Protein AF-A0A957EMU3-F1 (afdb_monomer_lite)

Foldseek 3Di:
DFQWLLVLCVQFFDPVCNVVSLLGLLLLLVLLLLLLLLLLLLLLLLVCVVVVVCLVVSLVSSLVLLVVLLVVCLVCPLQRLLVVLVVLLVVVLVVLVVLLVVLLVCLVVCLPLLVLQVLVVVLCCVSVNFQDQPQPPPDCPPCVVVVLVVLLVVQLLLVVLSCLSVSCCPLNVPPNPPCPVVNVLVVVVVSVCSSNVSSVSLSSSCVSSVNTPTFSDDSSLSSLLSCLLPVFWQHDDPVQLDQDPVLLVVLVVVVVCVVVVVVVCVVVVNDDSDPPPLVPDDPVRSSVVSSSSSSSVVSSCNRRPPTVSVVSSVVVSVSSSVSSSSSSSSSLSSSLSSQLVLVVLQLHPNVSVDSSVSSVVSSVVSSVCSVVCVGSRLSSLLSLLSVLSRLLSNLCRQLNGDQVSCVVVVHHPPPPVSVVSNVSSVVSNVVSVVSNVSSCVPVVVSVVVNVVSSVVSSVSSVCSSVPPPPPPPDPVDQPPDAFQPADDDDPDVVSVLLLVLLLLLLVLLLVVCVVVCVCLQLVDDSVLLLLLVCRRSVHDSVSVVVPPPDPDDDQRSDPVSNVSSVVSNVCSVVSSVVLVLLLLLLLLVLLVVCLVVLADVVQVRHSLLSSLLLCCQLPVPDFSVVSVVVSVVDDDDDDPPSSCVSSNVSNVVSVVPCVVVVVVVSVVVVCVSVVVDPLQDWDWDWDAGSVRPFIKIGIRGSDDPPPDGDTDIDGPPPD

Radius of gyration: 40.61 Å; chains: 1; bounding box: 96×52×124 Å

Sequence (719 aa):
NAGGSGPLVEAIGPPRMRWVSWAGTSLFFLDAILTIIISSISASDVTMLVLPELAPYRIILAELFAFFIMVVLVAMGPKRAVPLFLMGGGAFTLFTLVALSMVGATAVANPEWAFLTEGIVKRLEANGVVEHVVRAQQDISAIGTVVFFQLFFRSMSSAMLGFSGYEVIPASGKHAARPKWKVINTALTLAAVFLIGTGMVQLYAARQWKIPATEGYSTLLIEYEIISAQTLGNGLTPEDITITEADRIEATRLYDSLPAERATGELLGEEELSADDLAQLSEEEYIDQLAYELAFARALNGATAGTAGESFLFIAGTLLSIILLLAQGGGYVGGAAVAATAARLGRLPNFFADDRIGIAVIWGISTILIPIIRQVVVVESYYAFGFVSAFVITSTTVFFVRDDALRERGIEPGSPEAKSIRFAGLRGMVASYFMLVVLVTQKTDALGAIILAGALITLFQIFYANGRLQPQTDKVVMPPLEPGTGKASYEMGVQRAYDQARQRGIVDAIEALIKAGALAKFNVGPERVRQLVCYLYNIDPTLFENKEDHHERIEEPNPALETVYQEALGQQPQILRRVEDYSHYGIFTFIHNYHINWVASEHGRDASVVQKAMLDILFPLTPHEEIWAEYLAFKPQYQPEPIWQFSRRRYLWAKDQWPNLSDRITTIWTLQDLGLVSRDLDVQTIISVADGQRRMRVKIATNPPQDGPPSQTDDLDSA

Structure (mmCIF, N/CA/C/O backbone):
data_AF-A0A957EMU3-F1
#
_entry.id   AF-A0A957EMU3-F1
#
loop_
_atom_site.group_PDB
_atom_site.id
_atom_site.type_symbol
_atom_site.label_atom_id
_atom_site.label_alt_id
_atom_site.label_comp_id
_atom_site.label_asym_id
_atom_site.label_entity_id
_atom_site.label_seq_id
_atom_site.pdbx_PDB_ins_code
_atom_site.Cartn_x
_atom_site.Cartn_y
_atom_site.Cartn_z
_atom_site.occupancy
_atom_site.B_iso_or_equiv
_atom_site.auth_seq_id
_atom_site.auth_comp_id
_atom_site.auth_asym_id
_atom_site.auth_atom_id
_atom_site.pdbx_PDB_model_num
ATOM 1 N N . ASN A 1 1 ? 6.106 4.967 -1.109 1.00 28.75 1 ASN A N 1
ATOM 2 C CA . ASN A 1 1 ? 4.766 5.386 -1.591 1.00 28.75 1 ASN A CA 1
ATOM 3 C C . ASN A 1 1 ? 3.763 4.226 -1.685 1.00 28.75 1 ASN A C 1
ATOM 5 O O . ASN A 1 1 ? 2.833 4.323 -2.461 1.00 28.75 1 ASN A O 1
ATOM 9 N N . ALA A 1 2 ? 3.888 3.159 -0.893 1.00 27.81 2 ALA A N 1
ATOM 10 C CA . ALA A 1 2 ? 2.802 2.211 -0.618 1.00 27.81 2 ALA A CA 1
ATOM 11 C C . ALA A 1 2 ? 2.910 1.891 0.881 1.00 27.81 2 ALA A C 1
ATOM 13 O O . ALA A 1 2 ? 4.025 1.683 1.362 1.00 27.81 2 ALA A O 1
ATOM 14 N N . GLY A 1 3 ? 1.806 2.051 1.611 1.00 41.28 3 GLY A N 1
ATOM 15 C CA . GLY A 1 3 ? 1.754 2.145 3.071 1.00 41.28 3 GLY A CA 1
ATOM 16 C C . GLY A 1 3 ? 2.116 0.839 3.761 1.00 41.28 3 GLY A C 1
ATOM 17 O O . GLY A 1 3 ? 1.330 -0.092 3.757 1.00 41.28 3 GLY A O 1
ATOM 18 N N . GLY A 1 4 ? 3.311 0.792 4.341 1.00 53.62 4 GLY A N 1
ATOM 19 C CA . GLY A 1 4 ? 3.764 -0.284 5.208 1.00 53.62 4 GLY A CA 1
ATOM 20 C C . GLY A 1 4 ? 5.159 0.032 5.738 1.00 53.62 4 GLY A C 1
ATOM 21 O O . GLY A 1 4 ? 6.001 0.578 5.015 1.00 53.62 4 GLY A O 1
ATOM 22 N N . SER A 1 5 ? 5.417 -0.308 6.999 1.00 60.91 5 SER A N 1
ATOM 23 C CA . SER A 1 5 ? 6.713 -0.073 7.648 1.00 60.91 5 SER A CA 1
ATOM 24 C C . SER A 1 5 ? 7.853 -0.832 6.948 1.00 60.91 5 SER A C 1
ATOM 26 O O . SER A 1 5 ? 8.968 -0.325 6.851 1.00 60.91 5 SER A O 1
ATOM 28 N N . GLY A 1 6 ? 7.560 -1.996 6.354 1.00 63.06 6 GLY A N 1
ATOM 29 C CA . GLY A 1 6 ? 8.510 -2.798 5.578 1.00 63.06 6 GLY A CA 1
ATOM 30 C C . GLY A 1 6 ? 9.019 -2.131 4.289 1.00 63.06 6 GLY A C 1
ATOM 31 O O . GLY A 1 6 ? 10.218 -1.863 4.178 1.00 63.06 6 GLY A O 1
ATOM 32 N N . PRO A 1 7 ? 8.142 -1.807 3.321 1.00 63.69 7 PRO A N 1
ATOM 33 C CA . PRO A 1 7 ? 8.517 -1.085 2.102 1.00 63.69 7 PRO A CA 1
ATOM 34 C C . PRO A 1 7 ? 9.255 0.236 2.347 1.00 63.69 7 PRO A C 1
ATOM 36 O O . PRO A 1 7 ? 10.116 0.624 1.558 1.00 63.69 7 PRO A O 1
ATOM 39 N N . LEU A 1 8 ? 8.929 0.933 3.440 1.00 66.75 8 LEU A N 1
ATOM 40 C CA . LEU A 1 8 ? 9.610 2.167 3.822 1.00 66.75 8 LEU A CA 1
ATOM 41 C C . LEU A 1 8 ? 11.078 1.917 4.196 1.00 66.75 8 LEU A C 1
ATOM 43 O O . LEU A 1 8 ? 11.955 2.649 3.737 1.00 66.75 8 LEU A O 1
ATOM 47 N N . VAL A 1 9 ? 11.348 0.874 4.987 1.00 68.50 9 VAL A N 1
ATOM 48 C CA . VAL A 1 9 ? 12.712 0.472 5.369 1.00 68.50 9 VAL A CA 1
ATOM 49 C C . VAL A 1 9 ? 13.558 0.168 4.135 1.00 68.50 9 VAL A C 1
ATOM 51 O O . VAL A 1 9 ? 14.704 0.602 4.068 1.00 68.50 9 VAL A O 1
ATOM 54 N N . GLU A 1 10 ? 12.999 -0.524 3.140 1.00 68.44 10 GLU A N 1
ATOM 55 C CA . GLU A 1 10 ? 13.720 -0.823 1.895 1.00 68.44 10 GLU A CA 1
ATOM 56 C C . GLU A 1 10 ? 14.024 0.430 1.070 1.00 68.44 10 GLU A C 1
ATOM 58 O O . GLU A 1 10 ? 15.099 0.542 0.481 1.00 68.44 10 GLU A O 1
ATOM 63 N N . ALA A 1 11 ? 13.088 1.382 1.041 1.00 68.00 11 ALA A N 1
ATOM 64 C CA . ALA A 1 11 ? 13.200 2.569 0.206 1.00 68.00 11 ALA A CA 1
ATOM 65 C C . ALA A 1 11 ? 14.175 3.613 0.765 1.00 68.00 11 ALA A C 1
ATOM 67 O O . ALA A 1 11 ? 14.957 4.182 0.011 1.00 68.00 11 ALA A O 1
ATOM 68 N N . ILE A 1 12 ? 14.105 3.905 2.067 1.00 71.50 12 ILE A N 1
ATOM 69 C CA . ILE A 1 12 ? 14.818 5.052 2.660 1.00 71.50 12 ILE A CA 1
ATOM 70 C C . ILE A 1 12 ? 15.678 4.682 3.875 1.00 71.50 12 ILE A C 1
ATOM 72 O O . ILE A 1 12 ? 16.422 5.524 4.382 1.00 71.50 12 ILE A O 1
ATOM 76 N N . GLY A 1 13 ? 15.559 3.445 4.363 1.00 71.62 13 GLY A N 1
ATOM 77 C CA . GLY A 1 13 ? 16.256 2.969 5.548 1.00 71.62 13 GLY A CA 1
ATOM 78 C C . GLY A 1 13 ? 17.716 2.593 5.278 1.00 71.62 13 GLY A C 1
ATOM 79 O O . GLY A 1 13 ? 18.102 2.284 4.144 1.00 71.62 13 GLY A O 1
ATOM 80 N N . PRO A 1 14 ? 18.562 2.601 6.322 1.00 78.06 14 PRO A N 1
ATOM 81 C CA . PRO A 1 14 ? 19.956 2.202 6.203 1.00 78.06 14 PRO A CA 1
ATOM 82 C C . PRO A 1 14 ? 20.071 0.692 5.922 1.00 78.06 14 PRO A C 1
ATOM 84 O O . PRO A 1 14 ? 19.242 -0.084 6.405 1.00 78.06 14 PRO A O 1
ATOM 87 N N . PRO A 1 15 ? 21.133 0.225 5.231 1.00 76.06 15 PRO A N 1
ATOM 88 C CA . PRO A 1 15 ? 21.291 -1.190 4.871 1.00 76.06 15 PRO A CA 1
ATOM 89 C C . PRO A 1 15 ? 21.189 -2.153 6.063 1.00 76.06 15 PRO A C 1
ATOM 91 O O . PRO A 1 15 ? 20.635 -3.243 5.944 1.00 76.06 15 PRO A O 1
ATOM 94 N N . ARG A 1 16 ? 21.659 -1.724 7.243 1.00 79.56 16 ARG A N 1
ATOM 95 C CA . ARG A 1 16 ? 21.608 -2.500 8.494 1.00 79.56 16 ARG A CA 1
ATOM 96 C C . ARG A 1 16 ? 20.189 -2.756 9.011 1.00 79.56 16 ARG A C 1
ATOM 98 O O . ARG A 1 16 ? 20.012 -3.665 9.811 1.00 79.56 16 ARG A O 1
ATOM 105 N N . MET A 1 17 ? 19.196 -1.980 8.576 1.00 79.12 17 MET A N 1
ATOM 106 C CA . MET A 1 17 ? 17.795 -2.147 8.972 1.00 79.12 17 MET A CA 1
ATOM 107 C C . MET A 1 17 ? 16.989 -2.993 7.983 1.00 79.12 17 MET A C 1
ATOM 109 O O . MET A 1 17 ? 15.844 -3.302 8.282 1.00 79.12 17 MET A O 1
ATOM 113 N N . ARG A 1 18 ? 17.553 -3.436 6.848 1.00 75.50 18 ARG A N 1
ATOM 114 C CA . ARG A 1 18 ? 16.800 -4.210 5.840 1.00 75.50 18 ARG A CA 1
ATOM 115 C C . ARG A 1 18 ? 16.148 -5.477 6.389 1.00 75.50 18 ARG A C 1
ATOM 117 O O . ARG A 1 18 ? 15.078 -5.844 5.935 1.00 75.50 18 ARG A O 1
ATOM 124 N N . TRP A 1 19 ? 16.723 -6.128 7.397 1.00 77.50 19 TRP A N 1
ATOM 125 C CA . TRP A 1 19 ? 16.080 -7.287 8.031 1.00 77.50 19 TRP A CA 1
ATOM 126 C C . TRP A 1 19 ? 14.762 -6.914 8.742 1.00 77.50 19 TRP A C 1
ATOM 128 O O . TRP A 1 19 ? 13.819 -7.701 8.744 1.00 77.50 19 TRP A O 1
ATOM 138 N N . VAL A 1 20 ? 14.651 -5.687 9.265 1.00 78.19 20 VAL A N 1
ATOM 139 C CA . VAL A 1 20 ? 13.438 -5.160 9.914 1.00 78.19 20 VAL A CA 1
ATOM 140 C C . VAL A 1 20 ? 12.301 -5.000 8.905 1.00 78.19 20 VAL A C 1
ATOM 142 O O . VAL A 1 20 ? 11.131 -5.055 9.278 1.00 78.19 20 VAL A O 1
ATOM 145 N N . SER A 1 21 ? 12.613 -4.861 7.611 1.00 76.44 21 SER A N 1
ATOM 146 C CA . SER A 1 21 ? 11.583 -4.721 6.583 1.00 76.44 21 SER A CA 1
ATOM 147 C C . SER A 1 21 ? 10.706 -5.970 6.450 1.00 76.44 21 SER A C 1
ATOM 149 O O . SER A 1 21 ? 9.528 -5.860 6.113 1.00 76.44 21 SER A O 1
ATOM 151 N N . TRP A 1 22 ? 11.255 -7.150 6.752 1.00 77.81 22 TRP A N 1
ATOM 152 C CA . TRP A 1 22 ? 10.536 -8.423 6.748 1.00 77.81 22 TRP A CA 1
ATOM 153 C C . TRP A 1 22 ? 9.507 -8.456 7.872 1.00 77.81 22 TRP A C 1
ATOM 155 O O . TRP A 1 22 ? 8.317 -8.620 7.615 1.00 77.81 22 TRP A O 1
ATOM 165 N N . ALA A 1 23 ? 9.950 -8.168 9.099 1.00 77.44 23 ALA A N 1
ATOM 166 C CA . ALA A 1 23 ? 9.070 -8.064 10.256 1.00 77.44 23 ALA A CA 1
ATOM 167 C C . ALA A 1 23 ? 7.989 -6.990 10.047 1.00 77.44 23 ALA A C 1
ATOM 169 O O . ALA A 1 23 ? 6.814 -7.243 10.295 1.00 77.44 23 ALA A O 1
ATOM 170 N N . GLY A 1 24 ? 8.360 -5.821 9.515 1.00 71.19 24 GLY A N 1
ATOM 171 C CA . GLY A 1 24 ? 7.418 -4.735 9.240 1.00 71.19 24 GLY A CA 1
ATOM 172 C C . GLY A 1 24 ? 6.362 -5.080 8.186 1.00 71.19 24 GLY A C 1
ATOM 173 O O . GLY A 1 24 ? 5.210 -4.680 8.316 1.00 71.19 24 GLY A O 1
ATOM 174 N N . THR A 1 25 ? 6.728 -5.860 7.165 1.00 72.94 25 THR A N 1
ATOM 175 C CA . THR A 1 25 ? 5.783 -6.359 6.149 1.00 72.94 25 THR A CA 1
ATOM 176 C C . THR A 1 25 ? 4.794 -7.351 6.767 1.00 72.94 25 THR A C 1
ATOM 178 O O . THR A 1 25 ? 3.591 -7.241 6.544 1.00 72.94 25 THR A O 1
ATOM 181 N N . SER A 1 26 ? 5.289 -8.295 7.574 1.00 77.00 26 SER A N 1
ATOM 182 C CA . SER A 1 26 ? 4.474 -9.316 8.245 1.00 77.00 26 SER A CA 1
ATOM 183 C C . SER A 1 26 ? 3.497 -8.720 9.259 1.00 77.00 26 SER A C 1
ATOM 185 O O . SER A 1 26 ? 2.321 -9.074 9.261 1.00 77.00 26 SER A O 1
ATOM 187 N N . LEU A 1 27 ? 3.974 -7.799 10.101 1.00 73.94 27 LEU A N 1
ATOM 188 C CA . LEU A 1 27 ? 3.160 -7.158 11.135 1.00 73.94 27 LEU A CA 1
ATOM 189 C C . LEU A 1 27 ? 2.055 -6.294 10.533 1.00 73.94 27 LEU A C 1
ATOM 191 O O . LEU A 1 27 ? 0.941 -6.321 11.033 1.00 73.94 27 LEU A O 1
ATOM 195 N N . PHE A 1 28 ? 2.332 -5.592 9.432 1.00 73.50 28 PHE A N 1
ATOM 196 C CA . PHE A 1 28 ? 1.310 -4.809 8.739 1.00 73.50 28 PHE A CA 1
ATOM 197 C C . PHE A 1 28 ? 0.237 -5.699 8.091 1.00 73.50 28 PHE A C 1
ATOM 199 O O . PHE A 1 28 ? -0.943 -5.367 8.091 1.00 73.50 28 PHE A O 1
ATOM 206 N N . PHE A 1 29 ? 0.623 -6.855 7.544 1.00 75.75 29 PHE A N 1
ATOM 207 C CA . PHE A 1 29 ? -0.349 -7.804 6.998 1.00 75.75 29 PHE A CA 1
ATOM 208 C C . PHE A 1 29 ? -1.263 -8.380 8.092 1.00 75.75 29 PHE A C 1
ATOM 210 O O . PHE A 1 29 ? -2.468 -8.506 7.887 1.00 75.75 29 PHE A O 1
ATOM 217 N N . LEU A 1 30 ? -0.699 -8.684 9.266 1.00 77.81 30 LEU A N 1
ATOM 218 C CA . LEU A 1 30 ? -1.466 -9.097 10.442 1.00 77.81 30 LEU A CA 1
ATOM 219 C C . LEU A 1 30 ? -2.409 -7.980 10.919 1.00 77.81 30 LEU A C 1
ATOM 221 O O . LEU A 1 30 ? -3.582 -8.234 11.169 1.00 77.81 30 LEU A O 1
ATOM 225 N N . ASP A 1 31 ? -1.912 -6.747 10.984 1.00 75.94 31 ASP A N 1
ATOM 226 C CA . ASP A 1 31 ? -2.676 -5.556 11.359 1.00 75.94 31 ASP A CA 1
ATOM 227 C C . ASP A 1 31 ? -3.887 -5.325 10.441 1.00 75.94 31 ASP A C 1
ATOM 229 O O . ASP A 1 31 ? -4.997 -5.091 10.916 1.00 75.94 31 ASP A O 1
ATOM 233 N N . ALA A 1 32 ? -3.717 -5.511 9.128 1.00 78.06 32 ALA A N 1
ATOM 234 C CA . ALA A 1 32 ? -4.808 -5.429 8.160 1.00 78.06 32 ALA A CA 1
ATOM 235 C C . ALA A 1 32 ? -5.917 -6.463 8.432 1.00 78.06 32 ALA A C 1
ATOM 237 O O . ALA A 1 32 ? -7.100 -6.122 8.395 1.00 78.06 32 ALA A O 1
ATOM 238 N N . ILE A 1 33 ? -5.547 -7.711 8.745 1.00 83.06 33 ILE A N 1
ATOM 239 C CA . ILE A 1 33 ? -6.501 -8.777 9.093 1.00 83.06 33 ILE A CA 1
ATOM 240 C C . ILE A 1 33 ? -7.248 -8.429 10.384 1.00 83.06 33 ILE A C 1
ATOM 242 O O . ILE A 1 33 ? -8.475 -8.525 10.424 1.00 83.06 33 ILE A O 1
ATOM 246 N N . LEU A 1 34 ? -6.524 -8.000 11.422 1.00 79.44 34 LEU A N 1
ATOM 247 C CA . LEU A 1 34 ? -7.099 -7.636 12.721 1.00 79.44 34 LEU A CA 1
ATOM 248 C C . LEU A 1 34 ? -8.023 -6.417 12.612 1.00 79.44 34 LEU A C 1
ATOM 250 O O . LEU A 1 34 ? -9.089 -6.410 13.221 1.00 79.44 34 LEU A O 1
ATOM 254 N N . THR A 1 35 ? -7.670 -5.437 11.776 1.00 76.38 35 THR A N 1
ATOM 255 C CA . THR A 1 35 ? -8.506 -4.262 11.482 1.00 76.38 35 THR A CA 1
ATOM 256 C C . THR A 1 35 ? -9.865 -4.673 10.928 1.00 76.38 35 THR A C 1
ATOM 258 O O . THR A 1 35 ? -10.890 -4.136 11.346 1.00 76.38 35 THR A O 1
ATOM 261 N N . ILE A 1 36 ? -9.891 -5.635 10.000 1.00 82.38 36 ILE A N 1
ATOM 262 C CA . ILE A 1 36 ? -11.135 -6.138 9.408 1.00 82.38 36 ILE A CA 1
ATOM 263 C C . ILE A 1 36 ? -11.980 -6.840 10.464 1.00 82.38 36 ILE A C 1
ATOM 265 O O . ILE A 1 36 ? -13.181 -6.589 10.530 1.00 82.38 36 ILE A O 1
ATOM 269 N N . ILE A 1 37 ? -11.361 -7.676 11.300 1.00 80.12 37 ILE A N 1
ATOM 270 C CA . ILE A 1 37 ? -12.057 -8.411 12.361 1.00 80.12 37 ILE A CA 1
ATOM 271 C C . ILE A 1 37 ? -12.671 -7.431 13.370 1.00 80.12 37 ILE A C 1
ATOM 273 O O . ILE A 1 37 ? -13.885 -7.462 13.559 1.00 80.12 37 ILE A O 1
ATOM 277 N N . ILE A 1 38 ? -11.877 -6.508 13.938 1.00 73.69 38 ILE A N 1
ATOM 278 C CA . ILE A 1 38 ? -12.366 -5.490 14.893 1.00 73.69 38 ILE A CA 1
ATOM 279 C C . ILE A 1 38 ? -13.502 -4.707 14.271 1.00 73.69 38 ILE A C 1
ATOM 281 O O . ILE A 1 38 ? -14.590 -4.645 14.822 1.00 73.69 38 ILE A O 1
ATOM 285 N N . SER A 1 39 ? -13.265 -4.134 13.096 1.00 73.56 39 SER A N 1
ATOM 286 C CA . SER A 1 39 ? -14.236 -3.240 12.485 1.00 73.56 39 SER A CA 1
ATOM 287 C C . SER A 1 39 ? -15.535 -3.962 12.125 1.00 73.56 39 SER A C 1
ATOM 289 O O . SER A 1 39 ? -16.594 -3.350 12.171 1.00 73.56 39 SER A O 1
ATOM 291 N N . SER A 1 40 ? -15.477 -5.245 11.755 1.00 79.25 40 SER A N 1
ATOM 292 C CA . SER A 1 40 ? -16.668 -6.042 11.422 1.00 79.25 40 SER A CA 1
ATOM 293 C C . SER A 1 40 ? -17.482 -6.393 12.658 1.00 79.25 40 SER A C 1
ATOM 295 O O . SER A 1 40 ? -18.704 -6.244 12.645 1.00 79.25 40 SER A O 1
ATOM 297 N N . ILE A 1 41 ? -16.812 -6.819 13.730 1.00 72.75 41 ILE A N 1
ATOM 298 C CA . ILE A 1 41 ? -17.476 -7.138 14.995 1.00 72.75 41 ILE A CA 1
ATOM 299 C C . ILE A 1 41 ? -18.032 -5.853 15.610 1.00 72.75 41 ILE A C 1
ATOM 301 O O . ILE A 1 41 ? -19.220 -5.789 15.892 1.00 72.75 41 ILE A O 1
ATOM 305 N N . SER A 1 42 ? -17.238 -4.783 15.688 1.00 68.62 42 SER A N 1
ATOM 306 C CA . SER A 1 42 ? -17.694 -3.494 16.208 1.00 68.62 42 SER A CA 1
ATOM 307 C C . SER A 1 42 ? -18.846 -2.906 15.386 1.00 68.62 42 SER A C 1
ATOM 309 O O . SER A 1 42 ? -19.793 -2.393 15.971 1.00 68.62 42 SER A O 1
ATOM 311 N N . ALA A 1 43 ? -18.826 -2.994 14.049 1.00 71.38 43 ALA A N 1
ATOM 312 C CA . ALA A 1 43 ? -19.957 -2.539 13.231 1.00 71.38 43 ALA A CA 1
ATOM 313 C C . ALA A 1 43 ? -21.222 -3.375 13.482 1.00 71.38 43 ALA A C 1
ATOM 315 O O . ALA A 1 43 ? -22.327 -2.831 13.505 1.00 71.38 43 ALA A O 1
ATOM 316 N N . SER A 1 44 ? -21.065 -4.682 13.707 1.00 72.31 44 SER A N 1
ATOM 317 C CA . SER A 1 44 ? -22.171 -5.573 14.077 1.00 72.31 44 SER A CA 1
ATOM 318 C C . SER A 1 44 ? -22.740 -5.192 15.431 1.00 72.31 44 SER A C 1
ATOM 320 O O . SER A 1 44 ? -23.942 -4.989 15.543 1.00 72.31 44 SER A O 1
ATOM 322 N N . ASP A 1 45 ? -21.876 -4.964 16.413 1.00 66.06 45 ASP A N 1
ATOM 323 C CA . ASP A 1 45 ? -22.256 -4.510 17.745 1.00 66.06 45 ASP A CA 1
ATOM 324 C C . ASP A 1 45 ? -23.031 -3.192 17.696 1.00 66.06 45 ASP A C 1
ATOM 326 O O . ASP A 1 45 ? -24.069 -3.061 18.341 1.00 66.06 45 ASP A O 1
ATOM 330 N N . VAL A 1 46 ? -22.595 -2.230 16.872 1.00 64.25 46 VAL A N 1
ATOM 331 C CA . VAL A 1 46 ? -23.300 -0.938 16.773 1.00 64.25 46 VAL A CA 1
ATOM 332 C C . VAL A 1 46 ? -24.640 -1.106 16.064 1.00 64.25 46 VAL A C 1
ATOM 334 O O . VAL A 1 46 ? -25.623 -0.462 16.425 1.00 64.25 46 VAL A O 1
ATOM 337 N N . THR A 1 47 ? -24.712 -2.012 15.092 1.00 66.69 47 THR A N 1
ATOM 338 C CA . THR A 1 47 ? -25.976 -2.349 14.433 1.00 66.69 47 THR A CA 1
ATOM 339 C C . THR A 1 47 ? -26.954 -2.988 15.420 1.00 66.69 47 THR A C 1
ATOM 341 O O . THR A 1 47 ? -28.138 -2.668 15.379 1.00 66.69 47 THR A O 1
ATOM 344 N N . MET A 1 48 ? -26.474 -3.823 16.347 1.00 61.81 48 MET A N 1
ATOM 345 C CA . MET A 1 48 ? -27.301 -4.458 17.380 1.00 61.81 48 MET A CA 1
ATOM 346 C C . MET A 1 48 ? -27.831 -3.463 18.418 1.00 61.81 48 MET A C 1
ATOM 348 O O . MET A 1 48 ? -28.911 -3.681 18.954 1.00 61.81 48 MET A O 1
ATOM 352 N N . LEU A 1 49 ? -27.149 -2.336 18.655 1.00 55.66 49 LEU A N 1
ATOM 353 C CA . LEU A 1 49 ? -27.712 -1.262 19.486 1.00 55.66 49 LEU A CA 1
ATOM 354 C C . LEU A 1 49 ? -28.979 -0.648 18.879 1.00 55.66 49 LEU A C 1
ATOM 356 O O . LEU A 1 49 ? -29.863 -0.202 19.604 1.00 55.66 49 LEU A O 1
ATOM 360 N N . VAL A 1 50 ? -29.055 -0.603 17.549 1.00 59.78 50 VAL A N 1
ATOM 361 C CA . VAL A 1 50 ? -30.209 -0.062 16.820 1.00 59.78 50 VAL A CA 1
ATOM 362 C C . VAL A 1 50 ? -31.247 -1.154 16.539 1.00 59.78 50 VAL A C 1
ATOM 364 O O . VAL A 1 50 ? -32.446 -0.888 16.549 1.00 59.78 50 VAL A O 1
ATOM 367 N N . LEU A 1 51 ? -30.788 -2.382 16.282 1.00 66.12 51 LEU A N 1
ATOM 368 C CA . LEU A 1 51 ? -31.591 -3.552 15.929 1.00 66.12 51 LEU A CA 1
ATOM 369 C C . LEU A 1 51 ? -31.211 -4.749 16.822 1.00 66.12 51 LEU A C 1
ATOM 371 O O . LEU A 1 51 ? -30.530 -5.670 16.358 1.00 66.12 51 LEU A O 1
ATOM 375 N N . PRO A 1 52 ? -31.650 -4.767 18.094 1.00 58.06 52 PRO A N 1
ATOM 376 C CA . PRO A 1 52 ? -31.261 -5.798 19.063 1.00 58.06 52 PRO A CA 1
ATOM 377 C C . PRO A 1 52 ? -31.713 -7.213 18.675 1.00 58.06 52 PRO A C 1
ATOM 379 O O . PRO A 1 52 ? -31.075 -8.190 19.052 1.00 58.06 52 PRO A O 1
ATOM 382 N N . GLU A 1 53 ? -32.744 -7.344 17.833 1.00 64.25 53 GLU A N 1
ATOM 383 C CA . GLU A 1 53 ? -33.211 -8.626 17.280 1.00 64.25 53 GLU A CA 1
ATOM 384 C C . GLU A 1 53 ? -32.132 -9.382 16.476 1.00 64.25 53 GLU A C 1
ATOM 386 O O . GLU A 1 53 ? -32.247 -10.587 16.251 1.00 64.25 53 GLU A O 1
ATOM 391 N N . LEU A 1 54 ? -31.068 -8.693 16.041 1.00 68.88 54 LEU A N 1
ATOM 392 C CA . LEU A 1 54 ? -29.952 -9.285 15.301 1.00 68.88 54 LEU A CA 1
ATOM 393 C C . LEU A 1 54 ? -28.877 -9.917 16.200 1.00 68.88 54 LEU A C 1
ATOM 395 O O . LEU A 1 54 ? -27.927 -10.490 15.663 1.00 68.88 54 LEU A O 1
ATOM 399 N N . ALA A 1 55 ? -29.026 -9.869 17.530 1.00 60.31 55 ALA A N 1
ATOM 400 C CA . ALA A 1 55 ? -28.062 -10.425 18.483 1.00 60.31 55 ALA A CA 1
ATOM 401 C C . ALA A 1 55 ? -27.657 -11.892 18.209 1.00 60.31 55 ALA A C 1
ATOM 403 O O . ALA A 1 55 ? -26.453 -12.162 18.151 1.00 60.31 55 ALA A O 1
ATOM 404 N N . PRO A 1 56 ? -28.585 -12.828 17.903 1.00 66.88 56 PRO A N 1
ATOM 405 C CA . PRO A 1 56 ? -28.221 -14.214 17.582 1.00 66.88 56 PRO A CA 1
ATOM 406 C C . PRO A 1 56 ? -27.384 -14.353 16.300 1.00 66.88 56 PRO A C 1
ATOM 408 O O . PRO A 1 56 ? -26.711 -15.358 16.086 1.00 66.88 56 PRO A O 1
ATOM 411 N N . TYR A 1 57 ? -27.415 -13.341 15.429 1.00 75.75 57 TYR A N 1
ATOM 412 C CA . TYR A 1 57 ? -26.735 -13.326 14.136 1.00 75.75 57 TYR A CA 1
ATOM 413 C C . TYR A 1 57 ? -25.462 -12.473 14.140 1.00 75.75 57 TYR A C 1
ATOM 415 O O . TYR A 1 57 ? -24.904 -12.234 13.070 1.00 75.75 57 TYR A O 1
ATOM 423 N N . ARG A 1 58 ? -24.970 -12.038 15.310 1.00 73.88 58 ARG A N 1
ATOM 424 C CA . ARG A 1 58 ? -23.794 -11.161 15.466 1.00 73.88 58 ARG A CA 1
ATOM 425 C C . ARG A 1 58 ? -22.610 -11.547 14.574 1.00 73.88 58 ARG A C 1
ATOM 427 O O . ARG A 1 58 ? -22.079 -10.714 13.845 1.00 73.88 58 ARG A O 1
ATOM 434 N N . ILE A 1 59 ? -22.199 -12.816 14.619 1.00 78.25 59 ILE A N 1
ATOM 435 C CA . ILE A 1 59 ? -21.032 -13.317 13.874 1.00 78.25 59 ILE A CA 1
ATOM 436 C C . ILE A 1 59 ? -21.301 -13.334 12.366 1.00 78.25 59 ILE A C 1
ATOM 438 O O . ILE A 1 59 ? -20.462 -12.899 11.581 1.00 78.25 59 ILE A O 1
ATOM 442 N N . ILE A 1 60 ? -22.499 -13.761 11.963 1.00 82.38 60 ILE A N 1
ATOM 443 C CA . ILE A 1 60 ? -22.914 -13.791 10.554 1.00 82.38 60 ILE A CA 1
ATOM 444 C C . ILE A 1 60 ? -22.980 -12.366 9.990 1.00 82.38 60 ILE A C 1
ATOM 446 O O . ILE A 1 60 ? -22.569 -12.123 8.856 1.00 82.38 60 ILE A O 1
ATOM 450 N N . LEU A 1 61 ? -23.454 -11.408 10.788 1.00 81.38 61 LEU A N 1
ATOM 451 C CA . LEU A 1 61 ? -23.497 -9.997 10.424 1.00 81.38 61 LEU A CA 1
ATOM 452 C C . LEU A 1 61 ? -22.082 -9.432 10.225 1.00 81.38 61 LEU A C 1
ATOM 454 O O . LEU A 1 61 ? -21.833 -8.752 9.227 1.00 81.38 61 LEU A O 1
ATOM 458 N N . ALA A 1 62 ? -21.136 -9.788 11.099 1.00 81.12 62 ALA A N 1
ATOM 459 C CA . ALA A 1 62 ? -19.737 -9.385 10.973 1.00 81.12 62 ALA A CA 1
ATOM 460 C C . ALA A 1 62 ? -19.094 -9.947 9.694 1.00 81.12 62 ALA A C 1
ATOM 462 O O . ALA A 1 62 ? -18.439 -9.217 8.948 1.00 81.12 62 ALA A O 1
ATOM 463 N N . GLU A 1 63 ? -19.320 -11.224 9.385 1.00 86.62 63 GLU A N 1
ATOM 464 C CA . GLU A 1 63 ? -18.841 -11.834 8.141 1.00 86.62 63 GLU A CA 1
ATOM 465 C C . GLU A 1 63 ? -19.462 -11.184 6.898 1.00 86.62 63 GLU A C 1
ATOM 467 O O . GLU A 1 63 ? -18.758 -10.927 5.915 1.00 86.62 63 GLU A O 1
ATOM 472 N N . LEU A 1 64 ? -20.761 -10.872 6.946 1.00 88.56 64 LEU A N 1
ATOM 473 C CA . LEU A 1 64 ? -21.479 -10.206 5.861 1.00 88.56 64 LEU A CA 1
ATOM 474 C C . LEU A 1 64 ? -20.933 -8.798 5.611 1.00 88.56 64 LEU A C 1
ATOM 476 O O . LEU A 1 64 ? -20.766 -8.400 4.458 1.00 88.56 64 LEU A O 1
ATOM 480 N N . PHE A 1 65 ? -20.599 -8.066 6.670 1.00 86.00 65 PHE A N 1
ATOM 481 C CA . PHE A 1 65 ? -19.956 -6.761 6.579 1.00 86.00 65 PHE A CA 1
ATOM 482 C C . PHE A 1 65 ? -18.560 -6.828 5.952 1.00 86.00 65 PHE A C 1
ATOM 484 O O . PHE A 1 65 ? -18.294 -6.095 4.992 1.00 86.00 65 PHE A O 1
ATOM 491 N N . ALA A 1 66 ? -17.710 -7.751 6.412 1.00 86.19 66 ALA A N 1
ATOM 492 C CA . ALA A 1 66 ? -16.394 -7.984 5.814 1.00 86.19 66 ALA A CA 1
ATOM 493 C C . ALA A 1 66 ? -16.510 -8.353 4.323 1.00 86.19 66 ALA A C 1
ATOM 495 O O . ALA A 1 66 ? -15.790 -7.826 3.469 1.00 86.19 66 ALA A O 1
ATOM 496 N N . PHE A 1 67 ? -17.460 -9.230 3.987 1.00 89.31 67 PHE A N 1
ATOM 497 C CA . PHE A 1 67 ? -17.738 -9.633 2.611 1.00 89.31 67 PHE A CA 1
ATOM 498 C C . PHE A 1 67 ? -18.222 -8.464 1.748 1.00 89.31 67 PHE A C 1
ATOM 500 O O . PHE A 1 67 ? -17.728 -8.277 0.635 1.00 89.31 67 PHE A O 1
ATOM 507 N N . PHE A 1 68 ? -19.149 -7.650 2.254 1.00 87.06 68 PHE A N 1
ATOM 508 C CA . PHE A 1 68 ? -19.697 -6.507 1.530 1.00 87.06 68 PHE A CA 1
ATOM 509 C C . PHE A 1 68 ? -18.599 -5.520 1.120 1.00 87.06 68 PHE A C 1
ATOM 511 O O . PHE A 1 68 ? -18.496 -5.164 -0.058 1.00 87.06 68 PHE A O 1
ATOM 518 N N . ILE A 1 69 ? -17.731 -5.126 2.058 1.00 83.69 69 ILE A N 1
ATOM 519 C CA . ILE A 1 69 ? -16.631 -4.200 1.765 1.00 83.69 69 ILE A CA 1
ATOM 520 C C . ILE A 1 69 ? -15.636 -4.818 0.782 1.00 83.69 69 ILE A C 1
ATOM 522 O O . ILE A 1 69 ? -15.229 -4.151 -0.174 1.00 83.69 69 ILE A O 1
ATOM 526 N N . MET A 1 70 ? -15.298 -6.099 0.947 1.00 86.81 70 MET A N 1
ATOM 527 C CA . MET A 1 70 ? -14.449 -6.822 0.001 1.00 86.81 70 MET A CA 1
ATOM 528 C C . MET A 1 70 ? -15.021 -6.779 -1.425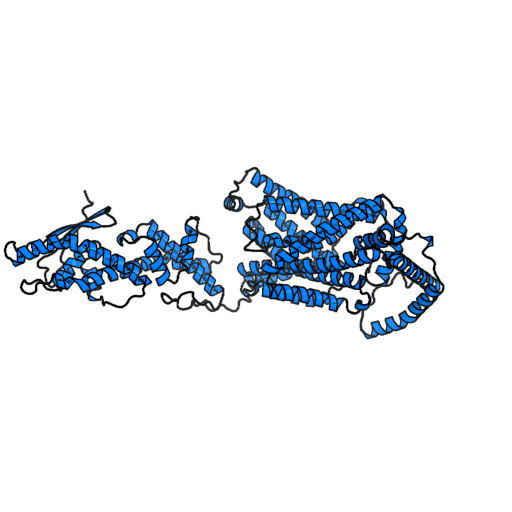 1.00 86.81 70 MET A C 1
ATOM 530 O O . MET A 1 70 ? -14.310 -6.390 -2.356 1.00 86.81 70 MET A O 1
ATOM 534 N N . VAL A 1 71 ? -16.307 -7.099 -1.613 1.00 85.88 71 VAL A N 1
ATOM 535 C CA . VAL A 1 71 ? -16.956 -7.095 -2.936 1.00 85.88 71 VAL A CA 1
ATOM 536 C C . VAL A 1 71 ? -16.928 -5.702 -3.558 1.00 85.88 71 VAL A C 1
ATOM 538 O O . VAL A 1 71 ? -16.565 -5.561 -4.730 1.00 85.88 71 VAL A O 1
ATOM 541 N N . VAL A 1 72 ? -17.251 -4.663 -2.781 1.00 81.62 72 VAL A N 1
ATOM 542 C CA . VAL A 1 72 ? -17.207 -3.267 -3.243 1.00 81.62 72 VAL A CA 1
ATOM 543 C C . VAL A 1 72 ? -15.796 -2.896 -3.710 1.00 81.62 72 VAL A C 1
ATOM 545 O O . VAL A 1 72 ? -15.629 -2.332 -4.795 1.00 81.62 72 VAL A O 1
ATOM 548 N N . LEU A 1 73 ? -14.767 -3.261 -2.944 1.00 79.88 73 LEU A N 1
ATOM 549 C CA . LEU A 1 73 ? -13.369 -2.983 -3.276 1.00 79.88 73 LEU A CA 1
ATOM 550 C C . LEU A 1 73 ? -12.884 -3.735 -4.516 1.00 79.88 73 LEU A C 1
ATOM 552 O O . LEU A 1 73 ? -12.205 -3.146 -5.362 1.00 79.88 73 LEU A O 1
ATOM 556 N N . VAL A 1 74 ? -13.230 -5.015 -4.649 1.00 80.31 74 VAL A N 1
ATOM 557 C CA . VAL A 1 74 ? -12.855 -5.833 -5.810 1.00 80.31 74 VAL A CA 1
ATOM 558 C C . VAL A 1 74 ? -13.552 -5.321 -7.075 1.00 80.31 74 VAL A C 1
ATOM 560 O O . VAL A 1 74 ? -12.901 -5.179 -8.117 1.00 80.31 74 VAL A O 1
ATOM 563 N N . ALA A 1 75 ? -14.840 -4.972 -6.980 1.00 80.06 75 ALA A N 1
ATOM 564 C CA . ALA A 1 75 ? -15.642 -4.476 -8.097 1.00 80.06 75 ALA A CA 1
ATOM 565 C C . ALA A 1 75 ? -15.220 -3.068 -8.554 1.00 80.06 75 ALA A C 1
ATOM 567 O O . ALA A 1 75 ? -14.996 -2.836 -9.745 1.00 80.06 75 ALA A O 1
ATOM 568 N N . MET A 1 76 ? -15.076 -2.117 -7.625 1.00 75.81 76 MET A N 1
ATOM 569 C CA . MET A 1 76 ? -14.710 -0.730 -7.948 1.00 75.81 76 MET A CA 1
ATOM 570 C C . MET A 1 76 ? -13.209 -0.555 -8.212 1.00 75.81 76 MET A C 1
ATOM 572 O O . MET A 1 76 ? -12.803 0.361 -8.937 1.00 75.81 76 MET A O 1
ATOM 576 N N . GLY A 1 77 ? -12.387 -1.437 -7.644 1.00 66.00 77 GLY A N 1
ATOM 577 C CA . GLY A 1 77 ? -10.937 -1.325 -7.595 1.00 66.00 77 GLY A CA 1
ATOM 578 C C . GLY A 1 77 ? -10.463 -0.276 -6.573 1.00 66.00 77 GLY A C 1
ATOM 579 O O . GLY A 1 77 ? -11.127 0.751 -6.380 1.00 66.00 77 GLY A O 1
ATOM 580 N N . PRO A 1 78 ? -9.260 -0.446 -5.984 1.00 62.34 78 PRO A N 1
ATOM 581 C CA . PRO A 1 78 ? -8.749 0.444 -4.935 1.00 62.34 78 PRO A CA 1
ATOM 582 C C . PRO A 1 78 ? -8.788 1.926 -5.329 1.00 62.34 78 PRO A C 1
ATOM 584 O O . PRO A 1 78 ? -9.248 2.774 -4.575 1.00 62.34 78 PRO A O 1
ATOM 587 N N . LYS A 1 79 ? -8.407 2.247 -6.573 1.00 63.31 79 LYS A N 1
ATOM 588 C CA . LYS A 1 79 ? -8.299 3.630 -7.075 1.00 63.31 79 LYS A CA 1
ATOM 589 C C . LYS A 1 79 ? -9.583 4.454 -6.971 1.00 63.31 79 LYS A C 1
ATOM 591 O O . LYS A 1 79 ? -9.491 5.667 -6.807 1.00 63.31 79 LYS A O 1
ATOM 596 N N . ARG A 1 80 ? -10.753 3.827 -7.123 1.00 67.12 80 ARG A N 1
ATOM 597 C CA . ARG A 1 80 ? -12.051 4.520 -7.063 1.00 67.12 80 ARG A CA 1
ATOM 598 C C . ARG A 1 80 ? -12.644 4.518 -5.659 1.00 67.12 80 ARG A C 1
ATOM 600 O O . ARG A 1 80 ? -13.413 5.416 -5.344 1.00 67.12 80 ARG A O 1
ATOM 607 N N . ALA A 1 81 ? -12.267 3.547 -4.832 1.00 64.69 81 ALA A N 1
ATOM 608 C CA . ALA A 1 81 ? -12.762 3.423 -3.470 1.00 64.69 81 ALA A CA 1
ATOM 609 C C . ALA A 1 81 ? -12.037 4.369 -2.490 1.00 64.69 81 ALA A C 1
ATOM 611 O O . ALA A 1 81 ? -12.681 4.949 -1.623 1.00 64.69 81 ALA A O 1
ATOM 612 N N . VAL A 1 82 ? -10.729 4.620 -2.676 1.00 62.31 82 VAL A N 1
ATOM 613 C CA . VAL A 1 82 ? -9.933 5.509 -1.796 1.00 62.31 82 VAL A CA 1
ATOM 614 C C . VAL A 1 82 ? -10.571 6.891 -1.553 1.00 62.31 82 VAL A C 1
ATOM 616 O O . VAL A 1 82 ? -10.689 7.281 -0.392 1.00 62.31 82 VAL A O 1
ATOM 619 N N . PRO A 1 83 ? -11.009 7.654 -2.576 1.00 62.81 83 PRO A N 1
ATOM 620 C CA . PRO A 1 83 ? -11.630 8.960 -2.344 1.00 62.81 83 PRO A CA 1
ATOM 621 C C . PRO A 1 83 ? -12.932 8.886 -1.534 1.00 62.81 83 PRO A C 1
ATOM 623 O O . PRO A 1 83 ? -13.230 9.809 -0.781 1.00 62.81 83 PRO A O 1
ATOM 626 N N . LEU A 1 84 ? -13.689 7.792 -1.671 1.00 63.78 84 LEU A N 1
ATOM 627 C CA . LEU A 1 84 ? -14.921 7.559 -0.919 1.00 63.78 84 LEU A CA 1
ATOM 628 C C . LEU A 1 84 ? -14.614 7.378 0.576 1.00 63.78 84 LEU A C 1
ATOM 630 O O . LEU A 1 84 ? -15.247 8.021 1.412 1.00 63.78 84 LEU A O 1
ATOM 634 N N . PHE A 1 85 ? -13.587 6.583 0.901 1.00 62.50 85 PHE A N 1
ATOM 635 C CA . PHE A 1 85 ? -13.127 6.392 2.280 1.00 62.50 85 PHE A CA 1
ATOM 636 C C . PHE A 1 85 ? -12.612 7.694 2.903 1.00 62.50 85 PHE A C 1
ATOM 638 O O . PHE A 1 85 ? -12.912 7.978 4.057 1.00 62.50 85 PHE A O 1
ATOM 645 N N . LEU A 1 86 ? -11.896 8.524 2.136 1.00 61.09 86 LEU A N 1
ATOM 646 C CA . LEU A 1 86 ? -11.399 9.818 2.619 1.00 61.09 86 LEU A CA 1
ATOM 647 C C . LEU A 1 86 ? -12.529 10.813 2.914 1.00 61.09 86 LEU A C 1
ATOM 649 O O . LEU A 1 86 ? -12.460 11.532 3.910 1.00 61.09 86 LEU A O 1
ATOM 653 N N . MET A 1 87 ? -13.573 10.855 2.079 1.00 62.28 87 MET A N 1
ATOM 654 C CA . MET A 1 87 ? -14.752 11.684 2.355 1.00 62.28 87 MET A CA 1
ATOM 655 C C . MET A 1 87 ? -15.488 11.212 3.613 1.00 62.28 87 MET A C 1
ATOM 657 O O . MET A 1 87 ? -15.852 12.044 4.442 1.00 62.28 87 MET A O 1
ATOM 661 N N . GLY A 1 88 ? -15.651 9.896 3.788 1.00 61.44 88 GLY A N 1
ATOM 662 C CA . GLY A 1 88 ? -16.255 9.334 4.998 1.00 61.44 88 GLY A CA 1
ATOM 663 C C . GLY A 1 88 ? -15.437 9.613 6.263 1.00 61.44 88 GLY A C 1
ATOM 664 O O . GLY A 1 88 ? -15.992 10.072 7.258 1.00 61.44 88 GLY A O 1
ATOM 665 N N . GLY A 1 89 ? -14.111 9.440 6.205 1.00 61.53 89 GLY A N 1
ATOM 666 C CA . GLY A 1 89 ? -13.207 9.762 7.314 1.00 61.53 89 GLY A CA 1
ATOM 667 C C . GLY A 1 89 ? -13.237 11.245 7.695 1.00 61.53 89 GLY A C 1
ATOM 668 O O . GLY A 1 89 ? -13.329 11.577 8.875 1.00 61.53 89 GLY A O 1
ATOM 669 N N . GLY A 1 90 ? -13.249 12.150 6.709 1.00 60.03 90 GLY A N 1
ATOM 670 C CA . GLY A 1 90 ? -13.354 13.590 6.959 1.00 60.03 90 GLY A CA 1
ATOM 671 C C . GLY A 1 90 ? -14.690 14.006 7.588 1.00 60.03 90 GLY A C 1
ATOM 672 O O . GLY A 1 90 ? -14.706 14.821 8.512 1.00 60.03 90 GLY A O 1
ATOM 673 N N . ALA A 1 91 ? -15.804 13.422 7.132 1.00 62.31 91 ALA A N 1
ATOM 674 C CA . ALA A 1 91 ? -17.124 13.657 7.720 1.00 62.31 91 ALA A CA 1
ATOM 675 C C . ALA A 1 91 ? -17.192 13.177 9.181 1.00 62.31 91 ALA A C 1
ATOM 677 O O . ALA A 1 91 ? -17.722 13.888 10.037 1.00 62.31 91 ALA A O 1
ATOM 678 N N . PHE A 1 92 ? -16.584 12.025 9.487 1.00 64.62 92 PHE A N 1
ATOM 679 C CA . PHE A 1 92 ? -16.468 11.526 10.856 1.00 64.62 92 PHE A CA 1
ATOM 680 C C . PHE A 1 92 ? -15.660 12.454 11.753 1.00 64.62 92 PHE A C 1
ATOM 682 O O . PHE A 1 92 ? -16.112 12.789 12.840 1.00 64.62 92 PHE A O 1
ATOM 689 N N . THR A 1 93 ? -14.477 12.889 11.307 1.00 64.75 93 THR A N 1
ATOM 690 C CA . THR A 1 93 ? -13.626 13.784 12.104 1.00 64.75 93 THR A CA 1
ATOM 691 C C . THR A 1 93 ? -14.403 15.028 12.533 1.00 64.75 93 THR A C 1
ATOM 693 O O . THR A 1 93 ? -14.309 15.443 13.686 1.00 64.75 93 THR A O 1
ATOM 696 N N . LEU A 1 94 ? -15.211 15.591 11.628 1.00 67.31 94 LEU A N 1
ATOM 697 C CA . LEU A 1 94 ? -16.061 16.737 11.933 1.00 67.31 94 LEU A CA 1
ATOM 698 C C . LEU A 1 94 ? -17.161 16.388 12.946 1.00 67.31 94 LEU A C 1
ATOM 700 O O . LEU A 1 94 ? -17.339 17.121 13.917 1.00 67.31 94 LEU A O 1
ATOM 704 N N . PHE A 1 95 ? -17.865 15.269 12.747 1.00 68.94 95 PHE A N 1
ATOM 705 C CA . PHE A 1 95 ? -18.907 14.801 13.665 1.00 68.94 95 PHE A CA 1
ATOM 706 C C . PHE A 1 95 ? -18.358 14.557 15.077 1.00 68.94 95 PHE A C 1
ATOM 708 O O . PHE A 1 95 ? -18.877 15.108 16.044 1.00 68.94 95 PHE A O 1
ATOM 715 N N . THR A 1 96 ? -17.265 13.805 15.195 1.00 67.25 96 THR A N 1
ATOM 716 C CA . THR A 1 96 ? -16.621 13.457 16.468 1.00 67.25 96 THR A CA 1
ATOM 717 C C . THR A 1 96 ? -16.120 14.685 17.204 1.00 67.25 96 THR A C 1
ATOM 719 O O . THR A 1 96 ? -16.253 14.757 18.420 1.00 67.25 96 THR A O 1
ATOM 722 N N . LEU A 1 97 ? -15.591 15.681 16.489 1.00 70.12 97 LEU A N 1
ATOM 723 C CA . LEU A 1 97 ? -15.143 16.927 17.105 1.00 70.12 97 LEU A CA 1
ATOM 724 C C . LEU A 1 97 ? -16.323 17.682 17.729 1.00 70.12 97 LEU A C 1
ATOM 726 O O . LEU A 1 97 ? -16.218 18.134 18.867 1.00 70.12 97 LEU A O 1
ATOM 730 N N . VAL A 1 98 ? -17.456 17.767 17.027 1.00 75.00 98 VAL A N 1
ATOM 731 C CA . VAL A 1 98 ? -18.682 18.392 17.551 1.00 75.00 98 VAL A CA 1
ATOM 732 C C . VAL A 1 98 ? -19.236 17.598 18.736 1.00 75.00 98 VAL A C 1
ATOM 734 O O . VAL A 1 98 ? -19.490 18.176 19.792 1.00 75.00 98 VAL A O 1
ATOM 737 N N . ALA A 1 99 ? -19.367 16.279 18.591 1.00 71.75 99 ALA A N 1
ATOM 738 C CA . ALA A 1 99 ? -19.930 15.405 19.613 1.00 71.75 99 ALA A CA 1
ATOM 739 C C . ALA A 1 99 ? -19.074 15.374 20.890 1.00 71.75 99 ALA A C 1
ATOM 741 O O . ALA A 1 99 ? -19.605 15.541 21.983 1.00 71.75 99 ALA A O 1
ATOM 742 N N . LEU A 1 100 ? -17.747 15.250 20.775 1.00 73.31 100 LEU A N 1
ATOM 743 C CA . LEU A 1 100 ? -16.848 15.286 21.933 1.00 73.31 100 LEU A CA 1
ATOM 744 C C . LEU A 1 100 ? -16.766 16.669 22.571 1.00 73.31 100 LEU A C 1
ATOM 746 O O . LEU A 1 100 ? -16.654 16.765 23.787 1.00 73.31 100 LEU A O 1
ATOM 750 N N . SER A 1 101 ? -16.847 17.746 21.786 1.00 78.50 101 SER A N 1
ATOM 751 C CA . SER A 1 101 ? -16.907 19.098 22.359 1.00 78.50 101 SER A CA 1
ATOM 752 C C . SER A 1 101 ? -18.160 19.275 23.215 1.00 78.50 101 SER A C 1
ATOM 754 O O . SER A 1 101 ? -18.088 19.870 24.288 1.00 78.50 101 SER A O 1
ATOM 756 N N . MET A 1 102 ? -19.288 18.717 22.765 1.00 81.81 102 MET A N 1
ATOM 757 C CA . MET A 1 102 ? -20.529 18.685 23.532 1.00 81.81 102 MET A CA 1
ATOM 758 C C . MET A 1 102 ? -20.368 17.847 24.806 1.00 81.81 102 MET A C 1
ATOM 760 O O . MET A 1 102 ? -20.589 18.387 25.883 1.00 81.81 102 MET A O 1
ATOM 764 N N . VAL A 1 103 ? -19.887 16.601 24.697 1.00 79.88 103 VAL A N 1
ATOM 765 C CA . VAL A 1 103 ? -19.611 15.710 25.843 1.00 79.88 103 VAL A CA 1
ATOM 766 C C . VAL A 1 103 ? -18.695 16.371 26.875 1.00 79.88 103 VAL A C 1
ATOM 768 O O . VAL A 1 103 ? -18.998 16.383 28.066 1.00 79.88 103 VAL A O 1
ATOM 771 N N . GLY A 1 104 ? -17.591 16.970 26.428 1.00 79.88 104 GLY A N 1
ATOM 772 C CA . GLY A 1 104 ? -16.647 17.659 27.301 1.00 79.88 104 GLY A CA 1
ATOM 773 C C . GLY A 1 104 ? -17.281 18.847 28.021 1.00 79.88 104 GLY A C 1
ATOM 774 O O . GLY A 1 104 ? -17.127 18.983 29.233 1.00 79.88 104 GLY A O 1
ATOM 775 N N . ALA A 1 105 ? -18.030 19.689 27.302 1.00 84.75 105 ALA A N 1
ATOM 776 C CA . ALA A 1 105 ? -18.694 20.852 27.888 1.00 84.75 105 ALA A CA 1
ATOM 777 C C . ALA A 1 105 ? -19.764 20.454 28.917 1.00 84.75 105 ALA A C 1
ATOM 779 O O . ALA A 1 105 ? -19.835 21.046 29.995 1.00 84.75 105 ALA A O 1
ATOM 780 N N . THR A 1 106 ? -20.569 19.434 28.621 1.00 85.62 106 THR A N 1
ATOM 781 C CA . THR A 1 106 ? -21.617 18.956 29.530 1.00 85.62 106 THR A CA 1
ATOM 782 C C . THR A 1 106 ? -21.061 18.198 30.722 1.00 85.62 106 THR A C 1
ATOM 784 O O . THR A 1 106 ? -21.623 18.318 31.802 1.00 85.62 106 THR A O 1
ATOM 787 N N . ALA A 1 107 ? -19.963 17.452 30.564 1.00 83.12 107 ALA A N 1
ATOM 788 C CA . ALA A 1 107 ? -19.308 16.795 31.689 1.00 83.12 107 ALA A CA 1
ATOM 789 C C . ALA A 1 107 ? -18.788 17.834 32.694 1.00 83.12 107 ALA A C 1
ATOM 791 O O . ALA A 1 107 ? -18.964 17.676 33.900 1.00 83.12 107 ALA A O 1
ATOM 792 N N . VAL A 1 108 ? -18.215 18.943 32.207 1.00 84.38 108 VAL A N 1
ATOM 793 C CA . VAL A 1 108 ? -17.818 20.070 33.070 1.00 84.38 108 VAL A CA 1
ATOM 794 C C . VAL A 1 108 ? -19.031 20.686 33.773 1.00 84.38 108 VAL A C 1
ATOM 796 O O . VAL A 1 108 ? -18.952 20.989 34.962 1.00 84.38 108 VAL A O 1
ATOM 799 N N . ALA A 1 109 ? -20.128 20.899 33.044 1.00 87.06 109 ALA A N 1
ATOM 800 C CA . ALA A 1 109 ? -21.296 21.608 33.560 1.00 87.06 109 ALA A CA 1
ATOM 801 C C . ALA A 1 109 ? -22.157 20.771 34.523 1.00 87.06 109 ALA A C 1
ATOM 803 O O . ALA A 1 109 ? -22.697 21.343 35.465 1.00 87.06 109 ALA A O 1
ATOM 804 N N . ASN A 1 110 ? -22.259 19.454 34.305 1.00 89.31 110 ASN A N 1
ATOM 805 C CA . ASN A 1 110 ? -23.200 18.563 34.994 1.00 89.31 110 ASN A CA 1
ATOM 806 C C . ASN A 1 110 ? -22.499 17.277 35.501 1.00 89.31 110 ASN A C 1
ATOM 808 O O . ASN A 1 110 ? -22.666 16.192 34.926 1.00 89.31 110 ASN A O 1
ATOM 812 N N . PRO A 1 111 ? -21.662 17.363 36.555 1.00 86.31 111 PRO A N 1
ATOM 813 C CA . PRO A 1 111 ? -21.050 16.193 37.199 1.00 86.31 111 PRO A CA 1
ATOM 814 C C . PRO A 1 111 ? -22.054 15.163 37.729 1.00 86.31 111 PRO A C 1
ATOM 816 O O . PRO A 1 111 ? -21.741 13.977 37.830 1.00 86.31 111 PRO A O 1
ATOM 819 N N . GLU A 1 112 ? -23.243 15.611 38.114 1.00 85.94 112 GLU A N 1
ATOM 820 C CA . GLU A 1 112 ? -24.267 14.817 38.784 1.00 85.94 112 GLU A CA 1
ATOM 821 C C . GLU A 1 112 ? -24.865 13.714 37.906 1.00 85.94 112 GLU A C 1
ATOM 823 O O . GLU A 1 112 ? -25.366 12.734 38.449 1.00 85.94 112 GLU A O 1
ATOM 828 N N . TRP A 1 113 ? -24.732 13.787 36.576 1.00 88.69 113 TRP A N 1
ATOM 829 C CA . TRP A 1 113 ? -25.229 12.760 35.644 1.00 88.69 113 TRP A CA 1
ATOM 830 C C . TRP A 1 113 ? -24.517 11.404 35.756 1.00 88.69 113 TRP A C 1
ATOM 832 O O . TRP A 1 113 ? -24.943 10.435 35.131 1.00 88.69 113 TRP A O 1
ATOM 842 N N . ALA A 1 114 ? -23.486 11.300 36.599 1.00 84.19 114 ALA A N 1
ATOM 843 C CA . ALA A 1 114 ? -22.776 10.057 36.894 1.00 84.19 114 ALA A CA 1
ATOM 844 C C . ALA A 1 114 ? -23.686 8.898 37.358 1.00 84.19 114 ALA A C 1
ATOM 846 O O . ALA A 1 114 ? -23.280 7.743 37.264 1.00 84.19 114 ALA A O 1
ATOM 847 N N . PHE A 1 115 ? -24.894 9.174 37.867 1.00 84.81 115 PHE A N 1
ATOM 848 C CA . PHE A 1 115 ? -25.834 8.128 38.293 1.00 84.81 115 PHE A CA 1
ATOM 849 C C . PHE A 1 115 ? -26.358 7.271 37.126 1.00 84.81 115 PHE A C 1
ATOM 851 O O . PHE A 1 115 ? -26.670 6.101 37.326 1.00 84.81 115 PHE A O 1
ATOM 858 N N . LEU A 1 116 ? -26.420 7.823 35.906 1.00 84.06 116 LEU A N 1
ATOM 859 C CA . LEU A 1 116 ? -26.875 7.093 34.716 1.00 84.06 116 LEU A CA 1
ATOM 860 C C . LEU A 1 116 ? -25.891 6.001 34.290 1.00 84.06 116 LEU A C 1
ATOM 862 O O . LEU A 1 116 ? -26.286 4.994 33.707 1.00 84.06 116 LEU A O 1
ATOM 866 N N . THR A 1 117 ? -24.610 6.196 34.594 1.00 81.50 117 THR A N 1
ATOM 867 C CA . THR A 1 117 ? -23.523 5.311 34.186 1.00 81.50 117 THR A CA 1
ATOM 868 C C . THR A 1 117 ? -23.740 3.874 34.644 1.00 81.50 117 THR A C 1
ATOM 870 O O . THR A 1 117 ? -23.564 2.955 33.851 1.00 81.50 117 THR A O 1
ATOM 873 N N . GLU A 1 118 ? -24.119 3.658 35.906 1.00 76.25 118 GLU A N 1
ATOM 874 C CA . GLU A 1 118 ? -24.244 2.301 36.448 1.00 76.25 118 GLU A CA 1
ATOM 875 C C . GLU A 1 118 ? -25.368 1.514 35.762 1.00 76.25 118 GLU A C 1
ATOM 877 O O . GLU A 1 118 ? -25.162 0.362 35.383 1.00 76.25 118 GLU A O 1
ATOM 882 N N . GLY A 1 119 ? -26.525 2.146 35.541 1.00 72.44 119 GLY A N 1
ATOM 883 C CA . GLY A 1 119 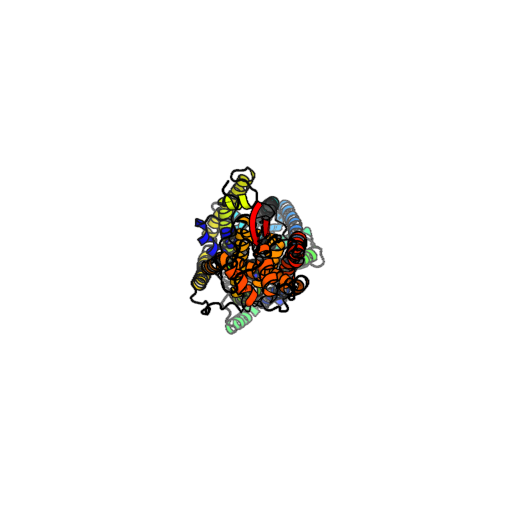? -27.652 1.511 34.857 1.00 72.44 119 GLY A CA 1
ATOM 884 C C . GLY A 1 119 ? -27.380 1.247 33.373 1.00 72.44 119 GLY A C 1
ATOM 885 O O . GLY A 1 119 ? -27.737 0.187 32.863 1.00 72.44 119 GLY A O 1
ATOM 886 N N . ILE A 1 120 ? -26.689 2.165 32.683 1.00 74.94 120 ILE A N 1
ATOM 887 C CA . ILE A 1 120 ? -26.279 1.965 31.285 1.00 74.94 120 ILE A CA 1
ATOM 888 C C . ILE A 1 120 ? -25.305 0.786 31.173 1.00 74.94 120 ILE A C 1
ATOM 890 O O . ILE A 1 120 ? -25.488 -0.072 30.312 1.00 74.94 120 ILE A O 1
ATOM 894 N N . VAL A 1 121 ? -24.291 0.725 32.042 1.00 72.44 121 VAL A N 1
ATOM 895 C CA . VAL A 1 121 ? -23.276 -0.340 32.022 1.00 72.44 121 VAL A CA 1
ATOM 896 C C . VAL A 1 121 ? -23.909 -1.704 32.276 1.00 72.44 121 VAL A C 1
ATOM 898 O O . VAL A 1 121 ? -23.701 -2.602 31.468 1.00 72.44 121 VAL A O 1
ATOM 901 N N . LYS A 1 122 ? -24.742 -1.840 33.315 1.00 68.44 122 LYS A N 1
ATOM 902 C CA . LYS A 1 122 ? -25.437 -3.103 33.619 1.00 68.44 122 LYS A CA 1
ATOM 903 C C . LYS A 1 122 ? -26.319 -3.574 32.465 1.00 68.44 122 LYS A C 1
ATOM 905 O O . LYS A 1 122 ? -26.285 -4.741 32.093 1.00 68.44 122 LYS A O 1
ATOM 910 N N . ARG A 1 123 ? -27.039 -2.654 31.812 1.00 71.19 123 ARG A N 1
ATOM 911 C CA . ARG A 1 123 ? -27.827 -2.971 30.611 1.00 71.19 123 ARG A CA 1
ATOM 912 C C . ARG A 1 123 ? -26.947 -3.469 29.457 1.00 71.19 123 ARG A C 1
ATOM 914 O O . ARG A 1 123 ? -27.366 -4.345 28.706 1.00 71.19 123 ARG A O 1
ATOM 921 N N . LEU A 1 124 ? -25.754 -2.906 29.275 1.00 64.38 124 LEU A N 1
ATOM 922 C CA . LEU A 1 124 ? -24.814 -3.364 28.246 1.00 64.38 124 LEU A CA 1
ATOM 923 C C . LEU A 1 124 ? -24.202 -4.732 28.596 1.00 64.38 124 LEU A C 1
ATOM 925 O O . LEU A 1 124 ? -24.021 -5.551 27.697 1.00 64.38 124 LEU A O 1
ATOM 929 N N . GLU A 1 125 ? -23.934 -5.000 29.875 1.00 60.25 125 GLU A N 1
ATOM 930 C CA . GLU A 1 125 ? -23.481 -6.310 30.366 1.00 60.25 125 GLU A CA 1
ATOM 931 C C . GLU A 1 125 ? -24.551 -7.391 30.157 1.00 60.25 125 GLU A C 1
ATOM 933 O O . GLU A 1 125 ? -24.269 -8.432 29.568 1.00 60.25 125 GLU A O 1
ATOM 938 N N . ALA A 1 126 ? -25.804 -7.110 30.530 1.00 56.94 126 ALA A N 1
ATOM 939 C CA . ALA A 1 126 ? -26.926 -8.040 30.384 1.00 56.94 126 ALA A CA 1
ATOM 940 C C . ALA A 1 126 ? -27.211 -8.429 28.921 1.00 56.94 126 ALA A C 1
ATOM 942 O O . ALA A 1 126 ? -27.621 -9.551 28.643 1.00 56.94 126 ALA A O 1
ATOM 943 N N . ASN A 1 127 ? -26.956 -7.525 27.970 1.00 52.84 127 ASN A N 1
ATOM 944 C CA . ASN A 1 127 ? -27.110 -7.797 26.537 1.00 52.84 127 ASN A CA 1
ATOM 945 C C . ASN A 1 127 ? -25.874 -8.472 25.905 1.00 52.84 127 ASN A C 1
ATOM 947 O O . ASN A 1 127 ? -25.807 -8.598 24.682 1.00 52.84 127 ASN A O 1
ATOM 951 N N . GLY A 1 128 ? -24.870 -8.858 26.703 1.00 49.47 128 GLY A N 1
ATOM 952 C CA . GLY A 1 128 ? -23.629 -9.467 26.214 1.00 49.47 128 GLY A CA 1
ATOM 953 C C . GLY A 1 128 ? -22.751 -8.516 25.391 1.00 49.47 128 GLY A C 1
ATOM 954 O O . GLY A 1 128 ? -21.897 -8.963 24.625 1.00 49.47 128 GLY A O 1
ATOM 955 N N . VAL A 1 129 ? -22.965 -7.200 25.513 1.00 48.28 129 VAL A N 1
ATOM 956 C CA . VAL A 1 129 ? -22.203 -6.166 24.791 1.00 48.28 129 VAL A CA 1
ATOM 957 C C . VAL A 1 129 ? -20.903 -5.821 25.533 1.00 48.28 129 VAL A C 1
ATOM 959 O O . VAL A 1 129 ? -19.916 -5.447 24.900 1.00 48.28 129 VAL A O 1
ATOM 962 N N . VAL A 1 130 ? -20.873 -5.973 26.864 1.00 47.94 130 VAL A N 1
ATOM 963 C CA . VAL A 1 130 ? -19.690 -5.764 27.721 1.00 47.94 130 VAL A CA 1
ATOM 964 C C . VAL A 1 130 ? -19.519 -6.976 28.640 1.00 47.94 130 VAL A C 1
ATOM 966 O O . VAL A 1 130 ? -20.439 -7.329 29.360 1.00 47.94 130 VAL A O 1
ATOM 969 N N . GLU A 1 131 ? -18.354 -7.624 28.614 1.00 40.19 131 GLU A N 1
ATOM 970 C CA . GLU A 1 131 ? -18.163 -8.934 29.270 1.00 40.19 131 GLU A CA 1
ATOM 971 C C . GLU A 1 131 ? -17.409 -8.836 30.611 1.00 40.19 131 GLU A C 1
ATOM 973 O O . GLU A 1 131 ? -17.626 -9.650 31.503 1.00 40.19 131 GLU A O 1
ATOM 978 N N . HIS A 1 132 ? -16.554 -7.819 30.795 1.00 38.47 132 HIS A N 1
ATOM 979 C CA . HIS A 1 132 ? -15.774 -7.608 32.021 1.00 38.47 132 HIS A CA 1
ATOM 980 C C . HIS A 1 132 ? -15.582 -6.119 32.335 1.00 38.47 132 HIS A C 1
ATOM 982 O O . HIS A 1 132 ? -14.862 -5.392 31.642 1.00 38.47 132 HIS A O 1
ATOM 988 N N . VAL A 1 133 ? -16.165 -5.668 33.445 1.00 40.31 133 VAL A N 1
ATOM 989 C CA . VAL A 1 133 ? -15.853 -4.373 34.048 1.00 40.31 133 VAL A CA 1
ATOM 990 C C . VAL A 1 133 ? -14.848 -4.575 35.172 1.00 40.31 133 VAL A C 1
ATOM 992 O O . VAL A 1 133 ? -15.197 -4.794 36.329 1.00 40.31 133 VAL A O 1
ATOM 995 N N . VAL A 1 134 ? -13.558 -4.435 34.853 1.00 37.91 134 VAL A N 1
ATOM 996 C CA . VAL A 1 134 ? -12.540 -4.287 35.899 1.00 37.91 134 VAL A CA 1
ATOM 997 C C . VAL A 1 134 ? -12.750 -2.923 36.556 1.00 37.91 134 VAL A C 1
ATOM 999 O O . VAL A 1 134 ? -12.280 -1.890 36.068 1.00 37.91 134 VAL A O 1
ATOM 1002 N N . ARG A 1 135 ? -13.473 -2.897 37.683 1.00 37.50 135 ARG A N 1
ATOM 1003 C CA . ARG A 1 135 ? -13.522 -1.726 38.565 1.00 37.50 135 ARG A CA 1
ATOM 1004 C C . ARG A 1 135 ? -12.118 -1.506 39.125 1.00 37.50 135 ARG A C 1
ATOM 1006 O O . ARG A 1 135 ? -11.760 -2.045 40.166 1.00 37.50 135 ARG A O 1
ATOM 1013 N N . ALA A 1 136 ? -11.331 -0.652 38.475 1.00 34.56 136 ALA A N 1
ATOM 1014 C CA . ALA A 1 136 ? -10.054 -0.141 38.984 1.00 34.56 136 ALA A CA 1
ATOM 1015 C C . ALA A 1 136 ? -10.245 0.809 40.194 1.00 34.56 136 ALA A C 1
ATOM 1017 O O . ALA A 1 136 ? -9.609 1.856 40.289 1.00 34.56 136 ALA A O 1
ATOM 1018 N N . GLN A 1 137 ? -11.174 0.490 41.100 1.00 37.59 137 GLN A N 1
ATOM 1019 C CA . GLN A 1 137 ? -11.527 1.304 42.263 1.00 37.59 137 GLN A CA 1
ATOM 1020 C C . GLN A 1 137 ? -10.768 0.911 43.534 1.00 37.59 137 GLN A C 1
ATOM 1022 O O . GLN A 1 137 ? -10.798 1.679 44.491 1.00 37.59 137 GLN A O 1
ATOM 1027 N N . GLN A 1 138 ? -10.071 -0.230 43.570 1.00 35.03 138 GLN A N 1
ATOM 1028 C CA . GLN A 1 138 ? -9.518 -0.732 44.834 1.00 35.03 138 GLN A CA 1
ATOM 1029 C C . GLN A 1 138 ? -8.108 -0.237 45.206 1.00 35.03 138 GLN A C 1
ATOM 1031 O O . GLN A 1 138 ? -7.729 -0.423 46.352 1.00 35.03 138 GLN A O 1
ATOM 1036 N N . ASP A 1 139 ? -7.376 0.488 44.346 1.00 32.50 139 ASP A N 1
ATOM 1037 C CA . ASP A 1 139 ? -6.064 1.055 44.727 1.00 32.50 139 ASP A CA 1
ATOM 1038 C C . ASP A 1 139 ? -5.790 2.435 44.097 1.00 32.50 139 ASP A C 1
ATOM 1040 O O . ASP A 1 139 ? -5.058 2.613 43.124 1.00 32.50 139 ASP A O 1
ATOM 1044 N N . ILE A 1 140 ? -6.406 3.472 44.665 1.00 36.56 140 ILE A N 1
ATOM 1045 C CA . ILE A 1 140 ? -6.412 4.836 44.103 1.00 36.56 140 ILE A CA 1
ATOM 1046 C C . ILE A 1 140 ? -5.081 5.594 44.314 1.00 36.56 140 ILE A C 1
ATOM 1048 O O . ILE A 1 140 ? -4.823 6.577 43.619 1.00 36.56 140 ILE A O 1
ATOM 1052 N N . SER A 1 141 ? -4.187 5.158 45.212 1.00 35.56 141 SER A N 1
ATOM 1053 C CA . SER A 1 141 ? -2.978 5.943 45.540 1.00 35.56 141 SER A CA 1
ATOM 1054 C C . SER A 1 141 ? -1.739 5.617 44.690 1.00 35.56 141 SER A C 1
ATOM 1056 O O . SER A 1 141 ? -0.901 6.497 44.498 1.00 35.56 141 SER A O 1
ATOM 1058 N N . ALA A 1 142 ? -1.636 4.413 44.113 1.00 34.12 142 ALA A N 1
ATOM 1059 C CA . ALA A 1 142 ? -0.473 3.988 43.316 1.00 34.12 142 ALA A CA 1
ATOM 1060 C C . ALA A 1 142 ? -0.717 3.989 41.790 1.00 34.12 142 ALA A C 1
ATOM 1062 O O . ALA A 1 142 ? 0.233 3.932 41.010 1.00 34.12 142 ALA A O 1
ATOM 1063 N N . ILE A 1 143 ? -1.980 4.089 41.352 1.00 37.09 143 ILE A N 1
ATOM 1064 C CA . ILE A 1 143 ? -2.408 3.791 39.972 1.00 37.09 143 ILE A CA 1
ATOM 1065 C C . ILE A 1 143 ? -2.828 5.059 39.186 1.00 37.09 143 ILE A C 1
ATOM 1067 O O . ILE A 1 143 ? -3.152 4.994 38.006 1.00 37.09 143 ILE A O 1
ATOM 1071 N N . GLY A 1 144 ? -2.758 6.264 39.765 1.00 38.94 144 GLY A N 1
ATOM 1072 C CA . GLY A 1 144 ? -3.272 7.489 39.121 1.00 38.94 144 GLY A CA 1
ATOM 1073 C C . GLY A 1 144 ? -2.693 7.800 37.729 1.00 38.94 144 GLY A C 1
ATOM 1074 O O . GLY A 1 144 ? -3.418 8.239 36.841 1.00 38.94 144 GLY A O 1
ATOM 1075 N N . THR A 1 145 ? -1.405 7.532 37.503 1.00 33.59 145 THR A N 1
ATOM 1076 C CA . THR A 1 145 ? -0.757 7.745 36.196 1.00 33.59 145 THR A CA 1
ATOM 1077 C C . THR A 1 145 ? -0.938 6.547 35.261 1.00 33.59 145 THR A C 1
ATOM 1079 O O . THR A 1 145 ? -1.125 6.730 34.063 1.00 33.59 145 THR A O 1
ATOM 1082 N N . VAL A 1 146 ? -0.936 5.324 35.799 1.00 35.84 146 VAL A N 1
ATOM 1083 C CA . VAL A 1 146 ? -1.060 4.079 35.021 1.00 35.84 146 VAL A CA 1
ATOM 1084 C C . VAL A 1 146 ? -2.484 3.894 34.494 1.00 35.84 146 VAL A C 1
ATOM 1086 O O . VAL A 1 146 ? -2.642 3.657 33.303 1.00 35.84 146 VAL A O 1
ATOM 1089 N N . VAL A 1 147 ? -3.515 4.111 35.319 1.00 39.47 147 VAL A N 1
ATOM 1090 C CA . VAL A 1 147 ? -4.929 4.098 34.891 1.00 39.47 147 VAL A CA 1
ATOM 1091 C C . VAL A 1 147 ? -5.233 5.260 33.952 1.00 39.47 147 VAL A C 1
ATOM 1093 O O . VAL A 1 147 ? -5.951 5.068 32.976 1.00 39.47 147 VAL A O 1
ATOM 1096 N N . PHE A 1 148 ? -4.643 6.442 34.175 1.00 37.31 148 PHE A N 1
ATOM 1097 C CA . PHE A 1 148 ? -4.754 7.556 33.228 1.00 37.31 148 PHE A CA 1
ATOM 1098 C C . PHE A 1 148 ? -4.218 7.166 31.849 1.00 37.31 148 PHE A C 1
ATOM 1100 O O . PHE A 1 148 ? -4.917 7.350 30.859 1.00 37.31 148 PHE A O 1
ATOM 1107 N N . PHE A 1 149 ? -3.020 6.578 31.771 1.00 36.03 149 PHE A N 1
ATOM 1108 C CA . PHE A 1 149 ? -2.466 6.112 30.502 1.00 36.03 149 PHE A CA 1
ATOM 1109 C C . PHE A 1 149 ? -3.257 4.934 29.919 1.00 36.03 149 PHE A C 1
ATOM 1111 O O . PHE A 1 149 ? -3.511 4.924 28.723 1.00 36.03 149 PHE A O 1
ATOM 1118 N N . GLN A 1 150 ? -3.712 3.980 30.728 1.00 37.66 150 GLN A N 1
ATOM 1119 C CA . GLN A 1 150 ? -4.525 2.847 30.274 1.00 37.66 150 GLN A CA 1
ATOM 1120 C C . GLN A 1 150 ? -5.844 3.309 29.639 1.00 37.66 150 GLN A C 1
ATOM 1122 O O . GLN A 1 150 ? -6.192 2.872 28.543 1.00 37.66 150 GLN A O 1
ATOM 1127 N N . LEU A 1 151 ? -6.545 4.240 30.286 1.00 38.94 151 LEU A N 1
ATOM 1128 C CA . LEU A 1 151 ? -7.763 4.853 29.765 1.00 38.94 151 LEU A CA 1
ATOM 1129 C C . LEU A 1 151 ? -7.476 5.776 28.562 1.00 38.94 151 LEU A C 1
ATOM 1131 O O . LEU A 1 151 ? -8.244 5.778 27.605 1.00 38.94 151 LEU A O 1
ATOM 1135 N N . PHE A 1 152 ? -6.345 6.495 28.557 1.00 36.56 152 PHE A N 1
ATOM 1136 C CA . PHE A 1 152 ? -5.874 7.300 27.418 1.00 36.56 152 PHE A CA 1
ATOM 1137 C C . PHE A 1 152 ? -5.616 6.441 26.179 1.00 36.56 152 PHE A C 1
ATOM 1139 O O . PHE A 1 152 ? -6.032 6.798 25.082 1.00 36.56 152 PHE A O 1
ATOM 1146 N N . PHE A 1 153 ? -4.962 5.290 26.344 1.00 40.78 153 PHE A N 1
ATOM 1147 C CA . PHE A 1 153 ? -4.645 4.373 25.251 1.00 40.78 153 PHE A CA 1
ATOM 1148 C C . PHE A 1 153 ? -5.882 3.615 24.748 1.00 40.78 153 PHE A C 1
ATOM 1150 O O . PHE A 1 153 ? -6.028 3.472 23.536 1.00 40.78 153 PHE A O 1
ATOM 1157 N N . ARG A 1 154 ? -6.808 3.215 25.634 1.00 46.91 154 ARG A N 1
ATOM 1158 C CA . ARG A 1 154 ? -8.115 2.639 25.245 1.00 46.91 154 ARG A CA 1
ATOM 1159 C C . ARG A 1 154 ? -8.990 3.654 24.494 1.00 46.91 154 ARG A C 1
ATOM 1161 O O . ARG A 1 154 ? -9.569 3.342 23.460 1.00 46.91 154 ARG A O 1
ATOM 1168 N N . SER A 1 155 ? -9.017 4.905 24.949 1.00 42.09 155 SER A N 1
ATOM 1169 C CA . SER A 1 155 ? -9.700 5.997 24.247 1.00 42.09 155 SER A CA 1
ATOM 1170 C C . SER A 1 155 ? -9.052 6.301 22.884 1.00 42.09 155 SER A C 1
ATOM 1172 O O . SER A 1 155 ? -9.758 6.404 21.877 1.00 42.09 155 SER A O 1
ATOM 1174 N N . MET A 1 156 ? -7.713 6.337 22.800 1.00 42.38 156 MET A N 1
ATOM 1175 C CA . MET A 1 156 ? -7.005 6.499 21.524 1.00 42.38 156 MET A CA 1
ATOM 1176 C C . MET A 1 156 ? -7.289 5.360 20.543 1.00 42.38 156 MET A C 1
ATOM 1178 O O . MET A 1 156 ? -7.478 5.650 19.371 1.00 42.38 156 MET A O 1
ATOM 1182 N N . SER A 1 157 ? -7.377 4.105 20.990 1.00 41.06 157 SER A N 1
ATOM 1183 C CA . SER A 1 157 ? -7.712 2.949 20.141 1.00 41.06 157 SER A CA 1
ATOM 1184 C C . SER A 1 157 ? -9.040 3.141 19.387 1.00 41.06 157 SER A C 1
ATOM 1186 O O . SER A 1 157 ? -9.097 2.979 18.165 1.00 41.06 157 SER A O 1
ATOM 1188 N N . SER A 1 158 ? -10.074 3.646 20.075 1.00 41.03 158 SER A N 1
ATOM 1189 C CA . SER A 1 158 ? -11.366 3.982 19.454 1.00 41.03 158 SER A CA 1
ATOM 1190 C C . SER A 1 158 ? -11.273 5.130 18.435 1.00 41.03 158 SER A C 1
ATOM 1192 O O . SER A 1 158 ? -11.883 5.076 17.367 1.00 41.03 158 SER A O 1
ATOM 1194 N N . ALA A 1 159 ? -10.442 6.143 18.708 1.00 40.56 159 ALA A N 1
ATOM 1195 C CA . ALA A 1 159 ? -10.190 7.248 17.785 1.00 40.56 159 ALA A CA 1
ATOM 1196 C C . ALA A 1 159 ? -9.293 6.830 16.598 1.00 40.56 159 ALA A C 1
ATOM 1198 O O . ALA A 1 159 ? -9.432 7.362 15.496 1.00 40.56 159 ALA A O 1
ATOM 1199 N N . MET A 1 160 ? -8.407 5.848 16.791 1.00 45.12 160 MET A N 1
ATOM 1200 C CA . MET A 1 160 ? -7.478 5.314 15.788 1.00 45.12 160 MET A CA 1
ATOM 1201 C C . MET A 1 160 ? -8.184 4.500 14.700 1.00 45.12 160 MET A C 1
ATOM 1203 O O . MET A 1 160 ? -7.763 4.575 13.545 1.00 45.12 160 MET A O 1
ATOM 1207 N N . LEU A 1 161 ? -9.295 3.821 15.009 1.00 40.66 161 LEU A N 1
ATOM 1208 C CA . LEU A 1 161 ? -10.144 3.167 13.999 1.00 40.66 161 LEU A CA 1
ATOM 1209 C C . LEU A 1 161 ? -10.681 4.173 12.962 1.00 40.66 161 LEU A C 1
ATOM 1211 O O . LEU A 1 161 ? -10.724 3.874 11.771 1.00 40.66 161 LEU A O 1
ATOM 1215 N N . GLY A 1 162 ? -10.969 5.412 13.378 1.00 35.66 162 GLY A N 1
ATOM 1216 C CA . GLY A 1 162 ? -11.335 6.506 12.471 1.00 35.66 162 GLY A CA 1
ATOM 1217 C C . GLY A 1 162 ? -10.180 7.035 11.604 1.00 35.66 162 GLY A C 1
ATOM 1218 O O . GLY A 1 162 ? -10.426 7.594 10.534 1.00 35.66 162 GLY A O 1
ATOM 1219 N N . PHE A 1 163 ? -8.920 6.838 12.019 1.00 37.34 163 PHE A N 1
ATOM 1220 C CA . PHE A 1 163 ? -7.722 7.239 11.262 1.00 37.34 163 PHE A CA 1
ATOM 1221 C C . PHE A 1 163 ? -7.132 6.143 10.373 1.00 37.34 163 PHE A C 1
ATOM 1223 O O . PHE A 1 163 ? -6.303 6.472 9.527 1.00 37.34 163 PHE A O 1
ATOM 1230 N N . SER A 1 164 ? -7.571 4.885 10.477 1.00 40.38 164 SER A N 1
ATOM 1231 C CA . SER A 1 164 ? -7.140 3.807 9.566 1.00 40.38 164 SER A CA 1
ATOM 1232 C C . SER A 1 164 ? -7.362 4.185 8.083 1.00 40.38 164 SER A C 1
ATOM 1234 O O . SER A 1 164 ? -6.519 3.931 7.222 1.00 40.38 164 SER A O 1
ATOM 1236 N N . GLY A 1 165 ? -8.413 4.959 7.776 1.00 35.22 165 GLY A N 1
ATOM 1237 C CA . GLY A 1 165 ? -8.643 5.525 6.437 1.00 35.22 165 GLY A CA 1
ATOM 1238 C C . GLY A 1 165 ? -7.584 6.540 5.955 1.00 35.22 165 GLY A C 1
ATOM 1239 O O . GLY A 1 165 ? -7.428 6.743 4.749 1.00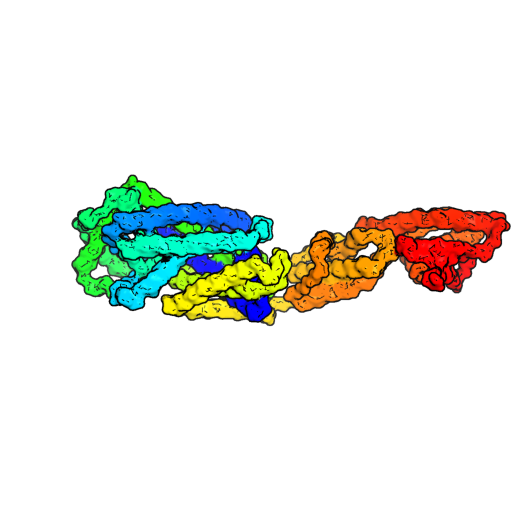 35.22 165 GLY A O 1
ATOM 1240 N N . TYR A 1 166 ? -6.815 7.157 6.860 1.00 36.22 166 TYR A N 1
ATOM 1241 C CA . TYR A 1 166 ? -5.718 8.083 6.537 1.00 36.22 166 TYR A CA 1
ATOM 1242 C C . TYR A 1 166 ? -4.400 7.366 6.194 1.00 36.22 166 TYR A C 1
ATOM 1244 O O . TYR A 1 166 ? -3.536 7.968 5.547 1.00 36.22 166 TYR A O 1
ATOM 1252 N N . GLU A 1 167 ? -4.258 6.073 6.508 1.00 41.88 167 GLU A N 1
ATOM 1253 C CA . GLU A 1 167 ? -3.135 5.242 6.036 1.00 41.88 167 GLU A CA 1
ATOM 1254 C C . GLU A 1 167 ? -3.128 5.074 4.509 1.00 41.88 167 GLU A C 1
ATOM 1256 O O . GLU A 1 167 ? -2.126 4.688 3.906 1.00 41.88 167 GLU A O 1
ATOM 1261 N N . VAL A 1 168 ? -4.238 5.437 3.863 1.00 36.66 168 VAL A N 1
ATOM 1262 C CA . VAL A 1 168 ? -4.463 5.350 2.421 1.00 36.66 168 VAL A CA 1
ATOM 1263 C C . VAL A 1 168 ? -3.903 6.565 1.659 1.00 36.66 168 VAL A C 1
ATOM 1265 O O . VAL A 1 168 ? -3.760 6.516 0.434 1.00 36.66 168 VAL A O 1
ATOM 1268 N N . ILE A 1 169 ? -3.494 7.643 2.344 1.00 33.97 169 ILE A N 1
ATOM 1269 C CA . ILE A 1 169 ? -2.921 8.842 1.695 1.00 33.97 169 ILE A CA 1
ATOM 1270 C C . ILE A 1 169 ? -1.699 8.528 0.798 1.00 33.97 169 ILE A C 1
ATOM 1272 O O . ILE A 1 169 ? -1.562 9.174 -0.246 1.00 33.97 169 ILE A O 1
ATOM 1276 N N . PRO A 1 170 ? -0.842 7.523 1.077 1.00 37.69 170 PRO A N 1
ATOM 1277 C CA . PRO A 1 170 ? 0.211 7.124 0.148 1.00 37.69 170 PRO A CA 1
ATOM 1278 C C . PRO A 1 170 ? -0.210 6.057 -0.880 1.00 37.69 170 PRO A C 1
ATOM 1280 O O . PRO A 1 170 ? 0.528 5.869 -1.841 1.00 37.69 170 PRO A O 1
ATOM 1283 N N . ALA A 1 171 ? -1.333 5.343 -0.714 1.00 33.41 171 ALA A N 1
ATOM 1284 C CA . ALA A 1 171 ? -1.645 4.119 -1.473 1.00 33.41 171 ALA A CA 1
ATOM 1285 C C . ALA A 1 171 ? -2.221 4.355 -2.890 1.00 33.41 171 ALA A C 1
ATOM 1287 O O . ALA A 1 171 ? -2.193 3.459 -3.736 1.00 33.41 171 ALA A O 1
ATOM 1288 N N . SER A 1 172 ? -2.702 5.563 -3.212 1.00 31.91 172 SER A N 1
ATOM 1289 C CA . SER A 1 172 ? -3.239 5.881 -4.549 1.00 31.91 172 SER A CA 1
ATOM 1290 C C . SER A 1 172 ? -2.131 6.258 -5.546 1.00 31.91 172 SER A C 1
ATOM 1292 O O . SER A 1 172 ? -1.842 7.429 -5.815 1.00 31.91 172 SER A O 1
ATOM 1294 N N . GLY A 1 173 ? -1.510 5.231 -6.130 1.00 30.55 173 GLY A N 1
ATOM 1295 C CA . GLY A 1 173 ? -0.326 5.296 -6.999 1.00 30.55 173 GLY A CA 1
ATOM 1296 C C . GLY A 1 173 ? -0.426 6.034 -8.348 1.00 30.55 173 GLY A C 1
ATOM 1297 O O . GLY A 1 173 ? 0.406 5.774 -9.211 1.00 30.55 173 GLY A O 1
ATOM 1298 N N . LYS A 1 174 ? -1.389 6.939 -8.582 1.00 30.02 174 LYS A N 1
ATOM 1299 C CA . LYS A 1 174 ? -1.357 7.836 -9.767 1.00 30.02 174 LYS A CA 1
ATOM 1300 C C . LYS A 1 174 ? -1.803 9.285 -9.528 1.00 30.02 174 LYS A C 1
ATOM 1302 O O . LYS A 1 174 ? -1.434 10.137 -10.330 1.00 30.02 174 LYS A O 1
ATOM 1307 N N . HIS A 1 175 ? -2.524 9.587 -8.443 1.00 29.61 175 HIS A N 1
ATOM 1308 C CA . HIS A 1 175 ? -2.998 10.953 -8.155 1.00 29.61 175 HIS A CA 1
ATOM 1309 C C . HIS A 1 175 ? -2.672 11.470 -6.750 1.00 29.61 175 HIS A C 1
ATOM 1311 O O . HIS A 1 175 ? -2.943 12.636 -6.475 1.00 29.61 175 HIS A O 1
ATOM 1317 N N . ALA A 1 176 ? -1.994 10.690 -5.898 1.00 33.59 176 ALA A N 1
ATOM 1318 C CA . ALA A 1 176 ? -1.235 11.268 -4.790 1.00 33.59 176 ALA A CA 1
ATOM 1319 C C . ALA A 1 176 ? -0.001 11.981 -5.373 1.00 33.59 176 ALA A C 1
ATOM 1321 O O . ALA A 1 176 ? 1.124 11.478 -5.339 1.00 33.59 176 ALA A O 1
ATOM 1322 N N . ALA A 1 177 ? -0.240 13.128 -6.014 1.00 28.55 177 ALA A N 1
ATOM 1323 C CA . ALA A 1 177 ? 0.784 14.039 -6.483 1.00 28.55 177 ALA A CA 1
ATOM 1324 C C . ALA A 1 177 ? 1.753 14.267 -5.328 1.00 28.55 177 ALA A C 1
ATOM 1326 O O . ALA A 1 177 ? 1.334 14.818 -4.315 1.00 28.55 177 ALA A O 1
ATOM 1327 N N . ARG A 1 178 ? 2.995 13.771 -5.476 1.00 39.38 178 ARG A N 1
ATOM 1328 C CA . ARG A 1 178 ? 4.169 14.030 -4.623 1.00 39.38 178 ARG A CA 1
ATOM 1329 C C . ARG A 1 178 ? 3.758 14.690 -3.296 1.00 39.38 178 ARG A C 1
ATOM 1331 O O . ARG A 1 178 ? 3.820 15.922 -3.243 1.00 39.38 178 ARG A O 1
ATOM 1338 N N . PRO A 1 179 ? 3.269 13.954 -2.273 1.00 41.84 179 PRO A N 1
ATOM 1339 C CA . PRO A 1 179 ? 2.866 14.611 -1.042 1.00 41.84 179 PRO A CA 1
ATOM 1340 C C . PRO A 1 179 ? 4.113 15.312 -0.512 1.00 41.84 179 PRO A C 1
ATOM 1342 O O . PRO A 1 179 ? 5.092 14.666 -0.139 1.00 41.84 179 PRO A O 1
ATOM 1345 N N . LYS A 1 180 ? 4.132 16.648 -0.608 1.00 44.84 180 LYS A N 1
ATOM 1346 C CA . LYS A 1 180 ? 5.241 17.466 -0.112 1.00 44.84 180 LYS A CA 1
ATOM 1347 C C . LYS A 1 180 ? 5.405 17.064 1.351 1.00 44.84 180 LYS A C 1
ATOM 1349 O O . LYS A 1 180 ? 4.396 16.985 2.041 1.00 44.84 180 LYS A O 1
ATOM 1354 N N . TRP A 1 181 ? 6.619 16.820 1.845 1.00 50.38 181 TRP A N 1
ATOM 1355 C CA . TRP A 1 181 ? 6.858 16.414 3.243 1.00 50.38 181 TRP A CA 1
ATOM 1356 C C . TRP A 1 181 ? 6.143 17.310 4.269 1.00 50.38 181 TRP A C 1
ATOM 1358 O O . TRP A 1 181 ? 5.755 16.844 5.335 1.00 50.38 181 TRP A O 1
ATOM 1368 N N . LYS A 1 182 ? 5.871 18.570 3.898 1.00 46.03 182 LYS A N 1
ATOM 1369 C CA . LYS A 1 182 ? 4.967 19.481 4.613 1.00 46.03 182 LYS A CA 1
ATOM 1370 C C . LYS A 1 182 ? 3.566 18.900 4.853 1.00 46.03 182 LYS A C 1
ATOM 1372 O O . LYS A 1 182 ? 3.105 18.957 5.976 1.00 46.0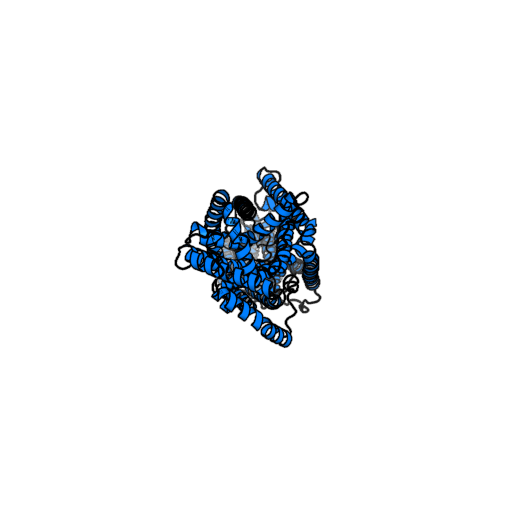3 182 LYS A O 1
ATOM 1377 N N . VAL A 1 183 ? 2.919 18.299 3.855 1.00 46.16 183 VAL A N 1
ATOM 1378 C CA . VAL A 1 183 ? 1.603 17.643 3.980 1.00 46.16 183 VAL A CA 1
ATOM 1379 C C . VAL A 1 183 ? 1.668 16.459 4.942 1.00 46.16 183 VAL A C 1
ATOM 1381 O O . VAL A 1 183 ? 0.793 16.335 5.786 1.00 46.16 183 VAL A O 1
ATOM 1384 N N . ILE A 1 184 ? 2.716 15.632 4.874 1.00 46.62 184 ILE A N 1
ATOM 1385 C CA . ILE A 1 184 ? 2.895 14.489 5.789 1.00 46.62 184 ILE A CA 1
ATOM 1386 C C . ILE A 1 184 ? 3.117 14.983 7.225 1.00 46.62 184 ILE A C 1
ATOM 1388 O O . ILE A 1 184 ? 2.458 14.515 8.146 1.00 46.62 184 ILE A O 1
ATOM 1392 N N . ASN A 1 185 ? 3.995 15.970 7.419 1.00 47.44 185 ASN A N 1
ATOM 1393 C CA . ASN A 1 185 ? 4.269 16.545 8.736 1.00 47.44 185 ASN A CA 1
ATOM 1394 C C . ASN A 1 185 ? 3.028 17.241 9.324 1.00 47.44 185 ASN A C 1
ATOM 1396 O O . ASN A 1 185 ? 2.716 17.057 10.499 1.00 47.44 185 ASN A O 1
ATOM 1400 N N . THR A 1 186 ? 2.285 17.998 8.510 1.00 50.34 186 THR A N 1
ATOM 1401 C CA . THR A 1 186 ? 1.035 18.642 8.928 1.00 50.34 186 THR A CA 1
ATOM 1402 C C . THR A 1 186 ? -0.045 17.609 9.235 1.00 50.34 186 THR A C 1
ATOM 1404 O O . THR A 1 186 ? -0.661 17.720 10.284 1.00 50.34 186 THR A O 1
ATOM 1407 N N . ALA A 1 187 ? -0.240 16.585 8.398 1.00 49.81 187 ALA A N 1
ATOM 1408 C CA . ALA A 1 187 ? -1.230 15.534 8.634 1.00 49.81 187 ALA A CA 1
ATOM 1409 C C . ALA A 1 187 ? -0.929 14.734 9.908 1.00 49.81 187 ALA A C 1
ATOM 1411 O O . ALA A 1 187 ? -1.825 14.539 10.719 1.00 49.81 187 ALA A O 1
ATOM 1412 N N . LEU A 1 188 ? 0.332 14.347 10.135 1.00 48.84 188 LEU A N 1
ATOM 1413 C CA . LEU A 1 188 ? 0.746 13.648 11.356 1.00 48.84 188 LEU A CA 1
ATOM 1414 C C . LEU A 1 188 ? 0.591 14.521 12.603 1.00 48.84 188 LEU A C 1
ATOM 1416 O O . LEU A 1 188 ? 0.156 14.038 13.642 1.00 48.84 188 LEU A O 1
ATOM 1420 N N . THR A 1 189 ? 0.916 15.812 12.507 1.00 52.34 189 THR A N 1
ATOM 1421 C CA . THR A 1 189 ? 0.735 16.746 13.628 1.00 52.34 189 THR A CA 1
ATOM 1422 C C . THR A 1 189 ? -0.748 16.957 13.929 1.00 52.34 189 THR A C 1
ATOM 1424 O O . THR A 1 189 ? -1.135 16.957 15.091 1.00 52.34 189 THR A O 1
ATOM 1427 N N . LEU A 1 190 ? -1.586 17.103 12.900 1.00 54.62 190 LEU A N 1
ATOM 1428 C CA . LEU A 1 190 ? -3.025 17.311 13.051 1.00 54.62 190 LEU A CA 1
ATOM 1429 C C . LEU A 1 190 ? -3.716 16.052 13.589 1.00 54.62 190 LEU A C 1
ATOM 1431 O O . LEU A 1 190 ? -4.536 16.162 14.491 1.00 54.62 190 LEU A O 1
ATOM 1435 N N . ALA A 1 191 ? -3.317 14.869 13.113 1.00 54.69 191 ALA A N 1
ATOM 1436 C CA . ALA A 1 191 ? -3.764 13.586 13.646 1.00 54.69 191 ALA A CA 1
ATOM 1437 C C . ALA A 1 191 ? -3.329 13.398 15.106 1.00 54.69 191 ALA A C 1
ATOM 1439 O O . ALA A 1 191 ? -4.141 12.993 15.924 1.00 54.69 191 ALA A O 1
ATOM 1440 N N . ALA A 1 192 ? -2.089 13.749 15.466 1.00 56.06 192 ALA A N 1
ATOM 1441 C CA . ALA A 1 192 ? -1.623 13.671 16.850 1.00 56.06 192 ALA A CA 1
ATOM 1442 C C . ALA A 1 192 ? -2.386 14.634 17.771 1.00 56.06 192 ALA A C 1
ATOM 1444 O O . ALA A 1 192 ? -2.844 14.226 18.831 1.00 56.06 192 ALA A O 1
ATOM 1445 N N . VAL A 1 193 ? -2.562 15.897 17.366 1.00 60.47 193 VAL A N 1
ATOM 1446 C CA . VAL A 1 193 ? -3.351 16.877 18.133 1.00 60.47 193 VAL A CA 1
ATOM 1447 C C . VAL A 1 193 ? -4.797 16.418 18.272 1.00 60.47 193 VAL A C 1
ATOM 1449 O O . VAL A 1 193 ? -5.361 16.540 19.355 1.00 60.47 193 VAL A O 1
ATOM 1452 N N . PHE A 1 194 ? -5.379 15.861 17.208 1.00 60.94 194 PHE A N 1
ATOM 1453 C CA . PHE A 1 194 ? -6.726 15.315 17.251 1.00 60.94 194 PHE A CA 1
ATOM 1454 C C . PHE A 1 194 ? -6.804 14.120 18.203 1.00 60.94 194 PHE A C 1
ATOM 1456 O O . PHE A 1 194 ? -7.550 14.207 19.161 1.00 60.94 194 PHE A O 1
ATOM 1463 N N . LEU A 1 195 ? -6.001 13.065 18.015 1.00 58.62 195 LEU A N 1
ATOM 1464 C CA . LEU A 1 195 ? -6.032 11.845 18.837 1.00 58.62 195 LEU A CA 1
ATOM 1465 C C . LEU A 1 195 ? -5.794 12.137 20.322 1.00 58.62 195 LEU A C 1
ATOM 1467 O O . LEU A 1 195 ? -6.517 11.633 21.179 1.00 58.62 195 LEU A O 1
ATOM 1471 N N . ILE A 1 196 ? -4.802 12.980 20.628 1.00 61.69 196 ILE A N 1
ATOM 1472 C CA . ILE A 1 196 ? -4.500 13.388 22.004 1.00 61.69 196 ILE A CA 1
ATOM 1473 C C . ILE A 1 196 ? -5.647 14.241 22.556 1.00 61.69 196 ILE A C 1
ATOM 1475 O O . ILE A 1 196 ? -6.090 14.015 23.678 1.00 61.69 196 ILE A O 1
ATOM 1479 N N . GLY A 1 197 ? -6.140 15.206 21.776 1.00 63.56 197 GLY A N 1
ATOM 1480 C CA . GLY A 1 197 ? -7.208 16.115 22.185 1.00 63.56 197 GLY A CA 1
ATOM 1481 C C . GLY A 1 197 ? -8.525 15.391 22.450 1.00 63.56 197 GLY A C 1
ATOM 1482 O O . GLY A 1 197 ? -9.094 15.535 23.529 1.00 63.56 197 GLY A O 1
ATOM 1483 N N . THR A 1 198 ? -8.982 14.568 21.505 1.00 64.50 198 THR A N 1
ATOM 1484 C CA . THR A 1 198 ? -10.192 13.754 21.656 1.00 64.50 198 THR A CA 1
ATOM 1485 C C . THR A 1 198 ? -10.047 12.767 22.802 1.00 64.50 198 THR A C 1
ATOM 1487 O O . THR A 1 198 ? -10.971 12.637 23.602 1.00 64.50 198 THR A O 1
ATOM 1490 N N . GLY A 1 199 ? -8.868 12.150 22.942 1.00 63.25 199 GLY A N 1
ATOM 1491 C CA . GLY A 1 199 ? -8.604 11.211 24.023 1.00 63.25 199 GLY A CA 1
ATOM 1492 C C . GLY A 1 199 ? -8.664 11.853 25.408 1.00 63.25 199 GLY A C 1
ATOM 1493 O O . GLY A 1 199 ? -9.271 11.307 26.324 1.00 63.25 199 GLY A O 1
ATOM 1494 N N . MET A 1 200 ? -8.098 13.055 25.560 1.00 66.56 200 MET A N 1
ATOM 1495 C CA . MET A 1 200 ? -8.161 13.816 26.813 1.00 66.56 200 MET A CA 1
ATOM 1496 C C . MET A 1 200 ? -9.585 14.243 27.183 1.00 66.56 200 MET A C 1
ATOM 1498 O O . MET A 1 200 ? -9.937 14.194 28.361 1.00 66.56 200 MET A O 1
ATOM 1502 N N . VAL A 1 201 ? -10.391 14.669 26.206 1.00 68.44 201 VAL A N 1
ATOM 1503 C CA . VAL A 1 201 ? -11.783 15.085 26.446 1.00 68.44 201 VAL A CA 1
ATOM 1504 C C . VAL A 1 201 ? -12.638 13.897 26.882 1.00 68.44 201 VAL A C 1
ATOM 1506 O O . VAL A 1 201 ? -13.342 13.999 27.884 1.00 68.44 201 VAL A O 1
ATOM 1509 N N . GLN A 1 202 ? -12.513 12.764 26.191 1.00 68.12 202 GLN A N 1
ATOM 1510 C CA . GLN A 1 202 ? -13.216 11.527 26.528 1.00 68.12 202 GLN A CA 1
ATOM 1511 C C . GLN A 1 202 ? -12.823 11.025 27.926 1.00 68.12 202 GLN A C 1
ATOM 1513 O O . GLN A 1 202 ? -13.661 10.794 28.785 1.00 68.12 202 GLN A O 1
ATOM 1518 N N . LEU A 1 203 ? -11.525 10.968 28.226 1.00 69.69 203 LEU A N 1
ATOM 1519 C CA . LEU A 1 203 ? -11.024 10.640 29.566 1.00 69.69 203 LEU A CA 1
ATOM 1520 C C . LEU A 1 203 ? -11.588 11.517 30.676 1.00 69.69 203 LEU A C 1
ATOM 1522 O O . LEU A 1 203 ? -11.868 11.041 31.778 1.00 69.69 203 LEU A O 1
ATOM 1526 N N . TYR A 1 204 ? -11.658 12.820 30.414 1.00 74.06 204 TYR A N 1
ATOM 1527 C CA . TYR A 1 204 ? -12.165 13.772 31.381 1.00 74.06 204 TYR A CA 1
ATOM 1528 C C . TYR A 1 204 ? -13.646 13.507 31.663 1.00 74.06 204 TYR A C 1
ATOM 1530 O O . TYR A 1 204 ? -14.021 13.406 32.832 1.00 74.06 204 TYR A O 1
ATOM 1538 N N . ALA A 1 205 ? -14.455 13.327 30.616 1.00 73.31 205 ALA A N 1
ATOM 1539 C CA . ALA A 1 205 ? -15.871 12.997 30.743 1.00 73.31 205 ALA A CA 1
ATOM 1540 C C . ALA A 1 205 ? -16.081 11.659 31.463 1.00 73.31 205 ALA A C 1
ATOM 1542 O O . ALA A 1 205 ? -16.821 11.600 32.444 1.00 73.31 205 ALA A O 1
ATOM 1543 N N . ALA A 1 206 ? -15.332 10.626 31.077 1.00 72.94 206 ALA A N 1
ATOM 1544 C CA . ALA A 1 206 ? -15.340 9.323 31.729 1.00 72.94 206 ALA A CA 1
ATOM 1545 C C . ALA A 1 206 ? -15.032 9.410 33.228 1.00 72.94 206 ALA A C 1
ATOM 1547 O O . ALA A 1 206 ? -15.746 8.845 34.056 1.00 72.94 206 ALA A O 1
ATOM 1548 N N . ARG A 1 207 ? -13.994 10.166 33.604 1.00 75.31 207 ARG A N 1
ATOM 1549 C CA . ARG A 1 207 ? -13.636 10.378 35.010 1.00 75.31 207 ARG A CA 1
ATOM 1550 C C . ARG A 1 207 ? -14.743 11.107 35.768 1.00 75.31 207 ARG A C 1
ATOM 1552 O O . ARG A 1 207 ? -15.021 10.758 36.914 1.00 75.31 207 ARG A O 1
ATOM 1559 N N . GLN A 1 208 ? -15.335 12.120 35.149 1.00 80.56 208 GLN A N 1
ATOM 1560 C CA . GLN A 1 208 ? -16.342 12.966 35.773 1.00 80.56 208 GLN A CA 1
ATOM 1561 C C . GLN A 1 208 ? -17.659 12.215 36.002 1.00 80.56 208 GLN A C 1
ATOM 1563 O O . GLN A 1 208 ? -18.208 12.259 37.101 1.00 80.56 208 GLN A O 1
ATOM 1568 N N . TRP A 1 209 ? -18.116 11.458 35.005 1.00 82.44 209 TRP A N 1
ATOM 1569 C CA . TRP A 1 209 ? -19.325 10.636 35.081 1.00 82.44 209 TRP A CA 1
ATOM 1570 C C . TRP A 1 209 ? -19.085 9.234 35.651 1.00 82.44 209 TRP A C 1
ATOM 1572 O O . TRP A 1 209 ? -19.985 8.398 35.640 1.00 82.44 209 TRP A O 1
ATOM 1582 N N . LYS A 1 210 ? -17.887 8.975 36.193 1.00 79.50 210 LYS A N 1
ATOM 1583 C CA . LYS A 1 210 ? -17.491 7.695 36.806 1.00 79.50 210 LYS A CA 1
ATOM 1584 C C . LYS A 1 210 ? -17.692 6.491 35.877 1.00 79.50 210 LYS A C 1
ATOM 1586 O O . LYS A 1 210 ? -17.990 5.396 36.349 1.00 79.50 210 LYS A O 1
ATOM 1591 N N . ILE A 1 211 ? -17.516 6.694 34.573 1.00 70.12 211 ILE A N 1
ATOM 1592 C CA . ILE A 1 211 ? -17.631 5.638 33.571 1.00 70.12 211 ILE A CA 1
ATOM 1593 C C . ILE A 1 211 ? -16.500 4.635 33.801 1.00 70.12 211 ILE A C 1
ATOM 1595 O O . ILE A 1 211 ? -15.327 5.028 33.795 1.00 70.12 211 ILE A O 1
ATOM 1599 N N . PRO A 1 212 ? -16.819 3.354 34.059 1.00 62.97 212 PRO A N 1
ATOM 1600 C CA . PRO A 1 212 ? -15.794 2.352 34.264 1.00 62.97 212 PRO A CA 1
ATOM 1601 C C . PRO A 1 212 ? -14.998 2.114 32.979 1.00 62.97 212 PRO A C 1
ATOM 1603 O O . PRO A 1 212 ? -15.446 2.393 31.867 1.00 62.97 212 PRO A O 1
ATOM 1606 N N . ALA A 1 213 ? -13.795 1.569 33.139 1.00 54.50 213 ALA A N 1
ATOM 1607 C CA . ALA A 1 213 ? -12.944 1.178 32.027 1.00 54.50 213 ALA A CA 1
ATOM 1608 C C . ALA A 1 213 ? -13.490 -0.109 31.372 1.00 54.50 213 ALA A C 1
ATOM 1610 O O . ALA A 1 213 ? -12.945 -1.188 31.600 1.00 54.50 213 ALA A O 1
ATOM 1611 N N . THR A 1 214 ? -14.568 -0.002 30.595 1.00 47.12 214 THR A N 1
ATOM 1612 C CA . THR A 1 214 ? -15.191 -1.124 29.876 1.00 47.12 214 THR A CA 1
ATOM 1613 C C . THR A 1 214 ? -14.289 -1.616 28.736 1.00 47.12 214 THR A C 1
ATOM 1615 O O . THR A 1 214 ? -13.554 -0.832 28.127 1.00 47.12 214 THR A O 1
ATOM 1618 N N . GLU A 1 215 ? -14.280 -2.925 28.474 1.00 44.03 215 GLU A N 1
ATOM 1619 C CA . GLU A 1 215 ? -13.507 -3.526 27.380 1.00 44.03 215 GLU A CA 1
ATOM 1620 C C . GLU A 1 215 ? -14.376 -3.711 26.123 1.00 44.03 215 GLU A C 1
ATOM 1622 O O . GLU A 1 215 ? -15.538 -4.090 26.221 1.00 44.03 215 GLU A O 1
ATOM 1627 N N . GLY A 1 216 ? -13.826 -3.432 24.932 1.00 41.47 216 GLY A N 1
ATOM 1628 C CA . GLY A 1 216 ? -14.430 -3.784 23.635 1.00 41.47 216 GLY A CA 1
ATOM 1629 C C . GLY A 1 216 ? -15.590 -2.900 23.167 1.00 41.47 216 GLY A C 1
ATOM 1630 O O . GLY A 1 216 ? -15.820 -2.811 21.963 1.00 41.47 216 GLY A O 1
ATOM 1631 N N . TYR A 1 217 ? -16.256 -2.194 24.086 1.00 47.84 217 TYR A N 1
ATOM 1632 C CA . TYR A 1 217 ? -17.396 -1.323 23.816 1.00 47.84 217 TYR A CA 1
ATOM 1633 C C . TYR A 1 217 ? -17.416 -0.072 24.708 1.00 47.84 217 TYR A C 1
ATOM 1635 O O . TYR A 1 217 ? -16.997 -0.091 25.865 1.00 47.84 217 TYR A O 1
ATOM 1643 N N . SER A 1 218 ? -17.803 1.055 24.105 1.00 59.12 218 SER A N 1
ATOM 1644 C CA . SER A 1 218 ? -17.101 2.326 24.299 1.00 59.12 218 SER A CA 1
ATOM 1645 C C . SER A 1 218 ? -17.612 3.213 25.438 1.00 59.12 218 SER A C 1
ATOM 1647 O O . SER A 1 218 ? -18.777 3.602 25.482 1.00 59.12 218 SER A O 1
ATOM 1649 N N . THR A 1 219 ? -16.672 3.689 26.252 1.00 64.25 219 THR A N 1
ATOM 1650 C CA . THR A 1 219 ? -16.817 4.894 27.082 1.00 64.25 219 THR A CA 1
ATOM 1651 C C . THR A 1 219 ? -17.517 6.036 26.320 1.00 64.25 219 THR A C 1
ATOM 1653 O O . THR A 1 219 ? -18.345 6.730 26.890 1.00 64.25 219 THR A O 1
ATOM 1656 N N . LEU A 1 220 ? -17.263 6.158 25.009 1.00 65.75 220 LEU A N 1
ATOM 1657 C CA . LEU A 1 220 ? -17.897 7.124 24.104 1.00 65.75 220 LEU A CA 1
ATOM 1658 C C . LEU A 1 220 ? -19.415 6.916 23.914 1.00 65.75 220 LEU A C 1
ATOM 1660 O O . LEU A 1 220 ? -20.163 7.881 23.839 1.00 65.75 220 LEU A O 1
ATOM 1664 N N . LEU A 1 221 ? -19.885 5.673 23.801 1.00 68.25 221 LEU A N 1
ATOM 1665 C CA . LEU A 1 221 ? -21.310 5.361 23.643 1.00 68.25 221 LEU A CA 1
ATOM 1666 C C . LEU A 1 221 ? -22.063 5.618 24.943 1.00 68.25 221 LEU A C 1
ATOM 1668 O O . LEU A 1 221 ? -23.144 6.190 24.894 1.00 68.25 221 LEU A O 1
ATOM 1672 N N . ILE A 1 222 ? -21.466 5.285 26.092 1.00 71.94 222 ILE A N 1
ATOM 1673 C CA . ILE A 1 222 ? -22.027 5.637 27.405 1.00 71.94 222 ILE A CA 1
ATOM 1674 C C . ILE A 1 222 ? -22.132 7.165 27.524 1.00 71.94 222 ILE A C 1
ATOM 1676 O O . ILE A 1 222 ? -23.173 7.686 27.916 1.00 71.94 222 ILE A O 1
ATOM 1680 N N . GLU A 1 223 ? -21.095 7.899 27.108 1.00 76.75 223 GLU A N 1
ATOM 1681 C CA . GLU A 1 223 ? -21.136 9.363 27.027 1.00 76.75 223 GLU A CA 1
ATOM 1682 C C . GLU A 1 223 ? -22.255 9.858 26.093 1.00 76.75 223 GLU A C 1
ATOM 1684 O O . GLU A 1 223 ? -23.000 10.765 26.460 1.00 76.75 223 GLU A O 1
ATOM 1689 N N . TYR A 1 224 ? -22.419 9.267 24.906 1.00 77.94 224 TYR A N 1
ATOM 1690 C CA . TYR A 1 224 ? -23.472 9.647 23.958 1.00 77.94 224 TYR A CA 1
ATOM 1691 C C . TYR A 1 224 ? -24.876 9.324 24.465 1.00 77.94 224 TYR A C 1
ATOM 1693 O O . TYR A 1 224 ? -25.780 10.127 24.245 1.00 77.94 224 TYR A O 1
ATOM 1701 N N . GLU A 1 225 ? -25.067 8.215 25.175 1.00 77.75 225 GLU A N 1
ATOM 1702 C CA . GLU A 1 225 ? -26.344 7.872 25.797 1.00 77.75 225 GLU A CA 1
ATOM 1703 C C . GLU A 1 225 ? -26.709 8.851 26.909 1.00 77.75 225 GLU A C 1
ATOM 1705 O O . GLU A 1 225 ? -27.832 9.359 26.916 1.00 77.75 225 GLU A O 1
ATOM 1710 N N . ILE A 1 226 ? -25.751 9.221 27.767 1.00 83.50 226 ILE A N 1
ATOM 1711 C CA . ILE A 1 226 ? -25.950 10.258 28.789 1.00 83.50 226 ILE A CA 1
ATOM 1712 C C . ILE A 1 226 ? -26.384 11.576 28.133 1.00 83.50 226 ILE A C 1
ATOM 1714 O O . ILE A 1 226 ? -27.387 12.168 28.534 1.00 83.50 226 ILE A O 1
ATOM 1718 N N . ILE A 1 227 ? -25.683 12.018 27.084 1.00 85.50 227 ILE A N 1
ATOM 1719 C CA . ILE A 1 227 ? -26.049 13.230 26.334 1.00 85.50 227 ILE A CA 1
ATOM 1720 C C . ILE A 1 227 ? -27.432 13.116 25.703 1.00 85.50 227 ILE A C 1
ATOM 1722 O O . ILE A 1 227 ? -28.213 14.070 25.747 1.00 85.50 227 ILE A O 1
ATOM 1726 N N . SER A 1 228 ? -27.729 11.969 25.099 1.00 84.25 228 SER A N 1
ATOM 1727 C CA . SER A 1 228 ? -28.984 11.749 24.394 1.00 84.25 228 SER A CA 1
ATOM 1728 C C . SER A 1 228 ? -30.182 11.803 25.332 1.00 84.25 228 SER A C 1
ATOM 1730 O O . SER A 1 228 ? -31.193 12.386 24.963 1.00 84.25 228 SER A O 1
ATOM 1732 N N . ALA A 1 229 ? -30.054 11.268 26.548 1.00 84.44 229 ALA A N 1
ATOM 1733 C CA . ALA A 1 229 ? -31.120 11.266 27.536 1.00 84.44 229 ALA A CA 1
ATOM 1734 C C . ALA A 1 229 ? -31.249 12.627 28.233 1.00 84.44 229 ALA A C 1
ATOM 1736 O O . ALA A 1 229 ? -32.361 13.110 28.429 1.00 84.44 229 ALA A O 1
ATOM 1737 N N . GLN A 1 230 ? -30.120 13.261 28.575 1.00 89.75 230 GLN A N 1
ATOM 1738 C CA . GLN A 1 230 ? -30.107 14.477 29.395 1.00 89.75 230 GLN A CA 1
ATOM 1739 C C . GLN A 1 230 ? -30.187 15.773 28.588 1.00 89.75 230 GLN A C 1
ATOM 1741 O O . GLN A 1 230 ? -30.993 16.646 28.886 1.00 89.75 230 GLN A O 1
ATOM 1746 N N . THR A 1 231 ? -29.330 15.933 27.577 1.00 87.00 231 THR A N 1
ATOM 1747 C CA . THR A 1 231 ? -29.201 17.204 26.839 1.00 87.00 231 THR A CA 1
ATOM 1748 C C . THR A 1 231 ? -30.160 17.282 25.657 1.00 87.00 231 THR A C 1
ATOM 1750 O O . THR A 1 231 ? -30.694 18.348 25.361 1.00 87.00 231 THR A O 1
ATOM 1753 N N . LEU A 1 232 ? -30.342 16.164 24.950 1.00 85.75 232 LEU A N 1
ATOM 1754 C CA . LEU A 1 232 ? -31.155 16.085 23.730 1.00 85.75 232 LEU A CA 1
ATOM 1755 C C . LEU A 1 232 ? -32.506 15.382 23.949 1.00 85.75 232 LEU A C 1
ATOM 1757 O O . LEU A 1 232 ? -33.334 15.353 23.033 1.00 85.75 232 LEU A O 1
ATOM 1761 N N . GLY A 1 233 ? -32.706 14.827 25.142 1.00 87.56 233 GLY A N 1
ATOM 1762 C CA . GLY A 1 233 ? -33.901 14.114 25.571 1.00 87.56 233 GLY A CA 1
ATOM 1763 C C . GLY A 1 233 ? -34.704 14.910 26.592 1.00 87.56 233 GLY A C 1
ATOM 1764 O O . GLY A 1 233 ? -34.550 16.124 26.726 1.00 87.56 233 GLY A O 1
ATOM 1765 N N . ASN A 1 234 ? -35.574 14.215 27.315 1.00 87.31 234 ASN A N 1
ATOM 1766 C CA . ASN A 1 234 ? -36.451 14.823 28.316 1.00 87.31 234 ASN A CA 1
ATOM 1767 C C . ASN A 1 234 ? -35.774 15.035 29.682 1.00 87.31 234 ASN A C 1
ATOM 1769 O O . ASN A 1 234 ? -36.383 15.637 30.566 1.00 87.31 234 ASN A O 1
ATOM 1773 N N . GLY A 1 235 ? -34.530 14.577 29.848 1.00 87.44 235 GLY A N 1
ATOM 1774 C CA . GLY A 1 235 ? -33.846 14.558 31.135 1.00 87.44 235 GLY A CA 1
ATOM 1775 C C . GLY A 1 235 ? -34.293 13.391 32.012 1.00 87.44 235 GLY A C 1
ATOM 1776 O O . GLY A 1 235 ? -35.396 12.869 31.865 1.00 87.44 235 GLY A O 1
ATOM 1777 N N . LEU A 1 236 ? -33.407 12.976 32.913 1.00 88.81 236 LEU A N 1
ATOM 1778 C CA . LEU A 1 236 ? -33.697 11.974 33.940 1.00 88.81 236 LEU A CA 1
ATOM 1779 C C . LEU A 1 236 ? -33.114 12.412 35.270 1.00 88.81 236 LEU A C 1
ATOM 1781 O O . LEU A 1 236 ? -31.976 12.890 35.326 1.00 88.81 236 LEU A O 1
ATOM 1785 N N . THR A 1 237 ? -33.844 12.159 36.345 1.00 87.06 237 THR A N 1
ATOM 1786 C CA . THR A 1 237 ? -33.322 12.214 37.707 1.00 87.06 237 THR A CA 1
ATOM 1787 C C . THR A 1 237 ? -33.404 10.831 38.363 1.00 87.06 237 THR A C 1
ATOM 1789 O O . THR A 1 237 ? -34.114 9.948 37.875 1.00 87.06 237 THR A O 1
ATOM 1792 N N . PRO A 1 238 ? -32.659 10.580 39.455 1.00 83.00 238 PRO A N 1
ATOM 1793 C CA . PRO A 1 238 ? -32.726 9.302 40.165 1.00 83.00 238 PRO A CA 1
ATOM 1794 C C . PRO A 1 238 ? -34.146 8.919 40.607 1.00 83.00 238 PRO A C 1
ATOM 1796 O O . PRO A 1 238 ? -34.466 7.737 40.687 1.00 83.00 238 PRO A O 1
ATOM 1799 N N . GLU A 1 239 ? -35.001 9.909 40.870 1.00 83.88 239 GLU A N 1
ATOM 1800 C CA . GLU A 1 239 ? -36.389 9.717 41.292 1.00 83.88 239 GLU A CA 1
ATOM 1801 C C . GLU A 1 239 ? -37.296 9.171 40.178 1.00 83.88 239 GLU A C 1
ATOM 1803 O O . GLU A 1 239 ? -38.344 8.600 40.480 1.00 83.88 239 GLU A O 1
ATOM 1808 N N . ASP A 1 240 ? -36.898 9.296 38.910 1.00 83.88 240 ASP A N 1
ATOM 1809 C CA . ASP A 1 240 ? -37.659 8.769 37.772 1.00 83.88 240 ASP A CA 1
ATOM 1810 C C . ASP A 1 240 ? -37.523 7.239 37.639 1.00 83.88 240 ASP A C 1
ATOM 1812 O O . ASP A 1 240 ? -38.377 6.575 37.039 1.00 83.88 240 ASP A O 1
ATOM 1816 N N . ILE A 1 241 ? -36.477 6.650 38.235 1.00 84.31 241 ILE A N 1
ATOM 1817 C CA . ILE A 1 241 ? -36.203 5.206 38.211 1.00 84.31 241 ILE A CA 1
ATOM 1818 C C . ILE A 1 241 ? -37.010 4.531 39.325 1.00 84.31 241 ILE A C 1
ATOM 1820 O O . ILE A 1 241 ? -36.519 4.219 40.409 1.00 84.31 241 ILE A O 1
ATOM 1824 N N . THR A 1 242 ? -38.294 4.319 39.052 1.00 85.25 242 THR A N 1
ATOM 1825 C CA . THR A 1 242 ? -39.225 3.650 39.968 1.00 85.25 242 THR A CA 1
ATOM 1826 C C . THR A 1 242 ? -39.492 2.220 39.515 1.00 85.25 242 THR A C 1
ATOM 1828 O O . THR A 1 242 ? -39.949 1.993 38.395 1.00 85.25 242 THR A O 1
ATOM 1831 N N . ILE A 1 243 ? -39.226 1.247 40.390 1.00 84.69 243 ILE A N 1
ATOM 1832 C CA . ILE A 1 243 ? -39.553 -0.160 40.132 1.00 84.69 243 ILE A CA 1
ATOM 1833 C C . ILE A 1 243 ? -41.072 -0.315 40.186 1.00 84.69 243 ILE A C 1
ATOM 1835 O O . ILE A 1 243 ? -41.695 -0.022 41.209 1.00 84.69 243 ILE A O 1
ATOM 1839 N N . THR A 1 244 ? -41.671 -0.765 39.088 1.00 87.25 244 THR A N 1
ATOM 1840 C CA . THR A 1 244 ? -43.102 -1.073 39.029 1.00 87.25 244 THR A CA 1
ATOM 1841 C C . THR A 1 244 ? -43.354 -2.561 39.246 1.00 87.25 244 THR A C 1
ATOM 1843 O O . THR A 1 244 ? -42.463 -3.393 39.092 1.00 87.25 244 THR A O 1
ATOM 1846 N N . GLU A 1 245 ? -44.599 -2.915 39.563 1.00 84.81 245 GLU A N 1
ATOM 1847 C CA . GLU A 1 245 ? -45.004 -4.321 39.673 1.00 84.81 245 GLU A CA 1
ATOM 1848 C C . GLU A 1 245 ? -44.810 -5.080 38.350 1.00 84.81 245 GLU A C 1
ATOM 1850 O O . GLU A 1 245 ? -44.459 -6.254 38.348 1.00 84.81 245 GLU A O 1
ATOM 1855 N N . ALA A 1 246 ? -44.966 -4.397 37.211 1.00 82.50 246 ALA A N 1
ATOM 1856 C CA . ALA A 1 246 ? -44.703 -4.984 35.901 1.00 82.50 246 ALA A CA 1
ATOM 1857 C C . ALA A 1 246 ? -43.216 -5.335 35.711 1.00 82.50 246 ALA A C 1
ATOM 1859 O O . ALA A 1 246 ? -42.917 -6.398 35.175 1.00 82.50 246 ALA A O 1
ATOM 1860 N N . ASP A 1 247 ? -42.303 -4.482 36.195 1.00 82.19 247 ASP A N 1
ATOM 1861 C CA . ASP A 1 247 ? -40.856 -4.731 36.131 1.00 82.19 247 ASP A CA 1
ATOM 1862 C C . ASP A 1 247 ? -40.473 -5.948 36.998 1.00 82.19 247 ASP A C 1
ATOM 1864 O O . ASP A 1 247 ? -39.668 -6.775 36.578 1.00 82.19 247 ASP A O 1
ATOM 1868 N N . ARG A 1 248 ? -41.104 -6.114 38.173 1.00 82.62 248 ARG A N 1
ATOM 1869 C CA . ARG A 1 248 ? -40.923 -7.300 39.035 1.00 82.62 248 ARG A CA 1
ATOM 1870 C C . ARG A 1 248 ? -41.434 -8.580 38.378 1.00 82.62 248 ARG A C 1
ATOM 1872 O O . ARG A 1 248 ? -40.729 -9.581 38.388 1.00 82.62 248 ARG A O 1
ATOM 1879 N N . ILE A 1 249 ? -42.627 -8.544 37.782 1.00 83.00 249 ILE A N 1
ATOM 1880 C CA . ILE A 1 249 ? -43.219 -9.707 37.103 1.00 83.00 249 ILE A CA 1
ATOM 1881 C C . ILE A 1 249 ? -42.348 -10.159 35.924 1.00 83.00 249 ILE A C 1
ATOM 1883 O O . ILE A 1 249 ? -42.115 -11.356 35.757 1.00 83.00 249 ILE A O 1
ATOM 1887 N N . GLU A 1 250 ? -41.857 -9.221 35.110 1.00 78.62 250 GLU A N 1
ATOM 1888 C CA . GLU A 1 250 ? -40.999 -9.560 33.971 1.00 78.62 250 GLU A CA 1
ATOM 1889 C C . GLU A 1 250 ? -39.615 -10.045 34.431 1.00 78.62 250 GLU A C 1
ATOM 1891 O O . GLU A 1 250 ? -39.093 -11.001 33.862 1.00 78.62 250 GLU A O 1
ATOM 1896 N N . ALA A 1 251 ? -39.059 -9.479 35.510 1.00 77.62 251 ALA A N 1
ATOM 1897 C CA . ALA A 1 251 ? -37.833 -9.982 36.130 1.00 77.62 251 ALA A CA 1
ATOM 1898 C C . ALA A 1 251 ? -37.985 -11.429 36.631 1.00 77.62 251 ALA A C 1
ATOM 1900 O O . ALA A 1 251 ? -37.133 -12.269 36.347 1.00 77.62 251 ALA A O 1
ATOM 1901 N N . THR A 1 252 ? -39.089 -11.753 37.314 1.00 79.44 252 THR A N 1
ATOM 1902 C CA . THR A 1 252 ? -39.392 -13.130 37.736 1.00 79.44 252 THR A CA 1
ATOM 1903 C C . THR A 1 252 ? -39.522 -14.061 36.532 1.00 79.44 252 THR A C 1
ATOM 1905 O O . THR A 1 252 ? -38.948 -15.144 36.522 1.00 79.44 252 THR A O 1
ATOM 1908 N N . ARG A 1 253 ? -40.204 -13.624 35.468 1.00 79.12 253 ARG A N 1
ATOM 1909 C CA . ARG A 1 253 ? -40.353 -14.417 34.243 1.00 79.12 253 ARG A CA 1
ATOM 1910 C C . ARG A 1 253 ? -39.011 -14.701 33.559 1.00 79.12 253 ARG A C 1
ATOM 1912 O O . ARG A 1 253 ? -38.799 -15.820 33.093 1.00 79.12 253 ARG A O 1
ATOM 1919 N N . LEU A 1 254 ? -38.134 -13.701 33.469 1.00 71.75 254 LEU A N 1
ATOM 1920 C CA . LEU A 1 254 ? -36.789 -13.855 32.913 1.00 71.75 254 LEU A CA 1
ATOM 1921 C C . LEU A 1 254 ? -35.962 -14.822 33.767 1.00 71.75 254 LEU A C 1
ATOM 1923 O O . LEU A 1 254 ? -35.367 -15.752 33.221 1.00 71.75 254 LEU A O 1
ATOM 1927 N N . TYR A 1 255 ? -36.010 -14.676 35.093 1.00 69.38 255 TYR A N 1
ATOM 1928 C CA . TYR A 1 255 ? -35.367 -15.600 36.027 1.00 69.38 255 TYR A CA 1
ATOM 1929 C C . TYR A 1 255 ? -35.841 -17.050 35.836 1.00 69.38 255 TYR A C 1
ATOM 1931 O O . TYR A 1 255 ? -35.020 -17.955 35.689 1.00 69.38 255 TYR A O 1
ATOM 1939 N N . ASP A 1 256 ? -37.154 -17.263 35.725 1.00 73.12 256 ASP A N 1
ATOM 1940 C CA . ASP A 1 256 ? -37.763 -18.582 35.515 1.00 73.12 256 ASP A CA 1
ATOM 1941 C C . ASP A 1 256 ? -37.408 -19.209 34.153 1.00 73.12 256 ASP A C 1
ATOM 1943 O O . ASP A 1 256 ? -37.493 -20.428 33.982 1.00 73.12 256 ASP A O 1
ATOM 1947 N N . SER A 1 257 ? -37.006 -18.395 33.169 1.00 66.69 257 SER A N 1
ATOM 1948 C CA . SER A 1 257 ? -36.616 -18.850 31.827 1.00 66.69 257 SER A CA 1
ATOM 1949 C C . SER A 1 257 ? -35.131 -19.215 31.685 1.00 66.69 257 SER A C 1
ATOM 1951 O O . SER A 1 257 ? -34.791 -20.040 30.830 1.00 66.69 257 SER A O 1
ATOM 1953 N N . LEU A 1 258 ? -34.260 -18.714 32.573 1.00 62.94 258 LEU A N 1
ATOM 1954 C CA . LEU A 1 258 ? -32.817 -19.010 32.585 1.00 62.94 258 LEU A CA 1
ATOM 1955 C C . LEU A 1 258 ? -32.476 -20.515 32.621 1.00 62.94 258 LEU A C 1
ATOM 1957 O O . LEU A 1 258 ? -31.546 -20.924 31.921 1.00 62.94 258 LEU A O 1
ATOM 1961 N N . PRO A 1 259 ? -33.186 -21.386 33.374 1.00 55.56 259 PRO A N 1
ATOM 1962 C CA . PRO A 1 259 ? -32.920 -22.825 33.361 1.00 55.56 259 PRO A CA 1
ATOM 1963 C C . PRO A 1 259 ? -33.172 -23.477 31.992 1.00 55.56 259 PRO A C 1
ATOM 1965 O O . PRO A 1 259 ? -32.471 -24.418 31.621 1.00 55.56 259 PRO A O 1
ATOM 1968 N N . ALA A 1 260 ? -34.157 -22.987 31.232 1.00 47.69 260 ALA A N 1
ATOM 1969 C CA . ALA A 1 260 ? -34.494 -23.514 29.910 1.00 47.69 260 ALA A CA 1
ATOM 1970 C C . ALA A 1 260 ? -33.492 -23.056 28.837 1.00 47.69 260 ALA A C 1
ATOM 1972 O O . ALA A 1 260 ? -33.132 -23.840 27.956 1.00 47.69 260 ALA A O 1
ATOM 1973 N N . GLU A 1 261 ? -32.993 -21.822 28.935 1.00 46.75 261 GLU A N 1
ATOM 1974 C CA . GLU A 1 261 ? -31.927 -21.314 28.063 1.00 46.75 261 GLU A CA 1
ATOM 1975 C C . GLU A 1 261 ? -30.584 -22.000 28.345 1.00 46.75 261 GLU A C 1
ATOM 1977 O O . GLU A 1 261 ? -29.934 -22.450 27.401 1.00 46.75 261 GLU A O 1
ATOM 1982 N N . ARG A 1 262 ? -30.220 -22.220 29.621 1.00 47.75 262 ARG A N 1
ATOM 1983 C CA . ARG A 1 262 ? -29.023 -23.001 30.000 1.00 47.75 262 ARG A CA 1
ATOM 1984 C C . ARG A 1 262 ? -29.063 -24.433 29.467 1.00 47.75 262 ARG A C 1
ATOM 1986 O O . ARG A 1 262 ? -28.092 -24.886 28.870 1.00 47.75 262 ARG A O 1
ATOM 1993 N N . ALA A 1 263 ? -30.200 -25.119 29.595 1.00 41.00 263 ALA A N 1
ATOM 1994 C CA . ALA A 1 263 ? -30.370 -26.470 29.053 1.00 41.00 263 ALA A CA 1
ATOM 1995 C C . ALA A 1 263 ? -30.264 -26.517 27.515 1.00 41.00 263 ALA A C 1
ATOM 1997 O O . ALA A 1 263 ? -29.852 -27.527 26.944 1.00 41.00 263 ALA A O 1
ATOM 1998 N N . THR A 1 264 ? -30.625 -25.427 26.832 1.00 40.91 264 THR A N 1
ATOM 1999 C CA . THR A 1 264 ? -30.534 -25.316 25.370 1.00 40.91 264 THR A CA 1
ATOM 2000 C C . THR A 1 264 ? -29.103 -24.994 24.915 1.00 40.91 264 THR A C 1
ATOM 2002 O O . THR A 1 264 ? -28.639 -25.583 23.939 1.00 40.91 264 THR A O 1
ATOM 2005 N N . GLY A 1 265 ? -28.378 -24.141 25.649 1.00 43.19 265 GLY A N 1
ATOM 2006 C CA . GLY A 1 265 ? -26.959 -23.835 25.416 1.00 43.19 265 GLY A CA 1
ATOM 2007 C C . GLY A 1 265 ? -26.032 -25.037 25.646 1.00 43.19 265 GLY A C 1
ATOM 2008 O O . GLY A 1 265 ? -25.163 -25.314 24.818 1.00 43.19 265 GLY A O 1
ATOM 2009 N N . GLU A 1 266 ? -26.290 -25.840 26.688 1.00 41.50 266 GLU A N 1
ATOM 2010 C CA . GLU A 1 266 ? -25.573 -27.104 26.942 1.00 41.50 266 GLU A CA 1
ATOM 2011 C C . GLU A 1 266 ? -25.778 -28.134 25.814 1.00 41.50 266 GLU A C 1
ATOM 2013 O O . GLU A 1 266 ? -24.852 -28.862 25.450 1.00 41.50 266 GLU A O 1
ATOM 2018 N N . LEU A 1 267 ? -26.971 -28.179 25.208 1.00 38.59 267 LEU A N 1
ATOM 2019 C CA . LEU A 1 267 ? -27.272 -29.044 24.058 1.00 38.59 267 LEU A CA 1
ATOM 2020 C C . LEU A 1 267 ? -26.605 -28.574 22.752 1.00 38.59 267 LEU A C 1
ATOM 2022 O O . LEU A 1 267 ? -26.398 -29.391 21.852 1.00 38.59 267 LEU A O 1
ATOM 2026 N N . LEU A 1 268 ? -26.269 -27.285 22.643 1.00 40.22 268 LEU A N 1
ATOM 2027 C CA . LEU A 1 268 ? -25.607 -26.676 21.482 1.00 40.22 268 LEU A CA 1
ATOM 2028 C C . LEU A 1 268 ? -24.076 -26.592 21.625 1.00 40.22 268 LEU A C 1
ATOM 2030 O O . LEU A 1 268 ? -23.396 -26.256 20.654 1.00 40.22 268 LEU A O 1
ATOM 2034 N N . GLY A 1 269 ? -23.528 -26.972 22.784 1.00 33.00 269 GLY A N 1
ATOM 2035 C CA . GLY A 1 269 ? -22.085 -27.011 23.034 1.00 33.00 269 GLY A CA 1
ATOM 2036 C C . GLY A 1 269 ? -21.448 -25.632 23.223 1.00 33.00 269 GLY A C 1
ATOM 2037 O O . GLY A 1 269 ? -20.280 -25.454 22.878 1.00 33.00 269 GLY A O 1
ATOM 2038 N N . GLU A 1 270 ? -22.202 -24.655 23.726 1.00 37.00 270 GLU A N 1
ATOM 2039 C CA . GLU A 1 270 ? -21.677 -23.334 24.081 1.00 37.00 270 GLU A CA 1
ATOM 2040 C C . GLU A 1 270 ? -20.964 -23.410 25.447 1.00 37.00 270 GLU A C 1
ATOM 2042 O O . GLU A 1 270 ? -21.548 -23.862 26.429 1.00 37.00 270 GLU A O 1
ATOM 2047 N N . GLU A 1 271 ? -19.678 -23.032 25.506 1.00 37.34 271 GLU A N 1
ATOM 2048 C CA . GLU A 1 271 ? -18.920 -22.960 26.767 1.00 37.34 271 GLU A CA 1
ATOM 2049 C C . GLU A 1 271 ? -19.453 -21.828 27.656 1.00 37.34 271 GLU A C 1
ATOM 2051 O O . GLU A 1 271 ? -19.707 -20.719 27.183 1.00 37.34 271 GLU A O 1
ATOM 2056 N N . GLU A 1 272 ? -19.599 -22.132 28.950 1.00 38.88 272 GLU A N 1
ATOM 2057 C CA . GLU A 1 272 ? -20.113 -21.244 29.994 1.00 38.88 272 GLU A CA 1
ATOM 2058 C C . GLU A 1 272 ? -19.384 -19.893 30.019 1.00 38.88 272 GLU A C 1
ATOM 2060 O O . GLU A 1 272 ? -18.203 -19.801 30.363 1.00 38.88 272 GLU A O 1
ATOM 2065 N N . LEU A 1 273 ? -20.117 -18.819 29.719 1.00 37.81 273 LEU A N 1
ATOM 2066 C CA . LEU A 1 273 ? -19.692 -17.461 30.036 1.00 37.81 273 LEU A CA 1
ATOM 2067 C C . LEU A 1 273 ? -19.926 -17.200 31.526 1.00 37.81 273 LEU A C 1
ATOM 2069 O O . LEU A 1 273 ? -21.041 -17.319 32.036 1.00 37.81 273 LEU A O 1
ATOM 2073 N N . SER A 1 274 ? -18.838 -16.891 32.228 1.00 37.72 274 SER A N 1
ATOM 2074 C CA . SER A 1 274 ? -18.767 -16.802 33.684 1.00 37.72 274 SER A CA 1
ATOM 2075 C C . SER A 1 274 ? -19.680 -15.713 34.255 1.00 37.72 274 SER A C 1
ATOM 2077 O O . SER A 1 274 ? -19.394 -14.522 34.133 1.00 37.72 274 SER A O 1
ATOM 2079 N N . ALA A 1 275 ? -20.723 -16.130 34.967 1.00 42.62 275 ALA A N 1
ATOM 2080 C CA . ALA A 1 275 ? -21.529 -15.284 35.843 1.00 42.62 275 ALA A CA 1
ATOM 2081 C C . ALA A 1 275 ? -21.139 -15.533 37.314 1.00 42.62 275 ALA A C 1
ATOM 2083 O O . ALA A 1 275 ? -21.964 -15.960 38.122 1.00 42.62 275 ALA A O 1
ATOM 2084 N N . ASP A 1 276 ? -19.869 -15.301 37.660 1.00 41.88 276 ASP A N 1
ATOM 2085 C CA . ASP A 1 276 ? -19.333 -15.604 39.000 1.00 41.88 276 ASP A CA 1
ATOM 2086 C C . ASP A 1 276 ? -19.848 -14.657 40.110 1.00 41.88 276 ASP A C 1
ATOM 2088 O O . ASP A 1 276 ? -19.767 -14.998 41.290 1.00 41.88 276 ASP A O 1
ATOM 2092 N N . ASP A 1 277 ? -20.474 -13.525 39.759 1.00 42.78 277 ASP A N 1
ATOM 2093 C CA . ASP A 1 277 ? -21.072 -12.590 40.732 1.00 42.78 277 ASP A CA 1
ATOM 2094 C C . ASP A 1 277 ? -22.578 -12.827 40.971 1.00 42.78 277 ASP A C 1
ATOM 2096 O O . ASP A 1 277 ? -23.099 -12.521 42.044 1.00 42.78 277 ASP A O 1
ATOM 2100 N N . LEU A 1 278 ? -23.295 -13.415 40.005 1.00 45.00 278 LEU A N 1
ATOM 2101 C CA . LEU A 1 278 ? -24.752 -13.618 40.079 1.00 45.00 278 LEU A CA 1
ATOM 2102 C C . LEU A 1 278 ? -25.144 -14.950 40.739 1.00 45.00 278 LEU A C 1
ATOM 2104 O O . LEU A 1 278 ? -26.276 -15.106 41.188 1.00 45.00 278 LEU A O 1
ATOM 2108 N N . ALA A 1 279 ? -24.214 -15.905 40.827 1.00 46.28 279 ALA A N 1
ATOM 2109 C CA . ALA A 1 279 ? -24.439 -17.209 41.455 1.00 46.28 279 ALA A CA 1
ATOM 2110 C C . ALA A 1 279 ? -24.465 -17.166 42.999 1.00 46.28 279 ALA A C 1
ATOM 2112 O O . ALA A 1 279 ? -24.808 -18.166 43.630 1.00 46.28 279 ALA A O 1
ATOM 2113 N N . GLN A 1 280 ? -24.099 -16.032 43.613 1.00 49.28 280 GLN A N 1
ATOM 2114 C CA . GLN A 1 280 ? -24.031 -15.863 45.074 1.00 49.28 280 GLN A CA 1
ATOM 2115 C C . GLN A 1 280 ? -25.207 -15.073 45.675 1.00 49.28 280 GLN A C 1
ATOM 2117 O O . GLN A 1 280 ? -25.302 -14.982 46.899 1.00 49.28 280 GLN A O 1
ATOM 2122 N N . LEU A 1 281 ? -26.091 -14.509 44.846 1.00 58.50 281 LEU A N 1
ATOM 2123 C CA . LEU A 1 281 ? -27.253 -13.735 45.290 1.00 58.50 281 LEU A CA 1
ATOM 2124 C C . LEU A 1 281 ? -28.436 -14.654 45.610 1.00 58.50 281 LEU A C 1
ATOM 2126 O O . LEU A 1 281 ? -28.632 -15.687 44.965 1.00 58.50 281 LEU A O 1
ATOM 2130 N N . SER A 1 282 ? -29.242 -14.277 46.603 1.00 70.00 282 SER A N 1
ATOM 2131 C CA . SER A 1 282 ? -30.531 -14.938 46.825 1.00 70.00 282 SER A CA 1
ATOM 2132 C C . SER A 1 282 ? -31.493 -14.667 45.659 1.00 70.00 282 SER A C 1
ATOM 2134 O O . SER A 1 282 ? -31.363 -13.672 44.949 1.00 70.00 282 SER A O 1
ATOM 2136 N N . GLU A 1 283 ? -32.469 -15.554 45.451 1.00 69.88 283 GLU A N 1
ATOM 2137 C CA . GLU A 1 283 ? -33.496 -15.422 44.402 1.00 69.88 283 GLU A CA 1
ATOM 2138 C C . GLU A 1 283 ? -34.183 -14.046 44.430 1.00 69.88 283 GLU A C 1
ATOM 2140 O O . GLU A 1 283 ? -34.351 -13.402 43.397 1.00 69.88 283 GLU A O 1
ATOM 2145 N N . GLU A 1 284 ? -34.504 -13.557 45.629 1.00 74.81 284 GLU A N 1
ATOM 2146 C CA . GLU A 1 284 ? -35.149 -12.259 45.833 1.00 74.81 284 GLU A CA 1
ATOM 2147 C C . GLU A 1 284 ? -34.219 -11.087 45.473 1.00 74.81 284 GLU A C 1
ATOM 2149 O O . GLU A 1 284 ? -34.646 -10.152 44.800 1.00 74.81 284 GLU A O 1
ATOM 2154 N N . GLU A 1 285 ? -32.931 -11.165 45.825 1.00 73.62 285 GLU A N 1
ATOM 2155 C CA . GLU A 1 285 ? -31.932 -10.149 45.459 1.00 73.62 285 GLU A CA 1
ATOM 2156 C C . GLU A 1 285 ? -31.659 -10.118 43.949 1.00 73.62 285 GLU A C 1
ATOM 2158 O O . GLU A 1 285 ? -31.483 -9.040 43.378 1.00 73.62 285 GLU A O 1
ATOM 2163 N N . TYR A 1 286 ? -31.665 -11.279 43.287 1.00 69.94 286 TYR A N 1
ATOM 2164 C CA . TYR A 1 286 ? -31.506 -11.370 41.836 1.00 69.94 286 TYR A CA 1
ATOM 2165 C C . TYR A 1 286 ? -32.694 -10.730 41.106 1.00 69.94 286 TYR A C 1
ATOM 2167 O O . TYR A 1 286 ? -32.509 -9.920 40.195 1.00 69.94 286 TYR A O 1
ATOM 2175 N N . ILE A 1 287 ? -33.921 -11.057 41.526 1.00 76.31 287 ILE A N 1
ATOM 2176 C CA . ILE A 1 287 ? -35.147 -10.496 40.945 1.00 76.31 287 ILE A CA 1
ATOM 2177 C C . ILE A 1 287 ? -35.221 -8.986 41.194 1.00 76.31 287 ILE A C 1
ATOM 2179 O O . ILE A 1 287 ? -35.563 -8.242 40.276 1.00 76.31 287 ILE A O 1
ATOM 2183 N N . ASP A 1 288 ? -34.869 -8.509 42.390 1.00 78.12 288 ASP A N 1
ATOM 2184 C CA . ASP A 1 288 ? -34.847 -7.076 42.706 1.00 78.12 288 ASP A CA 1
ATOM 2185 C C . ASP A 1 288 ? -33.833 -6.306 41.853 1.00 78.12 288 ASP A C 1
ATOM 2187 O O . ASP A 1 288 ? -34.128 -5.206 41.373 1.00 78.12 288 ASP A O 1
ATOM 2191 N N . GLN A 1 289 ? -32.655 -6.887 41.624 1.00 74.12 289 GLN A N 1
ATOM 2192 C CA . GLN A 1 289 ? -31.638 -6.287 40.772 1.00 74.12 289 GLN A CA 1
ATOM 2193 C C . GLN A 1 289 ? -32.095 -6.223 39.308 1.00 74.12 289 GLN A C 1
ATOM 2195 O O . GLN A 1 289 ? -31.992 -5.167 38.680 1.00 74.12 289 GLN A O 1
ATOM 2200 N N . LEU A 1 290 ? -32.672 -7.306 38.786 1.00 73.88 290 LEU A N 1
ATOM 2201 C CA . LEU A 1 290 ? -33.189 -7.352 37.420 1.00 73.88 290 LEU A CA 1
ATOM 2202 C C . LEU A 1 290 ? -34.398 -6.415 37.233 1.00 73.88 290 LEU A C 1
ATOM 2204 O O . LEU A 1 290 ? -34.507 -5.726 36.220 1.00 73.88 290 LEU A O 1
ATOM 2208 N N . ALA A 1 291 ? -35.275 -6.310 38.233 1.00 79.50 291 ALA A N 1
ATOM 2209 C CA . ALA A 1 291 ? -36.402 -5.378 38.221 1.00 79.50 291 ALA A CA 1
ATOM 2210 C C . ALA A 1 291 ? -35.936 -3.912 38.217 1.00 79.50 291 ALA A C 1
ATOM 2212 O O . ALA A 1 291 ? -36.534 -3.073 37.539 1.00 79.50 291 ALA A O 1
ATOM 2213 N N . TYR A 1 292 ? -34.851 -3.591 38.930 1.00 82.81 292 TYR A N 1
ATOM 2214 C CA . TYR A 1 292 ? -34.217 -2.274 38.856 1.00 82.81 292 TYR A CA 1
ATOM 2215 C C . TYR A 1 292 ? -33.643 -1.988 37.461 1.00 82.81 292 TYR A C 1
ATOM 2217 O O . TYR A 1 292 ? -33.835 -0.893 36.931 1.00 82.81 292 TYR A O 1
ATOM 2225 N N . GLU A 1 293 ? -32.980 -2.963 36.837 1.00 75.19 293 GLU A N 1
ATOM 2226 C CA . GLU A 1 293 ? -32.427 -2.829 35.483 1.00 75.19 293 GLU A CA 1
ATOM 2227 C C . GLU A 1 293 ? -33.523 -2.615 34.427 1.00 75.19 293 GLU A C 1
ATOM 2229 O O . GLU A 1 293 ? -33.393 -1.739 33.567 1.00 75.19 293 GLU A O 1
ATOM 2234 N N . LEU A 1 294 ? -34.645 -3.334 34.538 1.00 78.38 294 LEU A N 1
ATOM 2235 C CA . LEU A 1 294 ? -35.825 -3.141 33.692 1.00 78.38 294 LEU A CA 1
ATOM 2236 C C . LEU A 1 294 ? -36.451 -1.753 33.890 1.00 78.38 294 LEU A C 1
ATOM 2238 O O . LEU A 1 294 ? -36.720 -1.049 32.911 1.00 78.38 294 LEU A O 1
ATOM 2242 N N . ALA A 1 295 ? -36.613 -1.313 35.142 1.00 81.94 295 ALA A N 1
ATOM 2243 C CA . ALA A 1 295 ? -37.128 0.016 35.461 1.00 81.94 295 ALA A CA 1
ATOM 2244 C C . ALA A 1 295 ? -36.217 1.133 34.924 1.00 81.94 295 ALA A C 1
ATOM 2246 O O . ALA A 1 295 ? -36.703 2.130 34.381 1.00 81.94 295 ALA A O 1
ATOM 2247 N N . PHE A 1 296 ? -34.897 0.952 35.022 1.00 84.06 296 PHE A N 1
ATOM 2248 C CA . PHE A 1 296 ? -33.909 1.866 34.458 1.00 84.06 296 PHE A CA 1
ATOM 2249 C C . PHE A 1 296 ? -34.002 1.924 32.931 1.00 84.06 296 PHE A C 1
ATOM 2251 O O . PHE A 1 296 ? -34.096 3.012 32.364 1.00 84.06 296 PHE A O 1
ATOM 2258 N N . ALA A 1 297 ? -34.026 0.772 32.255 1.00 78.62 297 ALA A N 1
ATOM 2259 C CA . ALA A 1 297 ? -34.143 0.705 30.800 1.00 78.62 297 ALA A CA 1
ATOM 2260 C C . ALA A 1 297 ? -35.444 1.359 30.306 1.00 78.62 297 ALA A C 1
ATOM 2262 O O . ALA A 1 297 ? -35.432 2.099 29.320 1.00 78.62 297 ALA A O 1
ATOM 2263 N N . ARG A 1 298 ? -36.554 1.157 31.027 1.00 84.69 298 ARG A N 1
ATOM 2264 C CA . ARG A 1 298 ? -37.842 1.810 30.765 1.00 84.69 298 ARG A CA 1
ATOM 2265 C C . ARG A 1 298 ? -37.750 3.329 30.902 1.00 84.69 298 ARG A C 1
ATOM 2267 O O . ARG A 1 298 ? -38.217 4.039 30.013 1.00 84.69 298 ARG A O 1
ATOM 2274 N N . ALA A 1 299 ? -37.154 3.828 31.984 1.00 83.69 299 ALA A N 1
ATOM 2275 C CA . ALA A 1 299 ? -36.974 5.262 32.207 1.00 83.69 299 ALA A CA 1
ATOM 2276 C C . ALA A 1 299 ? -36.062 5.891 31.136 1.00 83.69 299 ALA A C 1
ATOM 2278 O O . ALA A 1 299 ? -36.406 6.923 30.562 1.00 83.69 299 ALA A O 1
ATOM 2279 N N . LEU A 1 300 ? -34.956 5.225 30.792 1.00 82.88 300 LEU A N 1
ATOM 2280 C CA . LEU A 1 300 ? -34.015 5.658 29.756 1.00 82.88 300 LEU A CA 1
ATOM 2281 C C . LEU A 1 300 ? -34.656 5.719 28.364 1.00 82.88 300 LEU A C 1
ATOM 2283 O O . LEU A 1 300 ? -34.518 6.723 27.659 1.00 82.88 300 LEU A O 1
ATOM 2287 N N . ASN A 1 301 ? -35.408 4.685 27.989 1.00 81.69 301 ASN A N 1
ATOM 2288 C CA . ASN A 1 301 ? -36.164 4.670 26.739 1.00 81.69 301 ASN A CA 1
ATOM 2289 C C . ASN A 1 301 ? -37.260 5.744 26.741 1.00 81.69 301 ASN A C 1
ATOM 2291 O O . ASN A 1 301 ? -37.446 6.423 25.740 1.00 81.69 301 ASN A O 1
ATOM 2295 N N . GLY A 1 302 ? -37.949 5.970 27.864 1.00 82.94 302 GLY A N 1
ATOM 2296 C CA . GLY A 1 302 ? -38.949 7.036 27.983 1.00 82.94 302 GLY A CA 1
ATOM 2297 C C . GLY A 1 302 ? -38.361 8.448 27.860 1.00 82.94 302 GLY A C 1
ATOM 2298 O O . GLY A 1 302 ? -38.986 9.334 27.279 1.00 82.94 302 GLY A O 1
ATOM 2299 N N . ALA A 1 303 ? -37.144 8.660 28.363 1.00 84.38 303 ALA A N 1
ATOM 2300 C CA . ALA A 1 303 ? -36.455 9.945 28.275 1.00 84.38 303 ALA A CA 1
ATOM 2301 C C . ALA A 1 303 ? -35.936 10.265 26.866 1.00 84.38 303 ALA A C 1
ATOM 2303 O O . ALA A 1 303 ? -35.744 11.435 26.535 1.00 84.38 303 ALA A O 1
ATOM 2304 N N . THR A 1 304 ? -35.713 9.240 26.042 1.00 81.62 304 THR A N 1
ATOM 2305 C CA . THR A 1 304 ? -35.144 9.375 24.695 1.00 81.62 304 THR A CA 1
ATOM 2306 C C . THR A 1 304 ? -36.191 9.248 23.588 1.00 81.62 304 THR A C 1
ATOM 2308 O O . THR A 1 304 ? -36.084 9.958 22.587 1.00 81.62 304 THR A O 1
ATOM 2311 N N . ALA A 1 305 ? -37.228 8.428 23.765 1.00 82.00 305 ALA A N 1
ATOM 2312 C CA . ALA A 1 305 ? -38.240 8.153 22.747 1.00 82.00 305 ALA A CA 1
ATOM 2313 C C . ALA A 1 305 ? -38.958 9.421 22.255 1.00 82.00 305 ALA A C 1
ATOM 2315 O O . ALA A 1 305 ? -39.471 10.225 23.036 1.00 82.00 305 ALA A O 1
ATOM 2316 N N . GLY A 1 306 ? -39.014 9.595 20.934 1.00 81.19 306 GLY A N 1
ATOM 2317 C CA . GLY A 1 306 ? -39.643 10.733 20.266 1.00 81.19 306 GLY A CA 1
ATOM 2318 C C . GLY A 1 306 ? -38.882 12.056 20.401 1.00 81.19 306 GLY A C 1
ATOM 2319 O O . GLY A 1 306 ? -39.407 13.097 20.002 1.00 81.19 306 GLY A O 1
ATOM 2320 N N . THR A 1 307 ? -37.665 12.044 20.955 1.00 87.75 307 THR A N 1
ATOM 2321 C CA . THR A 1 307 ? -36.846 13.248 21.165 1.00 87.75 307 THR A CA 1
ATOM 2322 C C . THR A 1 307 ? -35.722 13.381 20.132 1.00 87.75 307 THR A C 1
ATOM 2324 O O . THR A 1 307 ? -35.438 12.477 19.340 1.00 87.75 307 THR A O 1
ATOM 2327 N N . ALA A 1 308 ? -35.026 14.523 20.157 1.00 83.69 308 ALA A N 1
ATOM 2328 C CA . ALA A 1 308 ? -33.799 14.700 19.385 1.00 83.69 308 ALA A CA 1
ATOM 2329 C C . ALA A 1 308 ? -32.682 13.737 19.839 1.00 83.69 308 ALA A C 1
ATOM 2331 O O . ALA A 1 308 ? -31.801 13.424 19.040 1.00 83.69 308 ALA A O 1
ATOM 2332 N N . GLY A 1 309 ? -32.734 13.240 21.082 1.00 78.44 309 GLY A N 1
ATOM 2333 C CA . GLY A 1 309 ? -31.809 12.256 21.640 1.00 78.44 309 GLY A CA 1
ATOM 2334 C C . GLY A 1 309 ? -31.858 10.904 20.932 1.00 78.44 309 GLY A C 1
ATOM 2335 O O . GLY A 1 309 ? -30.809 10.391 20.550 1.00 78.44 309 GLY A O 1
ATOM 2336 N N . GLU A 1 310 ? -33.053 10.369 20.667 1.00 79.56 310 GLU A N 1
ATOM 2337 C CA . GLU A 1 310 ? -33.224 9.129 19.890 1.00 79.56 310 GLU A CA 1
ATOM 2338 C C . GLU A 1 310 ? -32.672 9.289 18.469 1.00 79.56 310 GLU A C 1
ATOM 2340 O O . GLU A 1 310 ? -31.885 8.466 18.000 1.00 79.56 310 GLU A O 1
ATOM 2345 N N . SER A 1 311 ? -33.006 10.402 17.805 1.00 80.12 311 SER A N 1
ATOM 2346 C CA . SER A 1 311 ? -32.473 10.712 16.471 1.00 80.12 311 SER A CA 1
ATOM 2347 C C . SER A 1 311 ? -30.946 10.845 16.484 1.00 80.12 311 SER A C 1
ATOM 2349 O O . SER A 1 311 ? -30.277 10.375 15.564 1.00 80.12 311 SER A O 1
ATOM 2351 N N . PHE A 1 312 ? -30.379 11.461 17.525 1.00 79.56 312 PHE A N 1
ATOM 2352 C CA . PHE A 1 312 ? -28.936 11.595 17.696 1.00 79.56 312 PHE A CA 1
ATOM 2353 C C . PHE A 1 312 ? -28.255 10.238 17.885 1.00 79.56 312 PHE A C 1
ATOM 2355 O O . PHE A 1 312 ? -27.288 9.974 17.177 1.00 79.56 312 PHE A O 1
ATOM 2362 N N . LEU A 1 313 ? -28.763 9.367 18.765 1.00 74.00 313 LEU A N 1
ATOM 2363 C CA . LEU A 1 313 ? -28.213 8.020 18.961 1.00 74.00 313 LEU A CA 1
ATOM 2364 C C . LEU A 1 313 ? -28.297 7.183 17.688 1.00 74.00 313 LEU A C 1
ATOM 2366 O O . LEU A 1 313 ? -27.313 6.554 17.305 1.00 74.00 313 LEU A O 1
ATOM 2370 N N . PHE A 1 314 ? -29.435 7.226 16.994 1.00 73.19 314 PHE A N 1
ATOM 2371 C CA . PHE A 1 314 ? -29.618 6.510 15.737 1.00 73.19 314 PHE A CA 1
ATOM 2372 C C . PHE A 1 314 ? -28.624 6.981 14.666 1.00 73.19 314 PHE A C 1
ATOM 2374 O O . PHE A 1 314 ? -27.962 6.163 14.022 1.00 73.19 314 PHE A O 1
ATOM 2381 N N . ILE A 1 315 ? -28.474 8.300 14.489 1.00 73.56 315 ILE A N 1
ATOM 2382 C CA . ILE A 1 315 ? -27.527 8.882 13.528 1.00 73.56 315 ILE A CA 1
ATOM 2383 C C . ILE A 1 315 ? -26.083 8.577 13.938 1.00 73.56 315 ILE A C 1
ATOM 2385 O O . ILE A 1 315 ? -25.292 8.175 13.087 1.00 73.56 315 ILE A O 1
ATOM 2389 N N . ALA A 1 316 ? -25.738 8.737 15.217 1.00 69.25 316 ALA A N 1
ATOM 2390 C CA . ALA A 1 316 ? -24.400 8.480 15.741 1.00 69.25 316 ALA A CA 1
ATOM 2391 C C . ALA A 1 316 ? -24.008 7.005 15.576 1.00 69.25 316 ALA A C 1
ATOM 2393 O O . ALA A 1 316 ? -22.930 6.725 15.056 1.00 69.25 316 ALA A O 1
ATOM 2394 N N . GLY A 1 317 ? -24.893 6.071 15.937 1.00 68.31 317 GLY A N 1
ATOM 2395 C CA . GLY A 1 317 ? -24.684 4.632 15.771 1.00 68.31 317 GLY A CA 1
ATOM 2396 C C . GLY A 1 317 ? -24.603 4.217 14.299 1.00 68.31 317 GLY A C 1
ATOM 2397 O O . GLY A 1 317 ? -23.682 3.508 13.892 1.00 68.31 317 GLY A O 1
ATOM 2398 N N . THR A 1 318 ? -25.496 4.728 13.449 1.00 71.56 318 THR A N 1
ATOM 2399 C CA . THR A 1 318 ? -25.457 4.436 12.005 1.00 71.56 318 THR A CA 1
ATOM 2400 C C . THR A 1 318 ? -24.172 4.962 11.366 1.00 71.56 318 THR A C 1
ATOM 2402 O O . THR A 1 318 ? -23.506 4.238 10.625 1.00 71.56 318 THR A O 1
ATOM 2405 N N . LEU A 1 319 ? -23.783 6.205 11.673 1.00 67.88 319 LEU A N 1
ATOM 2406 C CA . LEU A 1 319 ? -22.526 6.776 11.193 1.00 67.88 319 LEU A CA 1
ATOM 2407 C C . LEU A 1 319 ? -21.342 5.951 11.688 1.00 67.88 319 LEU A C 1
ATOM 2409 O O . LEU A 1 319 ? -20.515 5.558 10.868 1.00 67.88 319 LEU A O 1
ATOM 2413 N N . LEU A 1 320 ? -21.275 5.649 12.987 1.00 66.56 320 LEU A N 1
ATOM 2414 C CA . LEU A 1 320 ? -20.191 4.866 13.580 1.00 66.56 320 LEU A CA 1
ATOM 2415 C C . LEU A 1 320 ? -20.056 3.495 12.903 1.00 66.56 320 LEU A C 1
ATOM 2417 O O . LEU A 1 320 ? -18.948 3.117 12.529 1.00 66.56 320 LEU A O 1
ATOM 2421 N N . SER A 1 321 ? -21.172 2.807 12.646 1.00 69.12 321 SER A N 1
ATOM 2422 C CA . SER A 1 321 ? -21.193 1.545 11.892 1.00 69.12 321 SER A CA 1
ATOM 2423 C C . SER A 1 321 ? -20.613 1.722 10.491 1.00 69.12 321 SER A C 1
ATOM 2425 O O . SER A 1 321 ? -19.693 1.005 10.107 1.00 69.12 321 SER A O 1
ATOM 2427 N N . ILE A 1 322 ? -21.088 2.720 9.735 1.00 69.88 322 ILE A N 1
ATOM 2428 C CA . ILE A 1 322 ? -20.576 3.022 8.390 1.00 69.88 322 ILE A CA 1
ATOM 2429 C C . ILE A 1 322 ? -19.072 3.301 8.436 1.00 69.88 322 ILE A C 1
ATOM 2431 O O . ILE A 1 322 ? -18.334 2.831 7.580 1.00 69.88 322 ILE A O 1
ATOM 2435 N N . ILE A 1 323 ? -18.589 4.041 9.427 1.00 65.81 323 ILE A N 1
ATOM 2436 C CA . ILE A 1 323 ? -17.178 4.415 9.537 1.00 65.81 323 ILE A CA 1
ATOM 2437 C C . ILE A 1 323 ? -16.303 3.214 9.863 1.00 65.81 323 ILE A C 1
ATOM 2439 O O . ILE A 1 323 ? -15.250 3.063 9.247 1.00 65.81 323 ILE A O 1
ATOM 2443 N N . LEU A 1 324 ? -16.741 2.347 10.775 1.00 69.56 324 LEU A N 1
ATOM 2444 C CA . LEU A 1 324 ? -16.053 1.092 11.062 1.00 69.56 324 LEU A CA 1
ATOM 2445 C C . LEU A 1 324 ? -15.958 0.249 9.782 1.00 69.56 324 LEU A C 1
ATOM 2447 O O . LEU A 1 324 ? -14.878 -0.213 9.423 1.00 69.56 324 LEU A O 1
ATOM 2451 N N . LEU A 1 325 ? -17.032 0.170 8.995 1.00 72.56 325 LEU A N 1
ATOM 2452 C CA . LEU A 1 325 ? -17.005 -0.482 7.682 1.00 72.56 325 LEU A CA 1
ATOM 2453 C C . LEU A 1 325 ? -16.041 0.201 6.695 1.00 72.56 325 LEU A C 1
ATOM 2455 O O . LEU A 1 325 ? -15.322 -0.468 5.956 1.00 72.56 325 LEU A O 1
ATOM 2459 N N . LEU A 1 326 ? -15.967 1.534 6.684 1.00 69.38 326 LEU A N 1
ATOM 2460 C CA . LEU A 1 326 ? -15.018 2.272 5.845 1.00 69.38 326 LEU A CA 1
ATOM 2461 C C . LEU A 1 326 ? -13.557 2.077 6.299 1.00 69.38 326 LEU A C 1
ATOM 2463 O O . LEU A 1 326 ? -12.666 2.049 5.447 1.00 69.38 326 LEU A O 1
ATOM 2467 N N . ALA A 1 327 ? -13.300 1.893 7.598 1.00 67.88 327 ALA A N 1
ATOM 2468 C CA . ALA A 1 327 ? -11.975 1.591 8.146 1.00 67.88 327 ALA A CA 1
ATOM 2469 C C . ALA A 1 327 ? -11.449 0.233 7.651 1.00 67.88 327 ALA A C 1
ATOM 2471 O O . ALA A 1 327 ? -10.272 0.117 7.303 1.00 67.88 327 ALA A O 1
ATOM 2472 N N . GLN A 1 328 ? -12.334 -0.758 7.469 1.00 75.81 328 GLN A N 1
ATOM 2473 C CA . GLN A 1 328 ? -11.985 -2.022 6.799 1.00 75.81 328 GLN A CA 1
ATOM 2474 C C . GLN A 1 328 ? -11.410 -1.781 5.403 1.00 75.81 328 GLN A C 1
ATOM 2476 O O . GLN A 1 328 ? -10.474 -2.462 4.985 1.00 75.81 328 GLN A O 1
ATOM 2481 N N . GLY A 1 329 ? -11.935 -0.778 4.691 1.00 71.81 329 GLY A N 1
ATOM 2482 C CA . GLY A 1 329 ? -11.426 -0.350 3.393 1.00 71.81 329 GLY A CA 1
ATOM 2483 C C . GLY A 1 329 ? -9.941 0.014 3.420 1.00 71.81 329 GLY A C 1
ATOM 2484 O O . GLY A 1 329 ? -9.201 -0.356 2.504 1.00 71.81 329 GLY A O 1
ATOM 2485 N N . GLY A 1 330 ? -9.499 0.681 4.490 1.00 68.69 330 GLY A N 1
ATOM 2486 C CA . GLY A 1 330 ? -8.091 0.980 4.755 1.00 68.69 330 GLY A CA 1
ATOM 2487 C C . GLY A 1 330 ? -7.260 -0.288 4.938 1.00 68.69 330 GLY A C 1
ATOM 2488 O O . GLY A 1 330 ? -6.270 -0.466 4.226 1.00 68.69 330 GLY A O 1
ATOM 2489 N N . GLY A 1 331 ? -7.715 -1.205 5.798 1.00 72.81 331 GLY A N 1
ATOM 2490 C CA . GLY A 1 331 ? -7.055 -2.494 6.040 1.00 72.81 331 GLY A CA 1
ATOM 2491 C C . GLY A 1 331 ? -6.906 -3.342 4.770 1.00 72.81 331 GLY A C 1
ATOM 2492 O O . GLY A 1 331 ? -5.806 -3.784 4.439 1.00 72.81 331 GLY A O 1
ATOM 2493 N N . TYR A 1 332 ? -7.978 -3.498 3.989 1.00 79.50 332 TYR A N 1
ATOM 2494 C CA . TYR A 1 332 ? -7.952 -4.250 2.731 1.00 79.50 332 TYR A CA 1
ATOM 2495 C C . TYR A 1 332 ? -6.985 -3.657 1.702 1.00 79.50 332 TYR A C 1
ATOM 2497 O O . TYR A 1 332 ? -6.155 -4.373 1.137 1.00 79.50 332 TYR A O 1
ATOM 2505 N N . VAL A 1 333 ? -7.087 -2.350 1.438 1.00 74.94 333 VAL A N 1
ATOM 2506 C CA . VAL A 1 333 ? -6.267 -1.682 0.415 1.00 74.94 333 VAL A CA 1
ATOM 2507 C C . VAL A 1 333 ? -4.808 -1.585 0.858 1.00 74.94 333 VAL A C 1
ATOM 2509 O O . VAL A 1 333 ? -3.908 -1.842 0.056 1.00 74.94 333 VAL A O 1
ATOM 2512 N N . GLY A 1 334 ? -4.562 -1.239 2.123 1.00 70.31 334 GLY A N 1
ATOM 2513 C CA . GLY A 1 334 ? -3.225 -1.175 2.702 1.00 70.31 334 GLY A CA 1
ATOM 2514 C C . GLY A 1 334 ? -2.550 -2.543 2.696 1.00 70.31 334 GLY A C 1
ATOM 2515 O O . GLY A 1 334 ? -1.448 -2.687 2.161 1.00 70.31 334 GLY A O 1
ATOM 2516 N N . GLY A 1 335 ? -3.218 -3.563 3.241 1.00 75.38 335 GLY A N 1
ATOM 2517 C CA . GLY A 1 335 ? -2.672 -4.916 3.344 1.00 75.38 335 GLY A CA 1
ATOM 2518 C C . GLY A 1 335 ? -2.352 -5.511 1.973 1.00 75.38 335 GLY A C 1
ATOM 2519 O O . GLY A 1 335 ? -1.271 -6.071 1.773 1.00 75.38 335 GLY A O 1
ATOM 2520 N N . ALA A 1 336 ? -3.238 -5.311 0.992 1.00 77.88 336 ALA A N 1
ATOM 2521 C CA . ALA A 1 336 ? -3.005 -5.747 -0.381 1.00 77.88 336 ALA A CA 1
ATOM 2522 C C . ALA A 1 336 ? -1.817 -5.024 -1.032 1.00 77.88 336 ALA A C 1
ATOM 2524 O O . ALA A 1 336 ? -0.997 -5.666 -1.685 1.00 77.88 336 ALA A O 1
ATOM 2525 N N . ALA A 1 337 ? -1.653 -3.718 -0.799 1.00 72.12 337 ALA A N 1
ATOM 2526 C CA . ALA A 1 337 ? -0.514 -2.963 -1.320 1.00 72.12 337 ALA A CA 1
ATOM 2527 C C . ALA A 1 337 ? 0.828 -3.433 -0.722 1.00 72.12 337 ALA A C 1
ATOM 2529 O O . ALA A 1 337 ? 1.851 -3.479 -1.422 1.00 72.12 337 ALA A O 1
ATOM 2530 N N . VAL A 1 338 ? 0.842 -3.808 0.561 1.00 72.06 338 VAL A N 1
ATOM 2531 C CA . VAL A 1 338 ? 2.019 -4.400 1.212 1.00 72.06 338 VAL A CA 1
ATOM 2532 C C . VAL A 1 338 ? 2.317 -5.781 0.645 1.00 72.06 338 VAL A C 1
ATOM 2534 O O . VAL A 1 338 ? 3.467 -6.039 0.283 1.00 72.06 338 VAL A O 1
ATOM 2537 N N . ALA A 1 339 ? 1.301 -6.629 0.476 1.00 74.31 339 ALA A N 1
ATOM 2538 C CA . ALA A 1 339 ? 1.455 -7.943 -0.143 1.00 74.31 339 ALA A CA 1
ATOM 2539 C C . ALA A 1 339 ? 1.985 -7.839 -1.585 1.00 74.31 339 ALA A C 1
ATOM 2541 O O . ALA A 1 339 ? 2.936 -8.533 -1.948 1.00 74.31 339 ALA A O 1
ATOM 2542 N N . ALA A 1 340 ? 1.462 -6.901 -2.379 1.00 71.94 340 ALA A N 1
ATOM 2543 C CA . ALA A 1 340 ? 1.929 -6.635 -3.736 1.00 71.94 340 ALA A CA 1
ATOM 2544 C C . ALA A 1 340 ? 3.381 -6.151 -3.771 1.00 71.94 340 ALA A C 1
ATOM 2546 O O . ALA A 1 340 ? 4.154 -6.539 -4.649 1.00 71.94 340 ALA A O 1
ATOM 2547 N N . THR A 1 341 ? 3.785 -5.328 -2.802 1.00 67.75 341 THR A N 1
ATOM 2548 C CA . THR A 1 341 ? 5.176 -4.878 -2.691 1.00 67.75 341 THR A CA 1
ATOM 2549 C C . THR A 1 341 ? 6.098 -6.024 -2.280 1.00 67.75 341 THR A C 1
ATOM 2551 O O . THR A 1 341 ? 7.156 -6.203 -2.878 1.00 67.75 341 THR A O 1
ATOM 2554 N N . ALA A 1 342 ? 5.686 -6.849 -1.318 1.00 68.56 342 ALA A N 1
ATOM 2555 C CA . ALA A 1 342 ? 6.433 -8.027 -0.894 1.00 68.56 342 ALA A CA 1
ATOM 2556 C C . ALA A 1 342 ? 6.586 -9.057 -2.027 1.00 68.56 342 ALA A C 1
ATOM 2558 O O . ALA A 1 342 ? 7.665 -9.623 -2.194 1.00 68.56 342 ALA A O 1
ATOM 2559 N N . ALA A 1 343 ? 5.555 -9.242 -2.856 1.00 70.88 343 ALA A N 1
ATOM 2560 C CA . ALA A 1 343 ? 5.614 -10.080 -4.052 1.00 70.88 343 ALA A CA 1
ATOM 2561 C C . ALA A 1 343 ? 6.617 -9.542 -5.083 1.00 70.88 343 ALA A C 1
ATOM 2563 O O . ALA A 1 343 ? 7.448 -10.292 -5.588 1.00 70.88 343 ALA A O 1
ATOM 2564 N N . ARG A 1 344 ? 6.622 -8.225 -5.334 1.00 68.12 344 ARG A N 1
ATOM 2565 C CA . ARG A 1 344 ? 7.613 -7.577 -6.219 1.00 68.12 344 ARG A CA 1
ATOM 2566 C C . ARG A 1 344 ? 9.048 -7.696 -5.704 1.00 68.12 344 ARG A C 1
ATOM 2568 O O . ARG A 1 344 ? 9.972 -7.722 -6.508 1.00 68.12 344 ARG A O 1
ATOM 2575 N N . LEU A 1 345 ? 9.227 -7.781 -4.387 1.00 64.12 345 LEU A N 1
ATOM 2576 C CA . LEU A 1 345 ? 10.514 -8.038 -3.734 1.00 64.12 345 LEU A CA 1
ATOM 2577 C C . LEU A 1 345 ? 10.876 -9.537 -3.677 1.00 64.12 345 LEU A C 1
ATOM 2579 O O . LEU A 1 345 ? 11.884 -9.889 -3.070 1.00 64.12 345 LEU A O 1
ATOM 2583 N N . GLY A 1 346 ? 10.064 -10.426 -4.264 1.00 67.12 346 GLY A N 1
ATOM 2584 C CA . GLY A 1 346 ? 10.300 -11.874 -4.289 1.00 67.12 346 GLY A CA 1
ATOM 2585 C C . GLY A 1 346 ? 10.018 -12.603 -2.969 1.00 67.12 346 GLY A C 1
ATOM 2586 O O . GLY A 1 346 ? 10.417 -13.753 -2.813 1.00 67.12 346 GLY A O 1
ATOM 2587 N N . ARG A 1 347 ? 9.343 -11.956 -2.009 1.00 73.12 347 ARG A N 1
ATOM 2588 C CA . ARG A 1 347 ? 9.062 -12.503 -0.664 1.00 73.12 347 ARG A CA 1
ATOM 2589 C C . ARG A 1 347 ? 7.725 -13.226 -0.561 1.00 73.12 347 ARG A C 1
ATOM 2591 O O . ARG A 1 347 ? 7.520 -14.002 0.365 1.00 73.12 347 ARG A O 1
ATOM 2598 N N . LEU A 1 348 ? 6.816 -12.955 -1.493 1.00 73.12 348 LEU A N 1
ATOM 2599 C CA . LEU A 1 348 ? 5.510 -13.598 -1.608 1.00 73.12 348 LEU A CA 1
ATOM 2600 C C . LEU A 1 348 ? 5.274 -14.078 -3.048 1.00 73.12 348 LEU A C 1
ATOM 2602 O O . LEU A 1 348 ? 5.938 -13.592 -3.968 1.00 73.12 348 LEU A O 1
ATOM 2606 N N . PRO A 1 349 ? 4.320 -15.002 -3.264 1.00 74.19 349 PRO A N 1
ATOM 2607 C CA . PRO A 1 349 ? 3.912 -15.418 -4.599 1.00 74.19 349 PRO A CA 1
ATOM 2608 C C . PRO A 1 349 ? 3.518 -14.265 -5.525 1.00 74.19 349 PRO A C 1
ATOM 2610 O O . PRO A 1 349 ? 2.863 -13.311 -5.112 1.00 74.19 349 PRO A O 1
ATOM 2613 N N . ASN A 1 350 ? 3.847 -14.390 -6.813 1.00 71.19 350 ASN A N 1
ATOM 2614 C CA . ASN A 1 350 ? 3.630 -13.329 -7.805 1.00 71.19 350 ASN A CA 1
ATOM 2615 C C . ASN A 1 350 ? 2.156 -12.955 -8.014 1.00 71.19 350 ASN A C 1
ATOM 2617 O O . ASN A 1 350 ? 1.879 -11.836 -8.438 1.00 71.19 350 ASN A O 1
ATOM 2621 N N . PHE A 1 351 ? 1.206 -13.843 -7.709 1.00 77.12 351 PHE A N 1
ATOM 2622 C CA . PHE A 1 351 ? -0.218 -13.512 -7.805 1.00 77.12 351 PHE A CA 1
ATOM 2623 C C . PHE A 1 351 ? -0.641 -12.431 -6.794 1.00 77.12 351 PHE A C 1
ATOM 2625 O O . PHE A 1 351 ? -1.585 -11.698 -7.060 1.00 77.12 351 PHE A O 1
ATOM 2632 N N . PHE A 1 352 ? 0.096 -12.245 -5.690 1.00 77.62 352 PHE A N 1
ATOM 2633 C CA . PHE A 1 352 ? -0.134 -11.128 -4.766 1.00 77.62 352 PHE A CA 1
ATOM 2634 C C . PHE A 1 352 ? 0.229 -9.764 -5.367 1.00 77.62 352 PHE A C 1
ATOM 2636 O O . PHE A 1 352 ? -0.109 -8.745 -4.776 1.00 77.62 352 PHE A O 1
ATOM 2643 N N . ALA A 1 353 ? 0.893 -9.709 -6.531 1.00 71.06 353 ALA A N 1
ATOM 2644 C CA . ALA A 1 353 ? 1.133 -8.452 -7.240 1.00 71.06 353 ALA A CA 1
ATOM 2645 C C . ALA A 1 353 ? -0.158 -7.807 -7.781 1.00 71.06 353 ALA A C 1
ATOM 2647 O O . ALA A 1 353 ? -0.132 -6.619 -8.115 1.00 71.06 353 ALA A O 1
ATOM 2648 N N . ASP A 1 354 ? -1.250 -8.574 -7.884 1.00 76.81 354 ASP A N 1
ATOM 2649 C CA . ASP A 1 354 ? -2.595 -8.054 -8.118 1.00 76.81 354 ASP A CA 1
ATOM 2650 C C . ASP A 1 354 ? -3.274 -7.742 -6.776 1.00 76.81 354 ASP A C 1
ATOM 2652 O O . ASP A 1 354 ? -3.585 -8.643 -5.989 1.00 76.81 354 ASP A O 1
ATOM 2656 N N . ASP A 1 355 ? -3.545 -6.455 -6.541 1.00 76.56 355 ASP A N 1
ATOM 2657 C CA . ASP A 1 355 ? -4.194 -5.959 -5.326 1.00 76.56 355 ASP A CA 1
ATOM 2658 C C . ASP A 1 355 ? -5.537 -6.666 -5.058 1.00 76.56 355 ASP A C 1
ATOM 2660 O O . ASP A 1 355 ? -5.915 -6.856 -3.904 1.00 76.56 355 ASP A O 1
ATOM 2664 N N . ARG A 1 356 ? -6.264 -7.100 -6.100 1.00 81.12 356 ARG A N 1
ATOM 2665 C CA . ARG A 1 356 ? -7.554 -7.798 -5.946 1.00 81.12 356 ARG A CA 1
ATOM 2666 C C . ARG A 1 356 ? -7.396 -9.161 -5.290 1.00 81.12 356 ARG A C 1
ATOM 2668 O O . ARG A 1 356 ? -8.216 -9.534 -4.456 1.00 81.12 356 ARG A O 1
ATOM 2675 N N . ILE A 1 357 ? -6.342 -9.889 -5.658 1.00 82.38 357 ILE A N 1
ATOM 2676 C CA . ILE A 1 357 ? -6.040 -11.192 -5.063 1.00 82.38 357 ILE A CA 1
ATOM 2677 C C . ILE A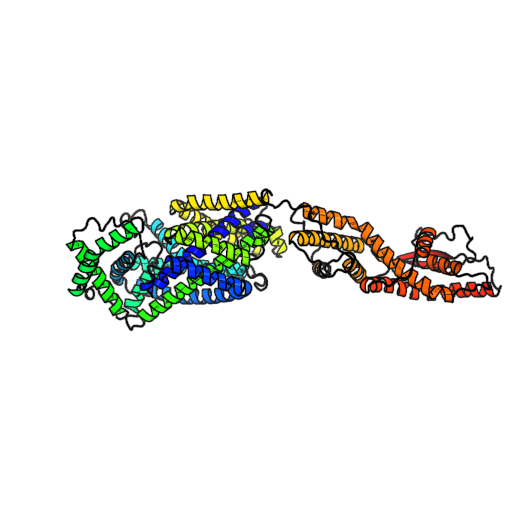 1 357 ? -5.583 -10.988 -3.619 1.00 82.38 357 ILE A C 1
ATOM 2679 O O . ILE A 1 357 ? -6.031 -11.713 -2.736 1.00 82.38 357 ILE A O 1
ATOM 2683 N N . GLY A 1 358 ? -4.776 -9.953 -3.358 1.00 82.88 358 GLY A N 1
ATOM 2684 C CA . GLY A 1 358 ? -4.417 -9.550 -1.997 1.00 82.88 358 GLY A CA 1
ATOM 2685 C C . GLY A 1 358 ? -5.644 -9.294 -1.114 1.00 82.88 358 GLY A C 1
ATOM 2686 O O . GLY A 1 358 ? -5.751 -9.881 -0.041 1.00 82.88 358 GLY A O 1
ATOM 2687 N N . ILE A 1 359 ? -6.602 -8.493 -1.595 1.00 84.00 359 ILE A N 1
ATOM 2688 C CA . ILE A 1 359 ? -7.867 -8.202 -0.897 1.00 84.00 359 ILE A CA 1
ATOM 2689 C C . ILE A 1 359 ? -8.654 -9.490 -0.608 1.00 84.00 359 ILE A C 1
ATOM 2691 O O . ILE A 1 359 ? -9.104 -9.692 0.518 1.00 84.00 359 ILE A O 1
ATOM 2695 N N . ALA A 1 360 ? -8.792 -10.376 -1.600 1.00 86.38 360 ALA A N 1
ATOM 2696 C CA . ALA A 1 360 ? -9.532 -11.629 -1.449 1.00 86.38 360 ALA A CA 1
ATOM 2697 C C . ALA A 1 360 ? -8.879 -12.587 -0.438 1.00 86.38 360 ALA A C 1
ATOM 2699 O O . ALA A 1 360 ? -9.579 -13.215 0.352 1.00 86.38 360 ALA A O 1
ATOM 2700 N N . VAL A 1 361 ? -7.544 -12.683 -0.426 1.00 87.56 361 VAL A N 1
ATOM 2701 C CA . VAL A 1 361 ? -6.811 -13.516 0.542 1.00 87.56 361 VAL A CA 1
ATOM 2702 C C . VAL A 1 361 ? -6.959 -12.966 1.958 1.00 87.56 361 VAL A C 1
ATOM 2704 O O . VAL A 1 361 ? -7.222 -13.736 2.879 1.00 87.56 361 VAL A O 1
ATOM 2707 N N . ILE A 1 362 ? -6.823 -11.648 2.133 1.00 87.56 362 ILE A N 1
ATOM 2708 C CA . ILE A 1 362 ? -7.015 -11.000 3.435 1.00 87.56 362 ILE A CA 1
ATOM 2709 C C . ILE A 1 362 ? -8.436 -11.268 3.942 1.00 87.56 362 ILE A C 1
ATOM 2711 O O . ILE A 1 362 ? -8.593 -11.699 5.079 1.00 87.56 362 ILE A O 1
ATOM 2715 N N . TRP A 1 363 ? -9.455 -11.096 3.091 1.00 92.00 363 TRP A N 1
ATOM 2716 C CA . TRP A 1 363 ? -10.842 -11.421 3.439 1.00 92.00 363 TRP A CA 1
ATOM 2717 C C . TRP A 1 363 ? -10.996 -12.885 3.844 1.00 92.00 363 TRP A C 1
ATOM 2719 O O . TRP A 1 363 ? -11.543 -13.147 4.905 1.00 92.00 363 TRP A O 1
ATOM 2729 N N . GLY A 1 364 ? -10.467 -13.827 3.057 1.00 89.06 364 GLY A N 1
ATOM 2730 C CA . GLY A 1 364 ? -10.587 -15.254 3.359 1.00 89.06 364 GLY A CA 1
ATOM 2731 C C . GLY A 1 364 ? -9.989 -15.622 4.718 1.00 89.06 364 GLY A C 1
ATOM 2732 O O . GLY A 1 364 ? -10.589 -16.392 5.463 1.00 89.06 364 GLY A O 1
ATOM 2733 N N . ILE A 1 365 ? -8.845 -15.030 5.078 1.00 88.69 365 ILE A N 1
ATOM 2734 C CA . ILE A 1 365 ? -8.240 -15.226 6.402 1.00 88.69 365 ILE A CA 1
ATOM 2735 C C . ILE A 1 365 ? -9.097 -14.570 7.492 1.00 88.69 365 ILE A C 1
ATOM 2737 O O . ILE A 1 365 ? -9.377 -15.208 8.503 1.00 88.69 365 ILE A O 1
ATOM 2741 N N . SER A 1 366 ? -9.545 -13.327 7.291 1.00 87.44 366 SER A N 1
ATOM 2742 C CA . SER A 1 366 ? -10.411 -12.632 8.249 1.00 87.44 366 SER A CA 1
ATOM 2743 C C . SER A 1 366 ? -11.716 -13.390 8.495 1.00 87.44 366 SER A C 1
ATOM 2745 O O . SER A 1 366 ? -12.068 -13.583 9.648 1.00 87.44 366 SER A O 1
ATOM 2747 N N . THR A 1 367 ? -12.396 -13.890 7.461 1.00 86.81 367 THR A N 1
ATOM 2748 C CA . THR A 1 367 ? -13.638 -14.671 7.593 1.00 86.81 367 THR A CA 1
ATOM 2749 C C . THR A 1 367 ? -13.434 -15.958 8.382 1.00 86.81 367 THR A C 1
ATOM 2751 O O . THR A 1 367 ? -14.278 -16.299 9.194 1.00 86.81 367 THR A O 1
ATOM 2754 N N . ILE A 1 368 ? -12.300 -16.647 8.222 1.00 87.06 368 ILE A N 1
ATOM 2755 C CA . ILE A 1 368 ? -11.987 -17.830 9.043 1.00 87.06 368 ILE A CA 1
ATOM 2756 C C . ILE A 1 368 ? -11.750 -17.439 10.510 1.00 87.06 368 ILE A C 1
ATOM 2758 O O . ILE A 1 368 ? -12.098 -18.193 11.416 1.00 87.06 368 ILE A O 1
ATOM 2762 N N . LEU A 1 369 ? -11.143 -16.274 10.753 1.00 83.75 369 LEU A N 1
ATOM 2763 C CA . LEU A 1 369 ? -10.778 -15.825 12.096 1.00 83.75 369 LEU A CA 1
ATOM 2764 C C . LEU A 1 369 ? -11.914 -15.125 12.854 1.00 83.75 369 LEU A C 1
ATOM 2766 O O . LEU A 1 369 ? -11.912 -15.203 14.075 1.00 83.75 369 LEU A O 1
ATOM 2770 N N . ILE A 1 370 ? -12.879 -14.481 12.189 1.00 81.94 370 ILE A N 1
ATOM 2771 C CA . ILE A 1 370 ? -14.041 -13.828 12.829 1.00 81.94 370 ILE A CA 1
ATOM 2772 C C . ILE A 1 370 ? -14.792 -14.762 13.805 1.00 81.94 370 ILE A C 1
ATOM 2774 O O . ILE A 1 370 ? -14.982 -14.364 14.953 1.00 81.94 370 ILE A O 1
ATOM 2778 N N . PRO A 1 371 ? -15.177 -16.003 13.440 1.00 77.25 371 PRO A N 1
ATOM 2779 C CA . PRO A 1 371 ? -15.889 -16.892 14.362 1.00 77.25 371 PRO A CA 1
ATOM 2780 C C . PRO A 1 371 ? -15.004 -17.436 15.497 1.00 77.25 371 PRO A C 1
ATOM 2782 O O . PRO A 1 371 ? -15.528 -17.910 16.510 1.00 77.25 371 PRO A O 1
ATOM 2785 N N . ILE A 1 372 ? -13.676 -17.384 15.332 1.00 75.44 372 ILE A N 1
ATOM 2786 C CA . ILE A 1 372 ? -12.687 -17.836 16.322 1.00 75.44 372 ILE A CA 1
ATOM 2787 C C . ILE A 1 372 ? -12.406 -16.719 17.329 1.00 75.44 372 ILE A C 1
ATOM 2789 O O . ILE A 1 372 ? -12.411 -16.947 18.535 1.00 75.44 372 ILE A O 1
ATOM 2793 N N . ILE A 1 373 ? -12.177 -15.499 16.844 1.00 68.81 373 ILE A N 1
ATOM 2794 C CA . ILE A 1 373 ? -11.871 -14.336 17.669 1.00 68.81 373 ILE A CA 1
ATOM 2795 C C . ILE A 1 373 ? -13.163 -13.552 17.903 1.00 68.81 373 ILE A C 1
ATOM 2797 O O . ILE A 1 373 ? -13.400 -12.503 17.312 1.00 68.81 373 ILE A O 1
ATOM 2801 N N . ARG A 1 374 ? -14.009 -14.102 18.778 1.00 61.00 374 ARG A N 1
ATOM 2802 C CA . ARG A 1 374 ? -15.363 -13.596 19.068 1.00 61.00 374 ARG A CA 1
ATOM 2803 C C . ARG A 1 374 ? -15.383 -12.283 19.860 1.00 61.00 374 ARG A C 1
ATOM 2805 O O . ARG A 1 374 ? -16.415 -11.620 19.927 1.00 61.00 374 ARG A O 1
ATOM 2812 N N . GLN A 1 375 ? -14.255 -11.910 20.465 1.00 58.25 375 GLN A N 1
ATOM 2813 C CA . GLN A 1 375 ? -14.155 -10.799 21.411 1.00 58.25 375 GLN A CA 1
ATOM 2814 C C . GLN A 1 375 ? -13.342 -9.638 20.837 1.00 58.25 375 GLN A C 1
ATOM 2816 O O . GLN A 1 375 ? -12.145 -9.773 20.578 1.00 58.25 375 GLN A O 1
ATOM 2821 N N . VAL A 1 376 ? -13.964 -8.458 20.735 1.00 58.84 376 VAL A N 1
ATOM 2822 C CA . VAL A 1 376 ? -13.311 -7.216 20.279 1.00 58.84 376 VAL A CA 1
ATOM 2823 C C . VAL A 1 376 ? -12.078 -6.885 21.123 1.00 58.84 376 VAL A C 1
ATOM 2825 O O . VAL A 1 376 ? -11.069 -6.460 20.579 1.00 58.84 376 VAL A O 1
ATOM 2828 N N . VAL A 1 377 ? -12.120 -7.144 22.431 1.00 54.88 377 VAL A N 1
ATOM 2829 C CA . VAL A 1 377 ? -11.050 -6.840 23.403 1.00 54.88 377 VAL A CA 1
ATOM 2830 C C . VAL A 1 377 ? -9.725 -7.522 23.070 1.00 54.88 377 VAL A C 1
ATOM 2832 O O . VAL A 1 377 ? -8.636 -6.932 23.139 1.00 54.88 377 VAL A O 1
ATOM 2835 N N . VAL A 1 378 ? -9.834 -8.802 22.731 1.00 59.91 378 VAL A N 1
ATOM 2836 C CA . VAL A 1 378 ? -8.709 -9.661 22.396 1.00 59.91 378 VAL A CA 1
ATOM 2837 C C . VAL A 1 378 ? -8.089 -9.147 21.097 1.00 59.91 378 VAL A C 1
ATOM 2839 O O . VAL A 1 378 ? -6.882 -8.903 21.037 1.00 59.91 378 VAL A O 1
ATOM 2842 N N . VAL A 1 379 ? -8.924 -8.845 20.098 1.00 60.84 379 VAL A N 1
ATOM 2843 C CA . VAL A 1 379 ? -8.470 -8.296 18.814 1.00 60.84 379 VAL A CA 1
ATOM 2844 C C . VAL A 1 379 ? -7.882 -6.889 18.969 1.00 60.84 379 VAL A C 1
ATOM 2846 O O . VAL A 1 379 ? -6.859 -6.603 18.358 1.00 60.84 379 VAL A O 1
ATOM 2849 N N . GLU A 1 380 ? -8.460 -6.026 19.807 1.00 60.41 380 GLU A N 1
ATOM 2850 C CA . GLU A 1 380 ? -7.996 -4.656 20.067 1.00 60.41 380 GLU A CA 1
ATOM 2851 C C . GLU A 1 380 ? -6.571 -4.651 20.624 1.00 60.41 380 GLU A C 1
ATOM 2853 O O . GLU A 1 380 ? -5.703 -3.902 20.168 1.00 60.41 380 GLU A O 1
ATOM 2858 N N . SER A 1 381 ? -6.310 -5.549 21.575 1.00 62.69 381 SER A N 1
ATOM 2859 C CA . SER A 1 381 ? -4.981 -5.726 22.152 1.00 62.69 381 SER A CA 1
ATOM 2860 C C . SER A 1 381 ? -3.991 -6.216 21.086 1.00 62.69 381 SER A C 1
ATOM 2862 O O . SER A 1 381 ? -2.870 -5.711 21.016 1.00 62.69 381 SER A O 1
ATOM 2864 N N . TYR A 1 382 ? -4.411 -7.132 20.201 1.00 67.44 382 TYR A N 1
ATOM 2865 C CA . TYR A 1 382 ? -3.586 -7.601 19.084 1.00 67.44 382 TYR A CA 1
ATOM 2866 C C . TYR A 1 382 ? -3.299 -6.515 18.036 1.00 67.44 382 TYR A C 1
ATOM 2868 O O . TYR A 1 382 ? -2.161 -6.368 17.582 1.00 67.44 382 TYR A O 1
ATOM 2876 N N . TYR A 1 383 ? -4.310 -5.729 17.680 1.00 66.81 383 TYR A N 1
ATOM 2877 C CA . TYR A 1 383 ? -4.213 -4.627 16.727 1.00 66.81 383 TYR A CA 1
ATOM 2878 C C . TYR A 1 383 ? -3.277 -3.530 17.238 1.00 66.81 383 TYR A C 1
ATOM 2880 O O . TYR A 1 383 ? -2.358 -3.116 16.532 1.00 66.81 383 TYR A O 1
ATOM 2888 N N . ALA A 1 384 ? -3.416 -3.130 18.507 1.00 65.62 384 ALA A N 1
ATOM 2889 C CA . ALA A 1 384 ? -2.572 -2.100 19.108 1.00 65.62 384 ALA A CA 1
ATOM 2890 C C . ALA A 1 384 ? -1.073 -2.435 19.006 1.00 65.62 384 ALA A C 1
ATOM 2892 O O . ALA A 1 384 ? -0.252 -1.570 18.698 1.00 65.62 384 ALA A O 1
ATOM 2893 N N . PHE A 1 385 ? -0.700 -3.700 19.205 1.00 68.81 385 PHE A N 1
ATOM 2894 C CA . PHE A 1 385 ? 0.681 -4.155 19.040 1.00 68.81 385 PHE A CA 1
ATOM 2895 C C . PHE A 1 385 ? 1.152 -4.151 17.583 1.00 68.81 385 PHE A C 1
ATOM 2897 O O . PHE A 1 385 ? 2.291 -3.745 17.333 1.00 68.81 385 PHE A O 1
ATOM 2904 N N . GLY A 1 386 ? 0.320 -4.591 16.632 1.00 68.38 386 GLY A N 1
ATOM 2905 C CA . GLY A 1 386 ? 0.633 -4.550 15.198 1.00 68.38 386 GLY A CA 1
ATOM 2906 C C . GLY A 1 386 ? 0.922 -3.123 14.733 1.00 68.38 386 GLY A C 1
ATOM 2907 O O . GLY A 1 386 ? 2.010 -2.830 14.218 1.00 68.38 386 GLY A O 1
ATOM 2908 N N . PHE A 1 387 ? 0.002 -2.216 15.052 1.00 68.25 387 PHE A N 1
ATOM 2909 C CA . PHE A 1 387 ? 0.098 -0.795 14.760 1.00 68.25 387 PHE A CA 1
ATOM 2910 C C . PHE A 1 387 ? 1.312 -0.122 15.423 1.00 68.25 387 PHE A C 1
ATOM 2912 O O . PHE A 1 387 ? 2.136 0.506 14.748 1.00 68.25 387 PHE A O 1
ATOM 2919 N N . VAL A 1 388 ? 1.483 -0.262 16.747 1.00 68.12 388 VAL A N 1
ATOM 2920 C CA . VAL A 1 388 ? 2.590 0.393 17.469 1.00 68.12 388 VAL A CA 1
ATOM 2921 C C . VAL A 1 388 ? 3.942 -0.131 16.990 1.00 68.12 388 VAL A C 1
ATOM 2923 O O . VAL A 1 388 ? 4.874 0.656 16.811 1.00 68.12 388 VAL A O 1
ATOM 2926 N N . SER A 1 389 ? 4.049 -1.425 16.684 1.00 72.56 389 SER A N 1
ATOM 2927 C CA . SER A 1 389 ? 5.273 -1.998 16.114 1.00 72.56 389 SER A CA 1
ATOM 2928 C C . SER A 1 389 ? 5.585 -1.418 14.731 1.00 72.56 389 SER A C 1
ATOM 2930 O O . SER A 1 389 ? 6.736 -1.073 14.446 1.00 72.56 389 SER A O 1
ATOM 2932 N N . ALA A 1 390 ? 4.574 -1.229 13.877 1.00 68.75 390 ALA A N 1
ATOM 2933 C CA . ALA A 1 390 ? 4.750 -0.563 12.588 1.00 68.75 390 ALA A CA 1
ATOM 2934 C C . ALA A 1 390 ? 5.208 0.900 12.750 1.00 68.75 390 ALA A C 1
ATOM 2936 O O . ALA A 1 390 ? 6.080 1.357 11.997 1.00 68.75 390 ALA A O 1
ATOM 2937 N N . PHE A 1 391 ? 4.696 1.615 13.756 1.00 67.06 391 PHE A N 1
ATOM 2938 C CA . PHE A 1 391 ? 5.120 2.976 14.101 1.00 67.06 391 PHE A CA 1
ATOM 2939 C C . PHE A 1 391 ? 6.558 3.045 14.613 1.00 67.06 391 PHE A C 1
ATOM 2941 O O . PHE A 1 391 ? 7.301 3.946 14.208 1.00 67.06 391 PHE A O 1
ATOM 2948 N N . VAL A 1 392 ? 6.971 2.087 15.446 1.00 72.69 392 VAL A N 1
ATOM 2949 C CA . VAL A 1 392 ? 8.354 1.942 15.918 1.00 72.69 392 VAL A CA 1
ATOM 2950 C C . VAL A 1 392 ? 9.299 1.781 14.729 1.00 72.69 392 VAL A C 1
ATOM 2952 O O . VAL A 1 392 ? 10.253 2.550 14.586 1.00 72.69 392 VAL A O 1
ATOM 2955 N N . ILE A 1 393 ? 9.006 0.847 13.821 1.00 71.81 393 ILE A N 1
ATOM 2956 C CA . ILE A 1 393 ? 9.838 0.588 12.637 1.00 71.81 393 ILE A CA 1
ATOM 2957 C C . ILE A 1 393 ? 9.896 1.827 11.736 1.00 71.81 393 ILE A C 1
ATOM 2959 O O . ILE A 1 393 ? 10.976 2.248 11.311 1.00 71.81 393 ILE A O 1
ATOM 2963 N N . THR A 1 394 ? 8.744 2.443 11.477 1.00 69.56 394 THR A N 1
ATOM 2964 C CA . THR A 1 394 ? 8.621 3.610 10.596 1.00 69.56 394 THR A CA 1
ATOM 2965 C C . THR A 1 394 ? 9.381 4.813 11.144 1.00 69.56 394 THR A C 1
ATOM 2967 O O . THR A 1 394 ? 10.211 5.393 10.444 1.00 69.56 394 THR A O 1
ATOM 2970 N N . SER A 1 395 ? 9.160 5.160 12.411 1.00 65.56 395 SER A N 1
ATOM 2971 C CA . SER A 1 395 ? 9.794 6.321 13.044 1.00 65.56 395 SER A CA 1
ATOM 2972 C C . SER A 1 395 ? 11.310 6.156 13.147 1.00 65.56 395 SER A C 1
ATOM 2974 O O . SER A 1 395 ? 12.054 7.093 12.856 1.00 65.56 395 SER A O 1
ATOM 2976 N N . THR A 1 396 ? 11.773 4.943 13.467 1.00 78.44 396 THR A N 1
ATOM 2977 C CA . THR A 1 396 ? 13.205 4.606 13.504 1.00 78.44 396 THR A CA 1
ATOM 2978 C C . THR A 1 396 ? 13.839 4.737 12.118 1.00 78.44 396 THR A C 1
ATOM 2980 O O . THR A 1 396 ? 14.923 5.297 11.970 1.00 78.44 396 THR A O 1
ATOM 2983 N N . THR A 1 397 ? 13.133 4.289 11.079 1.00 73.62 397 THR A N 1
ATOM 2984 C CA . THR A 1 397 ? 13.583 4.396 9.684 1.00 73.62 397 THR A CA 1
ATOM 2985 C C . THR A 1 397 ? 13.697 5.850 9.232 1.00 73.62 397 THR A C 1
ATOM 2987 O O . THR A 1 397 ? 14.682 6.218 8.600 1.00 73.62 397 THR A O 1
ATOM 2990 N N . VAL A 1 398 ? 12.723 6.696 9.583 1.00 71.25 398 VAL A N 1
ATOM 2991 C CA . VAL A 1 398 ? 12.749 8.134 9.265 1.00 71.25 398 VAL A CA 1
ATOM 2992 C C . VAL A 1 398 ? 13.874 8.849 10.017 1.00 71.25 398 VAL A C 1
ATOM 2994 O O . VAL A 1 398 ? 14.538 9.716 9.448 1.00 71.25 398 VAL A O 1
ATOM 2997 N N . PHE A 1 399 ? 14.132 8.479 11.275 1.00 79.62 399 PHE A N 1
ATOM 2998 C CA . PHE A 1 399 ? 15.245 9.032 12.047 1.00 79.62 399 PHE A CA 1
ATOM 2999 C C . PHE A 1 399 ? 16.605 8.707 11.406 1.00 79.62 399 PHE A C 1
ATOM 3001 O O . PHE A 1 399 ? 17.450 9.593 11.265 1.00 79.62 399 PHE A O 1
ATOM 3008 N N . PHE A 1 400 ? 16.786 7.465 10.948 1.00 84.06 400 PHE A N 1
ATOM 3009 C CA . PHE A 1 400 ? 18.008 6.991 10.290 1.00 84.06 400 PHE A CA 1
ATOM 3010 C C . PHE A 1 400 ? 17.965 7.050 8.756 1.00 84.06 400 PHE A C 1
ATOM 3012 O O . PHE A 1 400 ? 18.688 6.304 8.094 1.00 84.06 400 PHE A O 1
ATOM 3019 N N . VAL A 1 401 ? 17.145 7.935 8.181 1.00 80.25 401 VAL A N 1
ATOM 3020 C CA . VAL A 1 401 ? 17.029 8.084 6.725 1.00 80.25 401 VAL A CA 1
ATOM 3021 C C . VAL A 1 401 ? 18.398 8.299 6.072 1.00 80.25 401 VAL A C 1
ATOM 3023 O O . VAL A 1 401 ? 19.204 9.116 6.546 1.00 80.25 401 VAL A O 1
ATOM 3026 N N . ARG A 1 402 ? 18.664 7.555 4.990 1.00 82.25 402 ARG A N 1
ATOM 3027 C CA . ARG A 1 402 ? 19.940 7.632 4.270 1.00 82.25 402 ARG A CA 1
ATOM 3028 C C . ARG A 1 402 ? 20.109 8.978 3.552 1.00 82.25 402 ARG A C 1
ATOM 3030 O O . ARG A 1 402 ? 19.145 9.565 3.063 1.00 82.25 402 ARG A O 1
ATOM 3037 N N . ASP A 1 403 ? 21.350 9.449 3.463 1.00 82.19 403 ASP A N 1
ATOM 3038 C CA . ASP A 1 403 ? 21.673 10.743 2.848 1.00 82.19 403 ASP A CA 1
ATOM 3039 C C . ASP A 1 403 ? 21.464 10.757 1.324 1.00 82.19 403 ASP A C 1
ATOM 3041 O O . ASP A 1 403 ? 21.111 11.788 0.760 1.00 82.19 403 ASP A O 1
ATOM 3045 N N . ASP A 1 404 ? 21.642 9.625 0.648 1.00 78.38 404 ASP A N 1
ATOM 3046 C CA . ASP A 1 404 ? 21.352 9.462 -0.780 1.00 78.38 404 ASP A CA 1
ATOM 3047 C C . ASP A 1 404 ? 19.845 9.542 -1.075 1.00 78.38 404 ASP A C 1
ATOM 3049 O O . ASP A 1 404 ? 19.444 10.292 -1.961 1.00 78.38 404 ASP A O 1
ATOM 3053 N N . ALA A 1 405 ? 19.000 8.908 -0.257 1.00 71.81 405 ALA A N 1
ATOM 3054 C CA . ALA A 1 405 ? 17.542 9.021 -0.361 1.00 71.81 405 ALA A CA 1
ATOM 3055 C C . ALA A 1 405 ? 17.039 10.468 -0.152 1.00 71.81 405 ALA A C 1
ATOM 3057 O O . ALA A 1 405 ? 16.024 10.873 -0.724 1.00 71.81 405 ALA A O 1
ATOM 3058 N N . LEU A 1 406 ? 17.746 11.271 0.656 1.00 72.44 406 LEU A N 1
ATOM 3059 C CA . LEU A 1 406 ? 17.480 12.709 0.791 1.00 72.44 406 LEU A CA 1
ATOM 3060 C C . LEU A 1 406 ? 17.890 13.480 -0.474 1.00 72.44 406 LEU A C 1
ATOM 3062 O O . LEU A 1 406 ? 17.112 14.302 -0.966 1.00 72.44 406 LEU A O 1
ATOM 3066 N N . ARG A 1 407 ? 19.066 13.176 -1.037 1.00 77.00 407 ARG A N 1
ATOM 3067 C CA . ARG A 1 407 ? 19.573 13.805 -2.270 1.00 77.00 407 ARG A CA 1
ATOM 3068 C C . ARG A 1 407 ? 18.692 13.516 -3.483 1.00 77.00 407 ARG A C 1
ATOM 3070 O O . ARG A 1 407 ? 18.385 14.445 -4.222 1.00 77.00 407 ARG A O 1
ATOM 3077 N N . GLU A 1 408 ? 18.193 12.288 -3.632 1.00 68.88 408 GLU A N 1
ATOM 3078 C CA . GLU A 1 408 ? 17.211 11.902 -4.665 1.00 68.88 408 GLU A CA 1
ATOM 3079 C C . GLU A 1 408 ? 15.932 12.757 -4.626 1.00 68.88 408 GLU A C 1
ATOM 3081 O O . GLU A 1 408 ? 15.211 12.888 -5.616 1.00 68.88 408 GLU A O 1
ATOM 3086 N N . ARG A 1 409 ? 15.626 13.351 -3.467 1.00 60.88 409 ARG A N 1
ATOM 3087 C CA . ARG A 1 409 ? 14.465 14.224 -3.254 1.00 60.88 409 ARG A CA 1
ATOM 3088 C C . ARG A 1 409 ? 14.804 15.711 -3.299 1.00 60.88 409 ARG A C 1
ATOM 3090 O O . ARG A 1 409 ? 13.927 16.523 -3.008 1.00 60.88 409 ARG A O 1
ATOM 3097 N N . GLY A 1 410 ? 16.033 16.063 -3.674 1.00 73.62 410 GLY A N 1
ATOM 3098 C CA . GLY A 1 410 ? 16.514 17.442 -3.722 1.00 73.62 410 GLY A CA 1
ATOM 3099 C C . GLY A 1 410 ? 16.749 18.061 -2.342 1.00 73.62 410 GLY A C 1
ATOM 3100 O O . GLY A 1 410 ? 16.797 19.282 -2.234 1.00 73.62 410 GLY A O 1
ATOM 3101 N N . ILE A 1 411 ? 16.867 17.246 -1.286 1.00 76.31 411 ILE A N 1
ATOM 3102 C CA . ILE A 1 411 ? 17.139 17.714 0.076 1.00 76.31 411 ILE A CA 1
ATOM 3103 C C . ILE A 1 411 ? 18.625 17.518 0.362 1.00 76.31 411 ILE A C 1
ATOM 3105 O O . ILE A 1 411 ? 19.123 16.393 0.405 1.00 76.31 411 ILE A O 1
ATOM 3109 N N . GLU A 1 412 ? 19.338 18.617 0.598 1.00 83.31 412 GLU A N 1
ATOM 3110 C CA . GLU A 1 412 ? 20.756 18.554 0.943 1.00 83.31 412 GLU A CA 1
ATOM 3111 C C . GLU A 1 412 ? 20.939 17.944 2.349 1.00 83.31 412 GLU A C 1
ATOM 3113 O O . GLU A 1 412 ? 20.324 18.422 3.316 1.00 83.31 412 GLU A O 1
ATOM 3118 N N . PRO A 1 413 ? 21.758 16.887 2.509 1.00 85.06 413 PRO A N 1
ATOM 3119 C CA . PRO A 1 413 ? 22.045 16.311 3.817 1.00 85.06 413 PRO A CA 1
ATOM 3120 C C . PRO A 1 413 ? 22.620 17.357 4.777 1.00 85.06 413 PRO A C 1
ATOM 3122 O O . PRO A 1 413 ? 23.521 18.113 4.434 1.00 85.06 413 PRO A O 1
ATOM 3125 N N . GLY A 1 414 ? 22.088 17.418 5.999 1.00 81.31 414 GLY A N 1
ATOM 3126 C CA . GLY A 1 414 ? 22.501 18.408 7.002 1.00 81.31 414 GLY A CA 1
ATOM 3127 C C . GLY A 1 414 ? 21.823 19.781 6.891 1.00 81.31 414 GLY A C 1
ATOM 3128 O O . GLY A 1 414 ? 21.962 20.585 7.820 1.00 81.31 414 GLY A O 1
ATOM 3129 N N . SER A 1 415 ? 21.031 20.026 5.839 1.00 82.00 415 SER A N 1
ATOM 3130 C CA . SER A 1 415 ? 20.169 21.210 5.730 1.00 82.00 415 SER A CA 1
ATOM 3131 C C . SER A 1 415 ? 19.159 21.305 6.890 1.00 82.00 415 SER A C 1
ATOM 3133 O O . SER A 1 415 ? 18.845 20.296 7.537 1.00 82.00 415 SER A O 1
ATOM 3135 N N . PRO A 1 416 ? 18.595 22.499 7.166 1.00 76.50 416 PRO A N 1
ATOM 3136 C CA . PRO A 1 416 ? 17.508 22.650 8.137 1.00 76.50 416 PRO A CA 1
ATOM 3137 C C . PRO A 1 416 ? 16.309 21.737 7.840 1.00 76.50 416 PRO A C 1
ATOM 3139 O O . PRO A 1 416 ? 15.674 21.231 8.763 1.00 76.50 416 PRO A O 1
ATOM 3142 N N . GLU A 1 417 ? 16.032 21.476 6.560 1.00 70.88 417 GLU A N 1
ATOM 3143 C CA . GLU A 1 417 ? 14.963 20.576 6.126 1.00 70.88 417 GLU A CA 1
ATOM 3144 C C . GLU A 1 417 ? 15.277 19.109 6.463 1.00 70.88 417 GLU A C 1
ATOM 3146 O O . GLU A 1 417 ? 14.456 18.441 7.093 1.00 70.88 417 GLU A O 1
ATOM 3151 N N . ALA A 1 418 ? 16.491 18.628 6.173 1.00 73.00 418 ALA A N 1
ATOM 3152 C CA . ALA A 1 418 ? 16.931 17.285 6.564 1.00 73.00 418 ALA A CA 1
ATOM 3153 C C . ALA A 1 418 ? 16.933 17.091 8.093 1.00 73.00 418 ALA A C 1
ATOM 3155 O O . ALA A 1 418 ? 16.502 16.053 8.601 1.00 73.00 418 ALA A O 1
ATOM 3156 N N . LYS A 1 419 ? 17.377 18.108 8.846 1.00 74.88 419 LYS A N 1
ATOM 3157 C CA . LYS A 1 419 ? 17.346 18.102 10.318 1.00 74.88 419 LYS A CA 1
ATOM 3158 C C . LYS A 1 419 ? 15.917 18.050 10.855 1.00 74.88 419 LYS A C 1
ATOM 3160 O O . LYS A 1 419 ? 15.662 17.307 11.796 1.00 74.88 419 LYS A O 1
ATOM 3165 N N . SER A 1 420 ? 14.989 18.780 10.238 1.00 69.94 420 SER A N 1
ATOM 3166 C CA . SER A 1 420 ? 13.564 18.748 10.588 1.00 69.94 420 SER A CA 1
ATOM 3167 C C . SER A 1 420 ? 12.948 17.360 10.373 1.00 69.94 420 SER A C 1
ATOM 3169 O O . SER A 1 420 ? 12.231 16.867 11.243 1.00 69.94 420 SER A O 1
ATOM 3171 N N . ILE A 1 421 ? 13.287 16.679 9.271 1.00 67.75 421 ILE A N 1
ATOM 3172 C CA . ILE A 1 421 ? 12.821 15.310 8.987 1.00 67.75 421 ILE A CA 1
ATOM 3173 C C . ILE A 1 421 ? 13.344 14.326 10.037 1.00 67.75 421 ILE A C 1
ATOM 3175 O O . ILE A 1 421 ? 12.562 13.584 10.633 1.00 67.75 421 ILE A O 1
ATOM 3179 N N . ARG A 1 422 ? 14.650 14.357 10.325 1.00 76.62 422 ARG A N 1
ATOM 3180 C CA . ARG A 1 422 ? 15.236 13.504 11.370 1.00 76.62 422 ARG A CA 1
ATOM 3181 C C . ARG A 1 422 ? 14.640 13.814 12.740 1.00 76.62 422 ARG A C 1
ATOM 3183 O O . ARG A 1 422 ? 14.332 12.898 13.491 1.00 76.62 422 ARG A O 1
ATOM 3190 N N . PHE A 1 423 ? 14.390 15.082 13.053 1.00 70.31 423 PHE A N 1
ATOM 3191 C CA . PHE A 1 423 ? 13.739 15.477 14.301 1.00 70.31 423 PHE A CA 1
ATOM 3192 C C . PHE A 1 423 ? 12.279 15.001 14.391 1.00 70.31 423 PHE A C 1
ATOM 3194 O O . PHE A 1 423 ? 11.822 14.604 15.462 1.00 70.31 423 PHE A O 1
ATOM 3201 N N . ALA A 1 424 ? 11.537 14.982 13.280 1.00 63.56 424 ALA A N 1
ATOM 3202 C CA . ALA A 1 424 ? 10.212 14.367 13.229 1.00 63.56 424 ALA A CA 1
ATOM 3203 C C . ALA A 1 424 ? 10.284 12.853 13.496 1.00 63.56 424 ALA A C 1
ATOM 3205 O O . ALA A 1 424 ? 9.519 12.354 14.321 1.00 63.56 424 ALA A O 1
ATOM 3206 N N . GLY A 1 425 ? 11.253 12.156 12.889 1.00 64.88 425 GLY A N 1
ATOM 3207 C CA . GLY A 1 425 ? 11.541 10.747 13.177 1.00 64.88 425 GLY A CA 1
ATOM 3208 C C . GLY A 1 425 ? 11.879 10.500 14.650 1.00 64.88 425 GLY A C 1
ATOM 3209 O O . GLY A 1 425 ? 11.321 9.592 15.255 1.00 64.88 425 GLY A O 1
ATOM 3210 N N . LEU A 1 426 ? 12.708 11.355 15.263 1.00 71.12 426 LEU A N 1
ATOM 3211 C CA . LEU A 1 426 ? 13.069 11.276 16.684 1.00 71.12 426 LEU A CA 1
ATOM 3212 C C . LEU A 1 426 ? 11.843 11.393 17.598 1.00 71.12 426 LEU A C 1
ATOM 3214 O O . LEU A 1 426 ? 11.681 10.588 18.510 1.00 71.12 426 LEU A O 1
ATOM 3218 N N . ARG A 1 427 ? 10.966 12.374 17.347 1.00 66.25 427 ARG A N 1
ATOM 3219 C CA . ARG A 1 427 ? 9.727 12.550 18.123 1.00 66.25 427 ARG A CA 1
ATOM 3220 C C . ARG A 1 427 ? 8.813 11.332 18.001 1.00 66.25 427 ARG A C 1
ATOM 3222 O O . ARG A 1 427 ? 8.332 10.836 19.017 1.00 66.25 427 ARG A O 1
ATOM 3229 N N . GLY A 1 428 ? 8.619 10.830 16.779 1.00 61.69 428 GLY A N 1
ATOM 3230 C CA . GLY A 1 428 ? 7.844 9.612 16.534 1.00 61.69 428 GLY A CA 1
ATOM 3231 C C . GLY A 1 428 ? 8.456 8.386 17.213 1.00 61.69 428 GLY A C 1
ATOM 3232 O O . GLY A 1 428 ? 7.738 7.575 17.790 1.00 61.69 428 GLY A O 1
ATOM 3233 N N . MET A 1 429 ? 9.787 8.277 17.218 1.00 71.94 429 MET A N 1
ATOM 3234 C CA . MET A 1 429 ? 10.517 7.182 17.854 1.00 71.94 429 MET A CA 1
ATOM 3235 C C . MET A 1 429 ? 10.323 7.215 19.372 1.00 71.94 429 MET A C 1
ATOM 3237 O O . MET A 1 429 ? 9.899 6.223 19.945 1.00 71.94 429 MET A O 1
ATOM 3241 N N . VAL A 1 430 ? 10.524 8.361 20.029 1.00 68.81 430 VAL A N 1
ATOM 3242 C CA . VAL A 1 430 ? 10.305 8.480 21.482 1.00 68.81 430 VAL A CA 1
ATOM 3243 C C . VAL A 1 430 ? 8.865 8.116 21.860 1.00 68.81 430 VAL A C 1
ATOM 3245 O O . VAL A 1 430 ? 8.657 7.323 22.776 1.00 68.81 430 VAL A O 1
ATOM 3248 N N . ALA A 1 431 ? 7.876 8.635 21.126 1.00 62.03 431 ALA A N 1
ATOM 3249 C CA . ALA A 1 431 ? 6.468 8.345 21.389 1.00 62.03 431 ALA A CA 1
ATOM 3250 C C . ALA A 1 431 ? 6.127 6.859 21.177 1.00 62.03 431 ALA A C 1
ATOM 3252 O O . ALA A 1 431 ? 5.531 6.231 22.047 1.00 62.03 431 ALA A O 1
ATOM 3253 N N . SER A 1 432 ? 6.533 6.276 20.046 1.00 64.19 432 SER A N 1
ATOM 3254 C CA . SER A 1 432 ? 6.228 4.878 19.707 1.00 64.19 432 SER A CA 1
ATOM 3255 C C . SER A 1 432 ? 6.923 3.870 20.619 1.00 64.19 432 SER A C 1
ATOM 3257 O O . SER A 1 432 ? 6.306 2.880 20.999 1.00 64.19 432 SER A O 1
ATOM 3259 N N . TYR A 1 433 ? 8.158 4.137 21.051 1.00 73.81 433 TYR A N 1
ATOM 3260 C CA . TYR A 1 433 ? 8.848 3.287 22.023 1.00 73.81 433 TYR A CA 1
ATOM 3261 C C . TYR A 1 433 ? 8.203 3.365 23.408 1.00 73.81 433 TYR A C 1
ATOM 3263 O O . TYR A 1 433 ? 8.067 2.338 24.068 1.00 73.81 433 TYR A O 1
ATOM 3271 N N . PHE A 1 434 ? 7.765 4.551 23.840 1.00 70.88 434 PHE A N 1
ATOM 3272 C CA . PHE A 1 434 ? 7.014 4.684 25.087 1.00 70.88 434 PHE A CA 1
ATOM 3273 C C . PHE A 1 434 ? 5.696 3.899 25.025 1.00 70.88 434 PHE A C 1
ATOM 3275 O O . PHE A 1 434 ? 5.404 3.122 25.930 1.00 70.88 434 PHE A O 1
ATOM 3282 N N . MET A 1 435 ? 4.948 4.021 23.921 1.00 61.25 435 MET A N 1
ATOM 3283 C CA . MET A 1 435 ? 3.726 3.238 23.693 1.00 61.25 435 MET A CA 1
ATOM 3284 C C . MET A 1 435 ? 3.995 1.732 23.686 1.00 61.25 435 MET A C 1
ATOM 3286 O O . MET A 1 435 ? 3.234 0.980 24.285 1.00 61.25 435 MET A O 1
ATOM 3290 N N . LEU A 1 436 ? 5.092 1.288 23.067 1.00 71.56 436 LEU A N 1
ATOM 3291 C CA . LEU A 1 436 ? 5.466 -0.123 23.052 1.00 71.56 436 LEU A CA 1
ATOM 3292 C C . LEU A 1 436 ? 5.752 -0.643 24.467 1.00 71.56 436 LEU A C 1
ATOM 3294 O O . LEU A 1 436 ? 5.277 -1.716 24.820 1.00 71.56 436 LEU A O 1
ATOM 3298 N N . VAL A 1 437 ? 6.480 0.116 25.294 1.00 72.56 437 VAL A N 1
ATOM 3299 C CA . VAL A 1 437 ? 6.740 -0.253 26.698 1.00 72.56 437 VAL A CA 1
ATOM 3300 C C . VAL A 1 437 ? 5.436 -0.364 27.487 1.00 72.56 437 VAL A C 1
ATOM 3302 O O . VAL A 1 437 ? 5.253 -1.316 28.247 1.00 72.56 437 VAL A O 1
ATOM 3305 N N . VAL A 1 438 ? 4.503 0.569 27.289 1.00 65.56 438 VAL A N 1
ATOM 3306 C CA . VAL A 1 438 ? 3.188 0.501 27.937 1.00 65.56 438 VAL A CA 1
ATOM 3307 C C . VAL A 1 438 ? 2.409 -0.728 27.465 1.00 65.56 438 VAL A C 1
ATOM 3309 O O . VAL A 1 438 ? 1.912 -1.476 28.297 1.00 65.56 438 VAL A O 1
ATOM 3312 N N . LEU A 1 439 ? 2.356 -1.009 26.162 1.00 66.50 439 LEU A N 1
ATOM 3313 C CA . LEU A 1 439 ? 1.661 -2.194 25.649 1.00 66.50 439 LEU A CA 1
ATOM 3314 C C . LEU A 1 439 ? 2.265 -3.498 26.174 1.00 66.50 439 LEU A C 1
ATOM 3316 O O . LEU A 1 439 ? 1.530 -4.370 26.625 1.00 66.50 439 LEU A O 1
ATOM 3320 N N . VAL A 1 440 ? 3.594 -3.618 26.185 1.00 71.19 440 VAL A N 1
ATOM 3321 C CA . VAL A 1 440 ? 4.285 -4.806 26.711 1.00 71.19 440 VAL A CA 1
ATOM 3322 C C . VAL A 1 440 ? 3.996 -5.016 28.197 1.00 71.19 440 VAL A C 1
ATOM 3324 O O . VAL A 1 440 ? 3.893 -6.156 28.630 1.00 71.19 440 VAL A O 1
ATOM 3327 N N . THR A 1 441 ? 3.857 -3.942 28.978 1.00 67.62 441 THR A N 1
ATOM 3328 C CA . THR A 1 441 ? 3.598 -4.042 30.424 1.00 67.62 441 THR A CA 1
ATOM 3329 C C . THR A 1 441 ? 2.122 -4.225 30.773 1.00 67.62 441 THR A C 1
ATOM 3331 O O . THR A 1 441 ? 1.827 -4.808 31.810 1.00 67.62 441 THR A O 1
ATOM 3334 N N . GLN A 1 442 ? 1.201 -3.737 29.938 1.00 61.69 442 GLN A N 1
ATOM 3335 C CA . GLN A 1 442 ? -0.239 -3.720 30.228 1.00 61.69 442 GLN A CA 1
ATOM 3336 C C . GLN A 1 442 ? -1.042 -4.784 29.467 1.00 61.69 442 GLN A C 1
ATOM 3338 O O . GLN A 1 442 ? -2.172 -5.076 29.845 1.00 61.69 442 GLN A O 1
ATOM 3343 N N . LYS A 1 443 ? -0.506 -5.337 28.372 1.00 65.12 443 LYS A N 1
ATOM 3344 C CA . LYS A 1 443 ? -1.214 -6.249 27.455 1.00 65.12 443 LYS A CA 1
ATOM 3345 C C . LYS A 1 443 ? -0.371 -7.485 27.109 1.00 65.12 443 LYS A C 1
ATOM 3347 O O . LYS A 1 443 ? -0.333 -7.932 25.964 1.00 65.12 443 LYS A O 1
ATOM 3352 N N . THR A 1 444 ? 0.313 -8.046 28.104 1.00 64.31 444 THR A N 1
ATOM 3353 C CA . THR A 1 444 ? 1.243 -9.180 27.954 1.00 64.31 444 THR A CA 1
ATOM 3354 C C . THR A 1 444 ? 0.609 -10.404 27.287 1.00 64.31 444 THR A C 1
ATOM 3356 O O . THR A 1 444 ? 1.265 -11.064 26.481 1.00 64.31 444 THR A O 1
ATOM 3359 N N . ASP A 1 445 ? -0.674 -10.667 27.541 1.00 64.50 445 ASP A N 1
ATOM 3360 C CA . ASP A 1 445 ? -1.381 -11.848 27.022 1.00 64.50 445 ASP A CA 1
ATOM 3361 C C . ASP A 1 445 ? -1.488 -11.838 25.491 1.00 64.50 445 ASP A C 1
ATOM 3363 O O . ASP A 1 445 ? -1.449 -12.880 24.834 1.00 64.50 445 ASP A O 1
ATOM 3367 N N . ALA A 1 446 ? -1.524 -10.641 24.896 1.00 63.00 446 ALA A N 1
ATOM 3368 C CA . ALA A 1 446 ? -1.578 -10.481 23.452 1.00 63.00 446 ALA A CA 1
ATOM 3369 C C . ALA A 1 446 ? -0.204 -10.680 22.774 1.00 63.00 446 ALA A C 1
ATOM 3371 O O . ALA A 1 446 ? -0.115 -11.048 21.599 1.00 63.00 446 ALA A O 1
ATOM 3372 N N . LEU A 1 447 ? 0.889 -10.466 23.510 1.00 68.56 447 LEU A N 1
ATOM 3373 C CA . LEU A 1 447 ? 2.246 -10.427 22.964 1.00 68.56 447 LEU A CA 1
ATOM 3374 C C . LEU A 1 447 ? 2.676 -11.780 22.374 1.00 68.56 447 LEU A C 1
ATOM 3376 O O . LEU A 1 447 ? 3.272 -11.826 21.297 1.00 68.56 447 LEU A O 1
ATOM 3380 N N . GLY A 1 448 ? 2.354 -12.882 23.057 1.00 72.25 448 GLY A N 1
ATOM 3381 C CA . GLY A 1 448 ? 2.756 -14.228 22.642 1.00 72.25 448 GLY A CA 1
ATOM 3382 C C . GLY A 1 448 ? 2.195 -14.621 21.274 1.00 72.25 448 GLY A C 1
ATOM 3383 O O . GLY A 1 448 ? 2.946 -15.058 20.397 1.00 72.25 448 GLY A O 1
ATOM 3384 N N . ALA A 1 449 ? 0.894 -14.407 21.059 1.00 71.56 449 ALA A N 1
ATOM 3385 C CA . ALA A 1 449 ? 0.239 -14.767 19.803 1.00 71.56 449 ALA A CA 1
ATOM 3386 C C . ALA A 1 449 ? 0.737 -13.916 18.623 1.00 71.56 449 ALA A C 1
ATOM 3388 O O . ALA A 1 449 ? 0.934 -14.444 17.530 1.00 71.56 449 ALA A O 1
ATOM 3389 N N . ILE A 1 450 ? 1.019 -12.627 18.838 1.00 71.94 450 ILE A N 1
ATOM 3390 C CA . ILE A 1 450 ? 1.538 -11.735 17.785 1.00 71.94 450 ILE A CA 1
ATOM 3391 C C . ILE A 1 450 ? 2.965 -12.095 17.409 1.00 71.94 450 ILE A C 1
ATOM 3393 O O . ILE A 1 450 ? 3.289 -12.126 16.223 1.00 71.94 450 ILE A O 1
ATOM 3397 N N . ILE A 1 451 ? 3.823 -12.378 18.395 1.00 76.94 451 ILE A N 1
ATOM 3398 C CA . ILE A 1 451 ? 5.190 -12.831 18.127 1.00 76.94 451 ILE A CA 1
ATOM 3399 C C . ILE A 1 451 ? 5.144 -14.127 17.320 1.00 76.94 451 ILE A C 1
ATOM 3401 O O . ILE A 1 451 ? 5.849 -14.237 16.318 1.00 76.94 451 ILE A O 1
ATOM 3405 N N . LEU A 1 452 ? 4.289 -15.079 17.708 1.00 81.19 452 LEU A N 1
ATOM 3406 C CA . LEU A 1 452 ? 4.133 -16.343 16.995 1.00 81.19 452 LEU A CA 1
ATOM 3407 C C . LEU A 1 452 ? 3.624 -16.130 15.562 1.00 81.19 452 LEU A C 1
ATOM 3409 O O . LEU A 1 452 ? 4.246 -16.616 14.620 1.00 81.19 452 LEU A O 1
ATOM 3413 N N . ALA A 1 453 ? 2.542 -15.371 15.376 1.00 75.19 453 ALA A N 1
ATOM 3414 C CA . ALA A 1 453 ? 1.967 -15.091 14.062 1.00 75.19 453 ALA A CA 1
ATOM 3415 C C . ALA A 1 453 ? 2.947 -14.321 13.163 1.00 75.19 453 ALA A C 1
ATOM 3417 O O . ALA A 1 453 ? 3.196 -14.713 12.022 1.00 75.19 453 ALA A O 1
ATOM 3418 N N . GLY A 1 454 ? 3.575 -13.267 13.688 1.00 72.69 454 GLY A N 1
ATOM 3419 C CA . GLY A 1 454 ? 4.591 -12.490 12.983 1.00 72.69 454 GLY A CA 1
ATOM 3420 C C . GLY A 1 454 ? 5.814 -13.329 12.609 1.00 72.69 454 GLY A C 1
ATOM 3421 O O . GLY A 1 454 ? 6.318 -13.211 11.488 1.00 72.69 454 GLY A O 1
ATOM 3422 N N . ALA A 1 455 ? 6.265 -14.220 13.499 1.00 81.12 455 ALA A N 1
ATOM 3423 C CA . ALA A 1 455 ? 7.350 -15.156 13.226 1.00 81.12 455 ALA A CA 1
ATOM 3424 C C . ALA A 1 455 ? 6.963 -16.172 12.147 1.00 81.12 455 ALA A C 1
ATOM 3426 O O . ALA A 1 455 ? 7.747 -16.380 11.226 1.00 81.12 455 ALA A O 1
ATOM 3427 N N . LEU A 1 456 ? 5.760 -16.752 12.200 1.00 83.88 456 LEU A N 1
ATOM 3428 C CA . LEU A 1 456 ? 5.262 -17.696 11.194 1.00 83.88 456 LEU A CA 1
ATOM 3429 C C . LEU A 1 456 ? 5.147 -17.051 9.808 1.00 83.88 456 LEU A C 1
ATOM 3431 O O . LEU A 1 456 ? 5.636 -17.620 8.834 1.00 83.88 456 LEU A O 1
ATOM 3435 N N . ILE A 1 457 ? 4.579 -15.843 9.713 1.00 79.12 457 ILE A N 1
ATOM 3436 C CA . ILE A 1 457 ? 4.478 -15.104 8.443 1.00 79.12 457 ILE A CA 1
ATOM 3437 C C . ILE A 1 457 ? 5.877 -14.776 7.907 1.00 79.12 457 ILE A C 1
ATOM 3439 O O . ILE A 1 457 ? 6.149 -14.946 6.719 1.00 79.12 457 ILE A O 1
ATOM 3443 N N . THR A 1 458 ? 6.793 -14.348 8.777 1.00 79.50 458 THR A N 1
ATOM 3444 C CA . THR A 1 458 ? 8.171 -14.030 8.379 1.00 79.50 458 THR A CA 1
ATOM 3445 C C . THR A 1 458 ? 8.933 -15.283 7.942 1.00 79.50 458 THR A C 1
ATOM 3447 O O . THR A 1 458 ? 9.620 -15.258 6.924 1.00 79.50 458 THR A O 1
ATOM 3450 N N . LEU A 1 459 ? 8.774 -16.403 8.650 1.00 81.56 459 LEU A N 1
ATOM 3451 C CA . LEU A 1 459 ? 9.334 -17.700 8.270 1.00 81.56 459 LEU A CA 1
ATOM 3452 C C . LEU A 1 459 ? 8.769 -18.180 6.935 1.00 81.56 459 LEU A C 1
ATOM 3454 O O . LEU A 1 459 ? 9.532 -18.677 6.113 1.00 81.56 459 LEU A O 1
ATOM 3458 N N . PHE A 1 460 ? 7.472 -17.990 6.687 1.00 77.62 460 PHE A N 1
ATOM 3459 C CA . PHE A 1 460 ? 6.850 -18.291 5.400 1.00 77.62 460 PHE A CA 1
ATOM 3460 C C . PHE A 1 460 ? 7.445 -17.440 4.269 1.00 77.62 460 PHE A C 1
ATOM 3462 O O . PHE A 1 460 ? 7.825 -17.985 3.233 1.00 77.62 460 PHE A O 1
ATOM 3469 N N . GLN A 1 461 ? 7.615 -16.130 4.484 1.00 72.94 461 GLN A N 1
ATOM 3470 C CA . GLN A 1 461 ? 8.281 -15.245 3.520 1.00 72.94 461 GLN A CA 1
ATOM 3471 C C . GLN A 1 461 ? 9.726 -15.684 3.245 1.00 72.94 461 GLN A C 1
ATOM 3473 O O . GLN A 1 461 ? 10.142 -15.729 2.091 1.00 72.94 461 GLN A O 1
ATOM 3478 N N . ILE A 1 462 ? 10.490 -16.042 4.284 1.00 76.12 462 ILE A N 1
ATOM 3479 C CA . ILE A 1 462 ? 11.869 -16.541 4.151 1.00 76.12 462 ILE A CA 1
ATOM 3480 C C . ILE A 1 462 ? 11.888 -17.878 3.400 1.00 76.12 462 ILE A C 1
ATOM 3482 O O . ILE A 1 462 ? 12.708 -18.083 2.508 1.00 76.12 462 ILE A O 1
ATOM 3486 N N . PHE A 1 463 ? 10.983 -18.794 3.735 1.00 76.56 463 PHE A N 1
ATOM 3487 C CA . PHE A 1 463 ? 10.870 -20.103 3.101 1.00 76.56 463 PHE A CA 1
ATOM 3488 C C . PHE A 1 463 ? 10.540 -19.995 1.607 1.00 76.56 463 PHE A C 1
ATOM 3490 O O . PHE A 1 463 ? 11.143 -20.700 0.794 1.00 76.56 463 PHE A O 1
ATOM 3497 N N . TYR A 1 464 ? 9.642 -19.077 1.241 1.00 68.62 464 TYR A N 1
ATOM 3498 C CA . TYR A 1 464 ? 9.307 -18.786 -0.151 1.00 68.62 464 TYR A CA 1
ATOM 3499 C C . TYR A 1 464 ? 10.458 -18.082 -0.888 1.00 68.62 464 TYR A C 1
ATOM 3501 O O . TYR A 1 464 ? 10.831 -18.503 -1.983 1.00 68.62 464 TYR A O 1
ATOM 3509 N N . ALA A 1 465 ? 11.076 -17.069 -0.269 1.00 66.81 465 ALA A N 1
ATOM 3510 C CA . ALA A 1 465 ? 12.217 -16.344 -0.833 1.00 66.81 465 ALA A CA 1
ATOM 3511 C C . ALA A 1 465 ? 13.440 -17.251 -1.072 1.00 66.81 465 ALA A C 1
ATOM 3513 O O . ALA A 1 465 ? 14.163 -17.067 -2.047 1.00 66.81 465 ALA A O 1
ATOM 3514 N N . ASN A 1 466 ? 13.635 -18.272 -0.230 1.00 71.19 466 ASN A N 1
ATOM 3515 C CA . ASN A 1 466 ? 14.694 -19.276 -0.368 1.00 71.19 466 ASN A CA 1
ATOM 3516 C C . ASN A 1 466 ? 14.378 -20.379 -1.405 1.00 71.19 466 ASN A C 1
ATOM 3518 O O . ASN A 1 466 ? 15.121 -21.356 -1.501 1.00 71.19 466 ASN A O 1
ATOM 3522 N N . GLY A 1 467 ? 13.285 -20.259 -2.169 1.00 54.66 467 GLY A N 1
ATOM 3523 C CA . GLY A 1 467 ? 13.032 -21.067 -3.366 1.00 54.66 467 GLY A CA 1
ATOM 3524 C C . GLY A 1 467 ? 12.471 -22.477 -3.143 1.00 54.66 467 GLY A C 1
ATOM 3525 O O . GLY A 1 467 ? 12.345 -23.224 -4.105 1.00 54.66 467 GLY A O 1
ATOM 3526 N N . ARG A 1 468 ? 12.091 -22.873 -1.917 1.00 53.97 468 ARG A N 1
ATOM 3527 C CA . ARG A 1 468 ? 11.600 -24.247 -1.643 1.00 53.97 468 ARG A CA 1
ATOM 3528 C C . ARG A 1 468 ? 10.165 -24.530 -2.118 1.00 53.97 468 ARG A C 1
ATOM 3530 O O . ARG A 1 468 ? 9.808 -25.692 -2.270 1.00 53.97 468 ARG A O 1
ATOM 3537 N N . LEU A 1 469 ? 9.366 -23.486 -2.355 1.00 48.44 469 LEU A N 1
ATOM 3538 C CA . LEU A 1 469 ? 8.021 -23.550 -2.956 1.00 48.44 469 LEU A CA 1
ATOM 3539 C C . LEU A 1 469 ? 7.923 -22.800 -4.284 1.00 48.44 469 LEU A C 1
ATOM 3541 O O . LEU A 1 469 ? 6.827 -22.677 -4.832 1.00 48.44 469 LEU A O 1
ATOM 3545 N N . GLN A 1 470 ? 9.037 -22.281 -4.808 1.00 44.66 470 GLN A N 1
ATOM 3546 C CA . GLN A 1 470 ? 9.021 -21.849 -6.195 1.00 44.66 470 GLN A CA 1
ATOM 3547 C C . GLN A 1 470 ? 8.733 -23.116 -7.005 1.00 44.66 470 GLN A C 1
ATOM 3549 O O . GLN A 1 470 ? 9.517 -24.065 -6.892 1.00 44.66 470 GLN A O 1
ATOM 3554 N N . PRO A 1 471 ? 7.619 -23.199 -7.767 1.00 43.12 471 PRO A N 1
ATOM 3555 C CA . PRO A 1 471 ? 7.554 -24.211 -8.811 1.00 43.12 471 PRO A CA 1
ATOM 3556 C C . PRO A 1 471 ? 8.868 -24.064 -9.563 1.00 43.12 471 PRO A C 1
ATOM 3558 O O . PRO A 1 471 ? 9.228 -22.922 -9.860 1.00 43.12 471 PRO A O 1
ATOM 3561 N N . GLN A 1 472 ? 9.622 -25.162 -9.718 1.00 39.84 472 GLN A N 1
ATOM 3562 C CA . GLN A 1 472 ? 10.878 -25.156 -10.460 1.00 39.84 472 GLN A CA 1
ATOM 3563 C C . GLN A 1 472 ? 10.608 -24.359 -11.724 1.00 39.84 472 GLN A C 1
ATOM 3565 O O . GLN A 1 472 ? 9.891 -24.818 -12.609 1.00 39.84 472 GLN A O 1
ATOM 3570 N N . THR A 1 473 ? 11.070 -23.110 -11.752 1.00 43.44 473 THR A N 1
ATOM 3571 C CA . THR A 1 473 ? 11.002 -22.315 -12.955 1.00 43.44 473 THR A CA 1
ATOM 3572 C C . THR A 1 473 ? 12.032 -22.986 -13.822 1.00 43.44 473 THR A C 1
ATOM 3574 O O . THR A 1 473 ? 13.227 -22.705 -13.705 1.00 43.44 473 THR A O 1
ATOM 3577 N N . ASP A 1 474 ? 11.554 -23.937 -14.627 1.00 46.25 474 ASP A N 1
ATOM 3578 C CA . ASP A 1 474 ? 12.158 -24.285 -15.897 1.00 46.25 474 ASP A CA 1
ATOM 3579 C C . ASP A 1 474 ? 12.768 -23.003 -16.439 1.00 46.25 474 ASP A C 1
ATOM 3581 O O . ASP A 1 474 ? 12.098 -21.961 -16.426 1.00 46.25 474 ASP A O 1
ATOM 3585 N N . LYS A 1 475 ? 14.064 -23.063 -16.784 1.00 51.12 475 LYS A N 1
ATOM 3586 C CA . LYS A 1 475 ? 14.830 -21.946 -17.353 1.00 51.12 475 LYS A CA 1
ATOM 3587 C C . LYS A 1 475 ? 13.869 -21.062 -18.127 1.00 51.12 475 LYS A C 1
ATOM 3589 O O . LYS A 1 475 ? 13.296 -21.551 -19.093 1.00 51.12 475 LYS A O 1
ATOM 3594 N N . VAL A 1 476 ? 13.637 -19.836 -17.657 1.00 55.59 476 VAL A N 1
ATOM 3595 C CA . VAL A 1 476 ? 12.612 -18.959 -18.229 1.00 55.59 476 VAL A CA 1
ATOM 3596 C C . VAL A 1 476 ? 12.969 -18.752 -19.696 1.00 55.59 476 VAL A C 1
ATOM 3598 O O . VAL A 1 476 ? 13.852 -17.962 -20.023 1.00 55.59 476 VAL A O 1
ATOM 3601 N N . VAL A 1 477 ? 12.337 -19.529 -20.575 1.00 59.09 477 VAL A N 1
ATOM 3602 C CA . VAL A 1 477 ? 12.571 -19.444 -22.008 1.00 59.09 477 VAL A CA 1
ATOM 3603 C C . VAL A 1 477 ? 11.843 -18.189 -22.444 1.00 59.09 477 VAL A C 1
ATOM 3605 O O . VAL A 1 477 ? 10.616 -18.104 -22.356 1.00 59.09 477 VAL A O 1
ATOM 3608 N N . MET A 1 478 ? 12.612 -17.175 -22.833 1.00 61.25 478 MET A N 1
ATOM 3609 C CA . MET A 1 478 ? 12.033 -15.993 -23.452 1.00 61.25 478 MET A CA 1
ATOM 3610 C C . MET A 1 478 ? 11.341 -16.437 -24.744 1.00 61.25 478 MET A C 1
ATOM 3612 O O . MET A 1 478 ? 11.939 -17.208 -25.503 1.00 61.25 478 MET A O 1
ATOM 3616 N N . PRO A 1 479 ? 10.100 -15.991 -25.003 1.00 63.25 479 PRO A N 1
ATOM 3617 C CA . PRO A 1 479 ? 9.458 -16.281 -26.274 1.00 63.25 479 PRO A CA 1
ATOM 3618 C C . PRO A 1 479 ? 10.353 -15.770 -27.414 1.00 63.25 479 PRO A C 1
ATOM 3620 O O . PRO A 1 479 ? 11.048 -14.766 -27.232 1.00 63.25 479 PRO A O 1
ATOM 3623 N N . PRO A 1 480 ? 10.380 -16.443 -28.576 1.00 63.00 480 PRO A N 1
ATOM 3624 C CA . PRO A 1 480 ? 11.134 -15.959 -29.722 1.00 63.00 480 PRO A CA 1
ATOM 3625 C C . PRO A 1 480 ? 10.659 -14.545 -30.081 1.00 63.00 480 PRO A C 1
ATOM 3627 O O . PRO A 1 480 ? 9.506 -14.326 -30.446 1.00 63.00 480 PRO A O 1
ATOM 3630 N N . LEU A 1 481 ? 11.555 -13.573 -29.916 1.00 69.06 481 LEU A N 1
ATOM 3631 C CA . LEU A 1 481 ? 11.318 -12.166 -30.223 1.00 69.06 481 LEU A CA 1
ATOM 3632 C C . LEU A 1 481 ? 11.729 -11.919 -31.675 1.00 69.06 481 LEU A C 1
ATOM 3634 O O . LEU A 1 481 ? 12.851 -11.487 -31.942 1.00 69.06 481 LEU A O 1
ATOM 3638 N N . GLU A 1 482 ? 10.842 -12.227 -32.618 1.00 72.88 482 GLU A N 1
ATOM 3639 C CA . GLU A 1 482 ? 11.081 -11.907 -34.027 1.00 72.88 482 GLU A CA 1
ATOM 3640 C C . GLU A 1 482 ? 11.052 -10.383 -34.247 1.00 72.88 482 GLU A C 1
ATOM 3642 O O . GLU A 1 482 ? 10.221 -9.696 -33.652 1.00 72.88 482 GLU A O 1
ATOM 3647 N N . PRO A 1 483 ? 11.938 -9.805 -35.077 1.00 74.56 483 PRO A N 1
ATOM 3648 C CA . PRO A 1 483 ? 11.945 -8.365 -35.327 1.00 74.56 483 PRO A CA 1
ATOM 3649 C C . PRO A 1 483 ? 10.567 -7.837 -35.745 1.00 74.56 483 PRO A C 1
ATOM 3651 O O . PRO A 1 483 ? 9.963 -8.325 -36.699 1.00 74.56 483 PRO A O 1
ATOM 3654 N N . GLY A 1 484 ? 10.068 -6.818 -35.046 1.00 67.62 484 GLY A N 1
ATOM 3655 C CA . GLY A 1 484 ? 8.790 -6.188 -35.372 1.00 67.62 484 GLY A CA 1
ATOM 3656 C C . GLY A 1 484 ? 7.542 -6.864 -34.803 1.00 67.62 484 GLY A C 1
ATOM 3657 O O . GLY A 1 484 ? 6.440 -6.389 -35.090 1.00 67.62 484 GLY A O 1
ATOM 3658 N N . THR A 1 485 ? 7.662 -7.907 -33.971 1.00 65.44 485 THR A N 1
ATOM 3659 C CA . THR A 1 485 ? 6.533 -8.396 -33.162 1.00 65.44 485 THR A CA 1
ATOM 3660 C C . THR A 1 485 ? 6.187 -7.352 -32.099 1.00 65.44 485 THR A C 1
ATOM 3662 O O . THR A 1 485 ? 6.738 -7.339 -30.998 1.00 65.44 485 THR A O 1
ATOM 3665 N N . GLY A 1 486 ? 5.306 -6.413 -32.447 1.00 58.19 486 GLY A N 1
ATOM 3666 C CA . GLY A 1 486 ? 4.830 -5.378 -31.533 1.00 58.19 486 GLY A CA 1
ATOM 3667 C C . GLY A 1 486 ? 4.251 -5.986 -30.251 1.00 58.19 486 GLY A C 1
ATOM 3668 O O . GLY A 1 486 ? 3.374 -6.837 -30.325 1.00 58.19 486 GLY A O 1
ATOM 3669 N N . LYS A 1 487 ? 4.753 -5.516 -29.096 1.00 56.72 487 LYS A N 1
ATOM 3670 C CA . LYS A 1 487 ? 4.440 -5.962 -27.722 1.00 56.72 487 LYS A CA 1
ATOM 3671 C C . LYS A 1 487 ? 4.435 -7.486 -27.559 1.00 56.72 487 LYS A C 1
ATOM 3673 O O . LYS A 1 487 ? 3.406 -8.133 -27.730 1.00 56.72 487 LYS A O 1
ATOM 3678 N N . ALA A 1 488 ? 5.567 -8.035 -27.123 1.00 62.28 488 ALA A N 1
ATOM 3679 C CA . ALA A 1 488 ? 5.642 -9.433 -26.723 1.00 62.28 488 ALA A CA 1
ATOM 3680 C C . ALA A 1 488 ? 4.541 -9.774 -25.699 1.00 62.28 488 ALA A C 1
ATOM 3682 O O . ALA A 1 488 ? 4.349 -9.084 -24.693 1.00 62.28 488 ALA A O 1
ATOM 3683 N N . SER A 1 489 ? 3.787 -10.828 -26.007 1.00 59.88 489 SER A N 1
ATOM 3684 C CA . SER A 1 489 ? 2.819 -11.434 -25.102 1.00 59.88 489 SER A CA 1
ATOM 3685 C C . SER A 1 489 ? 3.590 -12.253 -24.076 1.00 59.88 489 SER A C 1
ATOM 3687 O O . SER A 1 489 ? 4.207 -13.255 -24.429 1.00 59.88 489 SER A O 1
ATOM 3689 N N . TYR A 1 490 ? 3.572 -11.822 -22.818 1.00 70.06 490 TYR A N 1
ATOM 3690 C CA . TYR A 1 490 ? 4.191 -12.566 -21.724 1.00 70.06 490 TYR A CA 1
ATOM 3691 C C . TYR A 1 490 ? 3.137 -13.424 -21.039 1.00 70.06 490 TYR A C 1
ATOM 3693 O O . TYR A 1 490 ? 2.128 -12.899 -20.566 1.00 70.06 490 TYR A O 1
ATOM 3701 N N . GLU A 1 491 ? 3.395 -14.723 -20.935 1.00 60.28 491 GLU A N 1
ATOM 3702 C CA . GLU A 1 491 ? 2.552 -15.640 -20.160 1.00 60.28 491 GLU A CA 1
ATOM 3703 C C . GLU A 1 491 ? 2.760 -15.423 -18.657 1.00 60.28 491 GLU A C 1
ATOM 3705 O O . GLU A 1 491 ? 1.851 -15.612 -17.851 1.00 60.28 491 GLU A O 1
ATOM 3710 N N . MET A 1 492 ? 3.960 -14.973 -18.274 1.00 62.47 492 MET A N 1
ATOM 3711 C CA . MET A 1 492 ? 4.351 -14.772 -16.883 1.00 62.47 492 MET A CA 1
ATOM 3712 C C . MET A 1 492 ? 5.036 -13.422 -16.661 1.00 62.47 492 MET A C 1
ATOM 3714 O O . MET A 1 492 ? 5.848 -12.961 -17.464 1.00 62.47 492 MET A O 1
ATOM 3718 N N . GLY A 1 493 ? 4.795 -12.815 -15.494 1.00 62.69 493 GLY A N 1
ATOM 3719 C CA . GLY A 1 493 ? 5.454 -11.565 -15.091 1.00 62.69 493 GLY A CA 1
ATOM 3720 C C . GLY A 1 493 ? 6.984 -11.666 -15.019 1.00 62.69 493 GLY A C 1
ATOM 3721 O O . GLY A 1 493 ? 7.673 -10.670 -15.223 1.00 62.69 493 GLY A O 1
ATOM 3722 N N . VAL A 1 494 ? 7.523 -12.870 -14.803 1.00 67.69 494 VAL A N 1
ATOM 3723 C CA . VAL A 1 494 ? 8.972 -13.122 -14.807 1.00 67.69 494 VAL A CA 1
ATOM 3724 C C . VAL A 1 494 ? 9.556 -12.962 -16.212 1.00 67.69 494 VAL A C 1
ATOM 3726 O O . VAL A 1 494 ? 10.561 -12.280 -16.359 1.00 67.69 494 VAL A O 1
ATOM 3729 N N . GLN A 1 495 ? 8.900 -13.477 -17.259 1.00 74.00 495 GLN A N 1
ATOM 3730 C CA . GLN A 1 495 ? 9.345 -13.272 -18.648 1.00 74.00 495 GLN A CA 1
ATOM 3731 C C . GLN A 1 495 ? 9.394 -11.779 -18.998 1.00 74.00 495 GLN A C 1
ATOM 3733 O O . GLN A 1 495 ? 10.354 -11.312 -19.603 1.00 74.00 495 GLN A O 1
ATOM 3738 N N . ARG A 1 496 ? 8.402 -11.008 -18.532 1.00 76.19 496 ARG A N 1
ATOM 3739 C CA . ARG A 1 496 ? 8.393 -9.549 -18.686 1.00 76.19 496 ARG A CA 1
ATOM 3740 C C . ARG A 1 496 ? 9.566 -8.880 -17.966 1.00 76.19 496 ARG A C 1
ATOM 3742 O O . ARG A 1 496 ? 10.136 -7.942 -18.508 1.00 76.19 496 ARG A O 1
ATOM 3749 N N . ALA A 1 497 ? 9.908 -9.318 -16.755 1.00 76.38 497 ALA A N 1
ATOM 3750 C CA . ALA A 1 497 ? 11.029 -8.754 -16.000 1.00 76.38 497 ALA A CA 1
ATOM 3751 C C . ALA A 1 497 ? 12.379 -9.044 -16.679 1.00 76.38 497 ALA A C 1
ATOM 3753 O O . ALA A 1 497 ? 13.205 -8.143 -16.803 1.00 76.38 497 ALA A O 1
ATOM 3754 N N . TYR A 1 498 ? 12.569 -10.270 -17.176 1.00 82.50 498 TYR A N 1
ATOM 3755 C CA . TYR A 1 498 ? 13.749 -10.657 -17.955 1.00 82.50 498 TYR A CA 1
ATOM 3756 C C . TYR A 1 498 ? 13.860 -9.842 -19.248 1.00 82.50 498 TYR A C 1
ATOM 3758 O O . TYR A 1 498 ? 14.934 -9.328 -19.562 1.00 82.50 498 TYR A O 1
ATOM 3766 N N . ASP A 1 499 ? 12.750 -9.642 -19.962 1.00 83.88 499 ASP A N 1
ATOM 3767 C CA . ASP A 1 499 ? 12.765 -8.816 -21.167 1.00 83.88 499 ASP A CA 1
ATOM 3768 C C . ASP A 1 499 ? 13.009 -7.331 -20.858 1.00 83.88 499 ASP A C 1
ATOM 3770 O O . ASP A 1 499 ? 13.753 -6.672 -21.577 1.00 83.88 499 ASP A O 1
ATOM 3774 N N . GLN A 1 500 ? 12.479 -6.797 -19.753 1.00 85.44 500 GLN A N 1
ATOM 3775 C CA . GLN A 1 500 ? 12.773 -5.425 -19.323 1.00 85.44 500 GLN A CA 1
ATOM 3776 C C . GLN A 1 500 ? 14.258 -5.219 -18.993 1.00 85.44 500 GLN A C 1
ATOM 3778 O O . GLN A 1 500 ? 14.823 -4.204 -19.405 1.00 85.44 500 GLN A O 1
ATOM 3783 N N . ALA A 1 501 ? 14.896 -6.173 -18.307 1.00 84.88 501 ALA A N 1
ATOM 3784 C CA . ALA A 1 501 ? 16.336 -6.138 -18.041 1.00 84.88 501 ALA A CA 1
ATOM 3785 C C . ALA A 1 501 ? 17.146 -6.184 -19.350 1.00 84.88 501 ALA A C 1
ATOM 3787 O O . ALA A 1 501 ? 18.044 -5.364 -19.557 1.00 84.88 501 ALA A O 1
ATOM 3788 N N . ARG A 1 502 ? 16.763 -7.061 -20.292 1.00 90.12 502 ARG A N 1
ATOM 3789 C CA . ARG A 1 502 ? 17.356 -7.116 -21.639 1.00 90.12 502 ARG A CA 1
ATOM 3790 C C . ARG A 1 502 ? 17.209 -5.785 -22.379 1.00 90.12 502 ARG A C 1
ATOM 3792 O O . ARG A 1 502 ? 18.189 -5.270 -22.911 1.00 90.12 502 ARG A O 1
ATOM 3799 N N . GLN A 1 503 ? 16.000 -5.223 -22.427 1.00 88.94 503 GLN A N 1
ATOM 3800 C CA . GLN A 1 503 ? 15.725 -3.961 -23.115 1.00 88.94 503 GLN A CA 1
ATOM 3801 C C . GLN A 1 503 ? 16.579 -2.823 -22.549 1.00 88.94 503 GLN A C 1
ATOM 3803 O O . GLN A 1 503 ? 17.192 -2.091 -23.321 1.00 88.94 503 GLN A O 1
ATOM 3808 N N . ARG A 1 504 ? 16.685 -2.701 -21.219 1.00 86.88 504 ARG A N 1
ATOM 3809 C CA . ARG A 1 504 ? 17.550 -1.697 -20.578 1.00 86.88 504 ARG A CA 1
ATOM 3810 C C . ARG A 1 504 ? 19.019 -1.878 -20.951 1.00 86.88 504 ARG A C 1
ATOM 3812 O O . ARG A 1 504 ? 19.655 -0.886 -21.302 1.00 86.88 504 ARG A O 1
ATOM 3819 N N . GLY A 1 505 ? 19.519 -3.117 -20.942 1.00 88.69 505 GLY A N 1
ATOM 3820 C CA . GLY A 1 505 ? 20.893 -3.433 -21.345 1.00 88.69 505 GLY A CA 1
ATOM 3821 C C . GLY A 1 505 ? 21.186 -3.039 -22.795 1.00 88.69 505 GLY A C 1
ATOM 3822 O O . GLY A 1 505 ? 22.208 -2.416 -23.069 1.00 88.69 505 GLY A O 1
ATOM 3823 N N . ILE A 1 506 ? 20.255 -3.304 -23.721 1.00 91.06 506 ILE A N 1
ATOM 3824 C CA . ILE A 1 506 ? 20.400 -2.902 -25.130 1.00 91.06 506 ILE A CA 1
ATOM 3825 C C . ILE A 1 506 ? 20.320 -1.378 -25.295 1.00 91.06 506 ILE A C 1
ATOM 3827 O O . ILE A 1 506 ? 21.089 -0.806 -26.063 1.00 91.06 506 ILE A O 1
ATOM 3831 N N . VAL A 1 507 ? 19.422 -0.699 -24.575 1.00 90.19 507 VAL A N 1
ATOM 3832 C CA . VAL A 1 507 ? 19.340 0.772 -24.596 1.00 90.19 507 VAL A CA 1
ATOM 3833 C C . VAL A 1 507 ? 20.667 1.383 -24.140 1.00 90.19 507 VAL A C 1
ATOM 3835 O O . VAL A 1 507 ? 21.196 2.257 -24.820 1.00 90.19 507 VAL A O 1
ATOM 3838 N N . ASP A 1 508 ? 21.236 0.902 -23.031 1.00 89.12 508 ASP A N 1
ATOM 3839 C CA . ASP A 1 508 ? 22.544 1.366 -22.548 1.00 89.12 508 ASP A CA 1
ATOM 3840 C C . ASP A 1 508 ? 23.677 1.046 -23.529 1.00 89.12 508 ASP A C 1
ATOM 3842 O O . ASP A 1 508 ? 24.564 1.875 -23.734 1.00 89.12 508 ASP A O 1
ATOM 3846 N N . ALA A 1 509 ? 23.628 -0.111 -24.196 1.00 90.81 509 ALA A N 1
ATOM 3847 C CA . ALA A 1 509 ? 24.572 -0.457 -25.254 1.00 90.81 509 ALA A CA 1
ATOM 3848 C C . ALA A 1 509 ? 24.534 0.547 -26.419 1.00 90.81 509 ALA A C 1
ATOM 3850 O O . ALA A 1 509 ? 25.584 0.981 -26.890 1.00 90.81 509 ALA A O 1
ATOM 3851 N N . ILE A 1 510 ? 23.342 0.945 -26.872 1.00 90.94 510 ILE A N 1
ATOM 3852 C CA . ILE A 1 510 ? 23.183 1.921 -27.961 1.00 90.94 510 ILE A CA 1
ATOM 3853 C C . ILE A 1 510 ? 23.676 3.298 -27.526 1.00 90.94 510 ILE A C 1
ATOM 3855 O O . ILE A 1 510 ? 24.436 3.923 -28.260 1.00 90.94 510 ILE A O 1
ATOM 3859 N N . GLU A 1 511 ? 23.284 3.772 -26.344 1.00 88.88 511 GLU A N 1
ATOM 3860 C CA . GLU A 1 511 ? 23.722 5.079 -25.844 1.00 88.88 511 GLU A CA 1
ATOM 3861 C C . GLU A 1 511 ? 25.244 5.128 -25.656 1.00 88.88 511 GLU A C 1
ATOM 3863 O O . GLU A 1 511 ? 25.876 6.131 -25.994 1.00 88.88 511 GLU A O 1
ATOM 3868 N N . ALA A 1 512 ? 25.866 4.027 -25.220 1.00 88.00 512 ALA A N 1
ATOM 3869 C CA . ALA A 1 512 ? 27.319 3.904 -25.179 1.00 88.00 512 ALA A CA 1
ATOM 3870 C C . ALA A 1 512 ? 27.950 4.015 -26.580 1.00 88.00 512 ALA A C 1
ATOM 3872 O O . ALA A 1 512 ? 28.926 4.746 -26.747 1.00 88.00 512 ALA A O 1
ATOM 3873 N N . LEU A 1 513 ? 27.375 3.362 -27.600 1.00 88.62 513 LEU A N 1
ATOM 3874 C CA . LEU A 1 513 ? 27.842 3.453 -28.991 1.00 88.62 513 LEU A CA 1
ATOM 3875 C C . LEU A 1 513 ? 27.651 4.856 -29.596 1.00 88.62 513 LEU A C 1
ATOM 3877 O O . LEU A 1 513 ? 28.516 5.316 -30.346 1.00 88.62 513 LEU A O 1
ATOM 3881 N N . ILE A 1 514 ? 26.551 5.545 -29.269 1.00 86.25 514 ILE A N 1
ATOM 3882 C CA . ILE A 1 514 ? 26.298 6.936 -29.680 1.00 86.25 514 ILE A CA 1
ATOM 3883 C C . ILE A 1 514 ? 27.331 7.857 -29.027 1.00 86.25 514 ILE A C 1
ATOM 3885 O O . ILE A 1 514 ? 27.998 8.622 -29.722 1.00 86.25 514 ILE A O 1
ATOM 3889 N N . LYS A 1 515 ? 27.514 7.750 -27.705 1.00 85.06 515 LYS A N 1
ATOM 3890 C CA . LYS A 1 515 ? 28.456 8.575 -26.936 1.00 85.06 515 LYS A CA 1
ATOM 3891 C C . LYS A 1 515 ? 29.911 8.347 -27.348 1.00 85.06 515 LYS A C 1
ATOM 3893 O O . LYS A 1 515 ? 30.693 9.291 -27.354 1.00 85.06 515 LYS A O 1
ATOM 3898 N N . ALA A 1 516 ? 30.265 7.116 -27.716 1.00 84.69 516 ALA A N 1
ATOM 3899 C CA . ALA A 1 516 ? 31.583 6.772 -28.246 1.00 84.69 516 ALA A CA 1
ATOM 3900 C C . ALA A 1 516 ? 31.801 7.235 -29.701 1.00 84.69 516 ALA A C 1
ATOM 3902 O O . ALA A 1 516 ? 32.897 7.072 -30.229 1.00 84.69 516 ALA A O 1
ATOM 3903 N N . GLY A 1 517 ? 30.776 7.768 -30.376 1.00 81.12 517 GLY A N 1
ATOM 3904 C CA . GLY A 1 517 ? 30.859 8.193 -31.775 1.00 81.12 517 GLY A CA 1
ATOM 3905 C C . GLY A 1 517 ? 30.930 7.042 -32.787 1.00 81.12 517 GLY A C 1
ATOM 3906 O O . GLY A 1 517 ? 31.063 7.290 -33.983 1.00 81.12 517 GLY A O 1
ATOM 3907 N N . ALA A 1 518 ? 30.789 5.784 -32.356 1.00 83.62 518 ALA A N 1
ATOM 3908 C CA . ALA A 1 518 ? 30.922 4.606 -33.220 1.00 83.62 518 ALA A CA 1
ATOM 3909 C C . ALA A 1 518 ? 29.862 4.551 -34.338 1.00 83.62 518 ALA A C 1
ATOM 3911 O O . ALA A 1 518 ? 30.093 3.971 -35.398 1.00 83.62 518 ALA A O 1
ATOM 3912 N N . LEU A 1 519 ? 28.703 5.178 -34.112 1.00 84.12 519 LEU A N 1
ATOM 3913 C CA . LEU A 1 519 ? 27.588 5.242 -35.063 1.00 84.12 519 LEU A CA 1
ATOM 3914 C C . LEU A 1 519 ? 27.667 6.452 -36.012 1.00 84.12 519 LEU A C 1
ATOM 3916 O O . LEU A 1 519 ? 26.911 6.514 -36.983 1.00 84.12 519 LEU A O 1
ATOM 3920 N N . ALA A 1 520 ? 28.591 7.392 -35.781 1.00 75.56 520 ALA A N 1
ATOM 3921 C CA . ALA A 1 520 ? 28.726 8.601 -36.597 1.00 75.56 520 ALA A CA 1
ATOM 3922 C C . ALA A 1 520 ? 29.118 8.284 -38.052 1.00 75.56 520 ALA A C 1
ATOM 3924 O O . ALA A 1 520 ? 28.694 8.984 -38.969 1.00 75.56 520 ALA A O 1
ATOM 3925 N N . LYS A 1 521 ? 29.837 7.171 -38.289 1.00 73.38 521 LYS A N 1
ATOM 3926 C CA . LYS A 1 521 ? 30.246 6.719 -39.635 1.00 73.38 521 LYS A CA 1
ATOM 3927 C C . LYS A 1 521 ? 29.076 6.506 -40.605 1.00 73.38 521 LYS A C 1
ATOM 3929 O O . LYS A 1 521 ? 29.271 6.501 -41.818 1.00 73.38 521 LYS A O 1
ATOM 3934 N N . PHE A 1 522 ? 27.855 6.349 -40.091 1.00 79.81 522 PHE A N 1
ATOM 3935 C CA . PHE A 1 522 ? 26.670 6.133 -40.912 1.00 79.81 522 PHE A CA 1
ATOM 3936 C C . PHE A 1 522 ? 26.014 7.432 -41.405 1.00 79.81 522 PHE A C 1
ATOM 3938 O O . PHE A 1 522 ? 25.116 7.353 -42.238 1.00 79.81 522 PHE A O 1
ATOM 3945 N N . ASN A 1 523 ? 26.426 8.625 -40.959 1.00 72.38 523 ASN A N 1
ATOM 3946 C CA . ASN A 1 523 ? 25.792 9.911 -41.316 1.00 72.38 523 ASN A CA 1
ATOM 3947 C C . ASN A 1 523 ? 24.248 9.872 -41.197 1.00 72.38 523 ASN A C 1
ATOM 3949 O O . ASN A 1 523 ? 23.516 10.366 -42.060 1.00 72.38 523 ASN A O 1
ATOM 3953 N N . VAL A 1 524 ? 23.736 9.205 -40.158 1.00 79.56 524 VAL A N 1
ATOM 3954 C CA . VAL A 1 524 ? 22.309 9.163 -39.820 1.00 79.56 524 VAL A CA 1
ATOM 3955 C C . VAL A 1 524 ? 22.154 9.670 -38.391 1.00 79.56 524 VAL A C 1
ATOM 3957 O O . VAL A 1 524 ? 22.894 9.253 -37.506 1.00 79.56 524 VAL A O 1
ATOM 3960 N N . GLY A 1 525 ? 21.186 10.560 -38.156 1.00 79.75 525 GLY A N 1
ATOM 3961 C CA . GLY A 1 525 ? 20.921 11.086 -36.816 1.00 79.75 525 GLY A CA 1
ATOM 3962 C C . GLY A 1 525 ? 20.563 9.988 -35.795 1.00 79.75 525 GLY A C 1
ATOM 3963 O O . GLY A 1 525 ? 19.938 8.987 -36.175 1.00 79.75 525 GLY A O 1
ATOM 3964 N N . PRO A 1 526 ? 20.898 10.187 -34.504 1.00 84.06 526 PRO A N 1
ATOM 3965 C CA . PRO A 1 526 ? 20.773 9.174 -33.451 1.00 84.06 526 PRO A CA 1
ATOM 3966 C C . PRO A 1 526 ? 19.347 8.632 -33.305 1.00 84.06 526 PRO A C 1
ATOM 3968 O O . PRO A 1 526 ? 19.167 7.427 -33.158 1.00 84.06 526 PRO A O 1
ATOM 3971 N N . GLU A 1 527 ? 18.325 9.477 -33.474 1.00 85.12 527 GLU A N 1
ATOM 3972 C CA . GLU A 1 527 ? 16.915 9.066 -33.399 1.00 85.12 527 GLU A CA 1
ATOM 3973 C C . GLU A 1 527 ? 16.540 7.940 -34.364 1.00 85.12 527 GLU A C 1
ATOM 3975 O O . GLU A 1 527 ? 15.769 7.043 -34.032 1.00 85.12 527 GLU A O 1
ATOM 3980 N N . ARG A 1 528 ? 17.100 7.944 -35.576 1.00 84.31 528 ARG A N 1
ATOM 3981 C CA . ARG A 1 528 ? 16.792 6.902 -36.565 1.00 84.31 528 ARG A CA 1
ATOM 3982 C C . ARG A 1 528 ? 17.515 5.601 -36.256 1.00 84.31 528 ARG A C 1
ATOM 3984 O O . ARG A 1 528 ? 16.982 4.536 -36.550 1.00 84.31 528 ARG A O 1
ATOM 3991 N N . VAL A 1 529 ? 18.705 5.686 -35.658 1.00 87.31 529 VAL A N 1
ATOM 3992 C CA . VAL A 1 529 ? 19.401 4.501 -35.152 1.00 87.31 529 VAL A CA 1
ATOM 3993 C C . VAL A 1 529 ? 18.596 3.899 -34.002 1.00 87.31 529 VAL A C 1
ATOM 3995 O O . VAL A 1 529 ? 18.323 2.703 -34.028 1.00 87.31 529 VAL A O 1
ATOM 3998 N N . ARG A 1 530 ? 18.111 4.724 -33.061 1.00 89.81 530 ARG A N 1
ATOM 3999 C CA . ARG A 1 530 ? 17.214 4.287 -31.979 1.00 89.81 530 ARG A CA 1
ATOM 4000 C C . ARG A 1 530 ? 15.971 3.587 -32.535 1.00 89.81 530 ARG A C 1
ATOM 4002 O O . ARG A 1 530 ? 15.689 2.463 -32.139 1.00 89.81 530 ARG A O 1
ATOM 4009 N N . GLN A 1 531 ? 15.290 4.176 -33.521 1.00 87.69 531 GLN A N 1
ATOM 4010 C CA . GLN A 1 531 ? 14.117 3.565 -34.167 1.00 87.69 531 GLN A CA 1
ATOM 4011 C C . GLN A 1 531 ? 14.418 2.213 -34.831 1.00 87.69 531 GLN A C 1
ATOM 4013 O O . GLN A 1 531 ? 13.647 1.266 -34.657 1.00 87.69 531 GLN A O 1
ATOM 4018 N N . LEU A 1 532 ? 15.533 2.101 -35.563 1.00 89.88 532 LEU A N 1
ATOM 4019 C CA . LEU A 1 532 ? 15.955 0.837 -36.170 1.00 89.88 532 LEU A CA 1
ATOM 4020 C C . LEU A 1 532 ? 16.192 -0.227 -35.095 1.00 89.88 532 LEU A C 1
ATOM 4022 O O . LEU A 1 532 ? 15.697 -1.346 -35.212 1.00 89.88 532 LEU A O 1
ATOM 4026 N N . VAL A 1 533 ? 16.924 0.113 -34.035 1.00 89.94 533 VAL A N 1
ATOM 4027 C CA . VAL A 1 533 ? 17.259 -0.854 -32.987 1.00 89.94 533 VAL A CA 1
ATOM 4028 C C . VAL A 1 533 ? 16.023 -1.233 -32.162 1.00 89.94 533 VAL A C 1
ATOM 4030 O O . VAL A 1 533 ? 15.858 -2.411 -31.844 1.00 89.94 533 VAL A O 1
ATOM 4033 N N . CYS A 1 534 ? 15.091 -0.302 -31.924 1.00 89.50 534 CYS A N 1
ATOM 4034 C CA . CYS A 1 534 ? 13.784 -0.615 -31.341 1.00 89.50 534 CYS A CA 1
ATOM 4035 C C . CYS A 1 534 ? 13.039 -1.681 -32.142 1.00 89.50 534 CYS A C 1
ATOM 4037 O O . CYS A 1 534 ? 12.477 -2.600 -31.552 1.00 89.50 534 CYS A O 1
ATOM 4039 N N . TYR A 1 535 ? 13.067 -1.588 -33.473 1.00 88.94 535 TYR A N 1
ATOM 4040 C CA . TYR A 1 535 ? 12.445 -2.581 -34.343 1.00 88.94 535 TYR A CA 1
ATOM 4041 C C . TYR A 1 535 ? 13.185 -3.928 -34.315 1.00 88.94 535 TYR A C 1
ATOM 4043 O O . TYR A 1 535 ? 12.563 -4.973 -34.137 1.00 88.94 535 TYR A O 1
ATOM 4051 N N . LEU A 1 536 ? 14.515 -3.913 -34.448 1.00 88.44 536 LEU A N 1
ATOM 4052 C CA . LEU A 1 536 ? 15.332 -5.131 -34.529 1.00 88.44 536 LEU A CA 1
ATOM 4053 C C . LEU A 1 536 ? 15.343 -5.956 -33.241 1.00 88.44 536 LEU A C 1
ATOM 4055 O O . LEU A 1 536 ? 15.533 -7.170 -33.298 1.00 88.44 536 LEU A O 1
ATOM 4059 N N . TYR A 1 537 ? 15.178 -5.297 -32.097 1.00 88.88 537 TYR A N 1
ATOM 4060 C CA . TYR A 1 537 ? 15.278 -5.918 -30.780 1.00 88.88 537 TYR A CA 1
ATOM 4061 C C . TYR A 1 537 ? 13.984 -5.811 -29.965 1.00 88.88 537 TYR A C 1
ATOM 4063 O O . TYR A 1 537 ? 14.003 -6.140 -28.779 1.00 88.88 537 TYR A O 1
ATOM 4071 N N . ASN A 1 538 ? 12.875 -5.378 -30.573 1.00 87.44 538 ASN A N 1
ATOM 4072 C CA . ASN A 1 538 ? 11.569 -5.206 -29.925 1.00 87.44 538 ASN A CA 1
ATOM 4073 C C . ASN A 1 538 ? 11.650 -4.412 -28.608 1.00 87.44 538 ASN A C 1
ATOM 4075 O O . ASN A 1 538 ? 11.178 -4.863 -27.565 1.00 87.44 538 ASN A O 1
ATOM 4079 N N . ILE A 1 539 ? 12.303 -3.252 -28.648 1.00 86.88 539 ILE A N 1
ATOM 4080 C CA . ILE A 1 539 ? 12.476 -2.370 -27.484 1.00 86.88 539 ILE A CA 1
ATOM 4081 C C . ILE A 1 539 ? 11.307 -1.389 -27.425 1.00 86.88 539 ILE A C 1
ATOM 4083 O O . ILE A 1 539 ? 10.885 -0.861 -28.455 1.00 86.88 539 ILE A O 1
ATOM 4087 N N . ASP A 1 540 ? 10.801 -1.121 -26.222 1.00 83.88 540 ASP A N 1
ATOM 4088 C CA . ASP A 1 540 ? 9.832 -0.055 -25.986 1.00 83.88 540 ASP A CA 1
ATOM 4089 C C . ASP A 1 540 ? 10.489 1.325 -26.223 1.00 83.88 540 ASP A C 1
ATOM 4091 O O . ASP A 1 540 ? 11.413 1.690 -25.488 1.00 83.88 540 ASP A O 1
ATOM 4095 N N . PRO A 1 541 ? 10.030 2.121 -27.213 1.00 81.75 541 PRO A N 1
ATOM 4096 C CA . PRO A 1 541 ? 10.625 3.422 -27.530 1.00 81.75 541 PRO A CA 1
ATOM 4097 C C . PRO A 1 541 ? 10.627 4.407 -26.355 1.00 81.75 541 PRO A C 1
ATOM 4099 O O . PRO A 1 541 ? 11.524 5.241 -26.255 1.00 81.75 541 PRO A O 1
ATOM 4102 N N . THR A 1 542 ? 9.670 4.281 -25.427 1.00 81.06 542 THR A N 1
ATOM 4103 C CA . THR A 1 542 ? 9.563 5.161 -24.250 1.00 81.06 542 THR A CA 1
ATOM 4104 C C . THR A 1 542 ? 10.757 5.031 -23.297 1.00 81.06 542 THR A C 1
ATOM 4106 O O . THR A 1 542 ? 10.989 5.907 -22.461 1.00 81.06 542 THR A O 1
ATOM 4109 N N . LEU A 1 543 ? 11.558 3.965 -23.414 1.00 80.25 543 LEU A N 1
ATOM 4110 C CA . LEU A 1 543 ? 12.787 3.799 -22.634 1.00 80.25 543 LEU A CA 1
ATOM 4111 C C . LEU A 1 543 ? 13.881 4.806 -23.012 1.00 80.25 543 LEU A C 1
ATOM 4113 O O . LEU A 1 543 ? 14.740 5.082 -22.176 1.00 80.25 543 LEU A O 1
ATOM 4117 N N . PHE A 1 544 ? 13.844 5.368 -24.224 1.00 77.62 544 PHE A N 1
ATOM 4118 C CA . PHE A 1 544 ? 14.763 6.431 -24.639 1.00 77.62 544 PHE A CA 1
ATOM 4119 C C . PHE A 1 544 ? 14.305 7.812 -24.143 1.00 77.62 544 PHE A C 1
ATOM 4121 O O . PHE A 1 544 ? 15.138 8.605 -23.720 1.00 77.62 544 PHE A O 1
ATOM 4128 N N . GLU A 1 545 ? 12.993 8.072 -24.102 1.00 69.19 545 GLU A N 1
ATOM 4129 C CA . GLU A 1 545 ? 12.417 9.349 -23.635 1.00 69.19 545 GLU A CA 1
ATOM 4130 C C . GLU A 1 545 ? 12.646 9.585 -22.132 1.00 69.19 545 GLU A C 1
ATOM 4132 O O . GLU A 1 545 ? 12.884 10.705 -21.694 1.00 69.19 545 GLU A O 1
ATOM 4137 N N . ASN A 1 546 ? 12.624 8.521 -21.324 1.00 55.19 546 ASN A N 1
ATOM 4138 C CA . ASN A 1 546 ? 12.796 8.616 -19.869 1.00 55.19 546 ASN A CA 1
ATOM 4139 C C . ASN A 1 546 ? 14.259 8.807 -19.412 1.00 55.19 546 ASN A C 1
ATOM 4141 O O . ASN A 1 546 ? 14.506 8.912 -18.209 1.00 55.19 546 ASN A O 1
ATOM 4145 N N . LYS A 1 547 ? 15.235 8.810 -20.333 1.00 53.19 547 LYS A N 1
ATOM 4146 C CA . LYS A 1 547 ? 16.673 8.879 -20.012 1.00 53.19 547 LYS A CA 1
ATOM 4147 C C . LYS A 1 547 ? 17.311 10.258 -20.185 1.00 53.19 547 LYS A C 1
ATOM 4149 O O . LYS A 1 547 ? 18.445 10.422 -19.742 1.00 53.19 547 LYS A O 1
ATOM 4154 N N . GLU A 1 548 ? 16.614 11.248 -20.747 1.00 47.44 548 GLU A N 1
ATOM 4155 C CA . GLU A 1 548 ? 17.166 12.611 -20.872 1.00 47.44 548 GLU A CA 1
ATOM 4156 C C . GLU A 1 548 ? 17.434 13.286 -19.504 1.00 47.44 548 GLU A C 1
ATOM 4158 O O . GLU A 1 548 ? 18.260 14.192 -19.438 1.00 47.44 548 GLU A O 1
ATOM 4163 N N . ASP A 1 549 ? 16.854 12.780 -18.403 1.00 42.41 549 ASP A N 1
ATOM 4164 C CA . ASP A 1 549 ? 16.978 13.352 -17.047 1.00 42.41 549 ASP A CA 1
ATOM 4165 C C . ASP A 1 549 ? 17.837 12.536 -16.042 1.00 42.41 549 ASP A C 1
ATOM 4167 O O . ASP A 1 549 ? 18.051 12.985 -14.912 1.00 42.41 549 ASP A O 1
ATOM 4171 N N . HIS A 1 550 ? 18.356 11.346 -16.393 1.00 42.66 550 HIS A N 1
ATOM 4172 C CA . HIS A 1 550 ? 19.021 10.448 -15.426 1.00 42.66 550 HIS A CA 1
ATOM 4173 C C . HIS A 1 550 ? 20.282 9.770 -15.990 1.00 42.66 550 HIS A C 1
ATOM 4175 O O . HIS A 1 550 ? 20.210 8.786 -16.721 1.00 42.66 550 HIS A O 1
ATOM 4181 N N . HIS A 1 551 ? 21.461 10.263 -15.599 1.00 43.72 551 HIS A N 1
ATOM 4182 C CA . HIS A 1 551 ? 22.764 9.724 -16.017 1.00 43.72 551 HIS A CA 1
ATOM 4183 C C . HIS A 1 551 ? 23.273 8.514 -15.205 1.00 43.72 551 HIS A C 1
ATOM 4185 O O . HIS A 1 551 ? 24.395 8.069 -15.446 1.00 43.72 551 HIS A O 1
ATOM 4191 N N . GLU A 1 552 ? 22.500 7.957 -14.268 1.00 53.78 552 GLU A N 1
ATOM 4192 C CA . GLU A 1 552 ? 22.990 6.893 -13.378 1.00 53.78 552 GLU A CA 1
ATOM 4193 C C . GLU A 1 552 ? 22.248 5.563 -13.566 1.00 53.78 552 GLU A C 1
ATOM 4195 O O . GLU A 1 552 ? 21.019 5.488 -13.534 1.00 53.78 552 GLU A O 1
ATOM 4200 N N . ARG A 1 553 ? 23.037 4.501 -13.781 1.00 65.56 553 ARG A N 1
ATOM 4201 C CA . ARG A 1 553 ? 22.586 3.109 -13.892 1.00 65.56 553 ARG A CA 1
ATOM 4202 C C . ARG A 1 553 ? 21.877 2.686 -12.606 1.00 65.56 553 ARG A C 1
ATOM 4204 O O . ARG A 1 553 ? 22.421 2.841 -11.517 1.00 65.56 553 ARG A O 1
ATOM 4211 N N . ILE A 1 554 ? 20.709 2.069 -12.755 1.00 65.94 554 ILE A N 1
ATOM 4212 C CA . ILE A 1 554 ? 20.001 1.383 -11.670 1.00 65.94 554 ILE A CA 1
ATOM 4213 C C . ILE A 1 554 ? 20.368 -0.103 -11.753 1.00 65.94 554 ILE A C 1
ATOM 4215 O O . ILE A 1 554 ? 20.180 -0.712 -12.803 1.00 65.94 554 ILE A O 1
ATOM 4219 N N . GLU A 1 555 ? 20.911 -0.674 -10.676 1.00 73.00 555 GLU A N 1
ATOM 4220 C CA . GLU A 1 555 ? 21.200 -2.116 -10.587 1.00 73.00 555 GLU A CA 1
ATOM 4221 C C . GLU A 1 555 ? 19.903 -2.937 -10.605 1.00 73.00 555 GLU A C 1
ATOM 4223 O O . GLU A 1 555 ? 18.903 -2.550 -9.988 1.00 73.00 555 GLU A O 1
ATOM 4228 N N . GLU A 1 556 ? 19.906 -4.078 -11.302 1.00 79.19 556 GLU A N 1
ATOM 4229 C CA . GLU A 1 556 ? 18.724 -4.935 -11.351 1.00 79.19 556 GLU A CA 1
ATOM 4230 C C . GLU A 1 556 ? 18.492 -5.622 -9.987 1.00 79.19 556 GLU A C 1
ATOM 4232 O O . GLU A 1 556 ? 19.435 -6.027 -9.304 1.00 79.19 556 GLU A O 1
ATOM 4237 N N . PRO A 1 557 ? 17.230 -5.809 -9.559 1.00 68.38 557 PRO A N 1
ATOM 4238 C CA . PRO A 1 557 ? 16.897 -6.256 -8.202 1.00 68.38 557 PRO A CA 1
ATOM 4239 C C . PRO A 1 557 ? 17.264 -7.722 -7.917 1.00 68.38 557 PRO A C 1
ATOM 4241 O O . PRO A 1 557 ? 17.123 -8.184 -6.785 1.00 68.38 557 PRO A O 1
ATOM 4244 N N . ASN A 1 558 ? 17.690 -8.475 -8.935 1.00 74.75 558 ASN A N 1
ATOM 4245 C CA . ASN A 1 558 ? 18.017 -9.893 -8.850 1.00 74.75 558 ASN A CA 1
ATOM 4246 C C . ASN A 1 558 ? 19.298 -10.185 -9.659 1.00 74.75 558 ASN A C 1
ATOM 4248 O O . ASN A 1 558 ? 19.355 -9.787 -10.824 1.00 74.75 558 ASN A O 1
ATOM 4252 N N . PRO A 1 559 ? 20.272 -10.945 -9.115 1.00 74.94 559 PRO A N 1
ATOM 4253 C CA . PRO A 1 559 ? 21.472 -11.372 -9.842 1.00 74.94 559 PRO A CA 1
ATOM 4254 C C . PRO A 1 559 ? 21.210 -12.031 -11.207 1.00 74.94 559 PRO A C 1
ATOM 4256 O O . PRO A 1 559 ? 21.993 -11.860 -12.139 1.00 74.94 559 PRO A O 1
ATOM 4259 N N . ALA A 1 560 ? 20.106 -12.769 -11.357 1.00 74.38 560 ALA A N 1
ATOM 4260 C CA . ALA A 1 560 ? 19.736 -13.387 -12.630 1.00 74.38 560 ALA A CA 1
ATOM 4261 C C . ALA A 1 560 ? 19.303 -12.347 -13.679 1.00 74.38 560 ALA A C 1
ATOM 4263 O O . ALA A 1 560 ? 19.682 -12.451 -14.842 1.00 74.38 560 ALA A O 1
ATOM 4264 N N . LEU A 1 561 ? 18.564 -11.312 -13.263 1.00 78.81 561 LEU A N 1
ATOM 4265 C CA . LEU A 1 561 ? 18.201 -10.187 -14.132 1.00 78.81 561 LEU A CA 1
ATOM 4266 C C . LEU A 1 561 ? 19.426 -9.339 -14.473 1.00 78.81 561 LEU A C 1
ATOM 4268 O O . LEU A 1 561 ? 19.579 -8.918 -15.614 1.00 78.81 561 LEU A O 1
ATOM 4272 N N . GLU A 1 562 ? 20.325 -9.153 -13.507 1.00 84.31 562 GLU A N 1
ATOM 4273 C CA . GLU A 1 562 ? 21.592 -8.460 -13.724 1.00 84.31 562 GLU A CA 1
ATOM 4274 C C . GLU A 1 562 ? 22.459 -9.200 -14.751 1.00 84.31 562 GLU A C 1
ATOM 4276 O O . GLU A 1 562 ? 23.038 -8.579 -15.633 1.00 84.31 562 GLU A O 1
ATOM 4281 N N . THR A 1 563 ? 22.485 -10.535 -14.714 1.00 85.19 563 THR A N 1
ATOM 4282 C CA . THR A 1 563 ? 23.192 -11.342 -15.722 1.00 85.19 563 THR A CA 1
ATOM 4283 C C . THR A 1 563 ? 22.621 -11.102 -17.122 1.00 85.19 563 THR A C 1
ATOM 4285 O O . THR A 1 563 ? 23.373 -10.819 -18.049 1.00 85.19 563 THR A O 1
ATOM 4288 N N . VAL A 1 564 ? 21.291 -11.116 -17.268 1.00 86.88 564 VAL A N 1
ATOM 4289 C CA . VAL A 1 564 ? 20.610 -10.838 -18.548 1.00 86.88 564 VAL A CA 1
ATOM 4290 C C . VAL A 1 564 ? 20.881 -9.414 -19.034 1.00 86.88 564 VAL A C 1
ATOM 4292 O O . VAL A 1 564 ? 21.091 -9.194 -20.227 1.00 86.88 564 VAL A O 1
ATOM 4295 N N . TYR A 1 565 ? 20.904 -8.444 -18.120 1.00 89.88 565 TYR A N 1
ATOM 4296 C CA . TYR A 1 565 ? 21.275 -7.067 -18.425 1.00 89.88 565 TYR A CA 1
ATOM 4297 C C . TYR A 1 565 ? 22.719 -6.976 -18.942 1.00 89.88 565 TYR A C 1
ATOM 4299 O O . TYR A 1 565 ? 22.949 -6.359 -19.981 1.00 89.88 565 TYR A O 1
ATOM 4307 N N . GLN A 1 566 ? 23.683 -7.619 -18.274 1.00 88.38 566 GLN A N 1
ATOM 4308 C CA . GLN A 1 566 ? 25.092 -7.609 -18.688 1.00 88.38 566 GLN A CA 1
ATOM 4309 C C . GLN A 1 566 ? 25.309 -8.329 -20.022 1.00 88.38 566 GLN A C 1
ATOM 4311 O O . GLN A 1 566 ? 26.049 -7.838 -20.873 1.00 88.38 566 GLN A O 1
ATOM 4316 N N . GLU A 1 567 ? 24.632 -9.456 -20.247 1.00 90.75 567 GLU A N 1
ATOM 4317 C CA . GLU A 1 567 ? 24.647 -10.155 -21.535 1.00 90.75 567 GLU A CA 1
ATOM 4318 C C . GLU A 1 567 ? 24.105 -9.264 -22.656 1.00 90.75 567 GLU A C 1
ATOM 4320 O O . GLU A 1 567 ? 24.705 -9.184 -23.726 1.00 90.75 567 GLU A O 1
ATOM 4325 N N . ALA A 1 568 ? 23.001 -8.556 -22.406 1.00 90.25 568 ALA A N 1
ATOM 4326 C CA . ALA A 1 568 ? 22.409 -7.612 -23.347 1.00 90.25 568 ALA A CA 1
ATOM 4327 C C . ALA A 1 568 ? 23.314 -6.396 -23.611 1.00 90.25 568 ALA A C 1
ATOM 4329 O O . ALA A 1 568 ? 23.474 -5.984 -24.760 1.00 90.25 568 ALA A O 1
ATOM 4330 N N . LEU A 1 569 ? 23.953 -5.856 -22.571 1.00 89.38 569 LEU A N 1
ATOM 4331 C CA . LEU A 1 569 ? 24.924 -4.768 -22.680 1.00 89.38 569 LEU A CA 1
ATOM 4332 C C . LEU A 1 569 ? 26.162 -5.195 -23.486 1.00 89.38 569 LEU A C 1
ATOM 4334 O O . LEU A 1 569 ? 26.682 -4.420 -24.286 1.00 89.38 569 LEU A O 1
ATOM 4338 N N . GLY A 1 570 ? 26.597 -6.448 -23.336 1.00 90.12 570 GLY A N 1
ATOM 4339 C CA . GLY A 1 570 ? 27.702 -7.042 -24.091 1.00 90.12 570 GLY A CA 1
ATOM 4340 C C . GLY A 1 570 ? 27.437 -7.200 -25.595 1.00 90.12 570 GLY A C 1
ATOM 4341 O O . GLY A 1 570 ? 28.378 -7.427 -26.354 1.00 90.12 570 GLY A O 1
ATOM 4342 N N . GLN A 1 571 ? 26.194 -7.029 -26.065 1.00 91.56 571 GLN A N 1
ATOM 4343 C CA . GLN A 1 571 ? 25.833 -7.147 -27.488 1.00 91.56 571 GLN A CA 1
ATOM 4344 C C . GLN A 1 571 ? 26.208 -5.921 -28.337 1.00 91.56 571 GLN A C 1
ATOM 4346 O O . GLN A 1 571 ? 25.880 -5.888 -29.524 1.00 91.56 571 GLN A O 1
ATOM 4351 N N . GLN A 1 572 ? 26.919 -4.930 -27.786 1.00 91.25 572 GLN A N 1
ATOM 4352 C CA . GLN A 1 572 ? 27.381 -3.742 -28.523 1.00 91.25 572 GLN A CA 1
ATOM 4353 C C . GLN A 1 572 ? 27.990 -4.057 -29.907 1.00 91.25 572 GLN A C 1
ATOM 4355 O O . GLN A 1 572 ? 27.552 -3.439 -30.882 1.00 91.25 572 GLN A O 1
ATOM 4360 N N . PRO A 1 573 ? 28.920 -5.028 -30.065 1.00 91.56 573 PRO A N 1
ATOM 4361 C CA . PRO A 1 573 ? 29.508 -5.325 -31.375 1.00 91.56 573 PRO A CA 1
ATOM 4362 C C . PRO A 1 573 ? 28.478 -5.853 -32.380 1.00 91.56 573 PRO A C 1
ATOM 4364 O O . PRO A 1 573 ? 28.506 -5.502 -33.558 1.00 91.56 573 PRO A O 1
ATOM 4367 N N . GLN A 1 574 ? 27.530 -6.669 -31.910 1.00 92.31 574 GLN A N 1
ATOM 4368 C CA . GLN A 1 574 ? 26.487 -7.252 -32.749 1.00 92.31 574 GLN A CA 1
ATOM 4369 C C . GLN A 1 574 ? 25.466 -6.199 -33.196 1.00 92.31 574 GLN A C 1
ATOM 4371 O O . GLN A 1 574 ? 25.052 -6.200 -34.356 1.00 92.31 574 GLN A O 1
ATOM 4376 N N . ILE A 1 575 ? 25.082 -5.290 -32.293 1.00 91.56 575 ILE A N 1
ATOM 4377 C CA . ILE A 1 575 ? 24.191 -4.165 -32.604 1.00 91.56 575 ILE A CA 1
ATOM 4378 C C . ILE A 1 575 ? 24.842 -3.281 -33.670 1.00 91.56 575 ILE A C 1
ATOM 4380 O O . ILE A 1 575 ? 24.209 -2.983 -34.682 1.00 91.56 575 ILE A O 1
ATOM 4384 N N . LEU A 1 576 ? 26.115 -2.915 -33.479 1.00 90.44 576 LEU A N 1
ATOM 4385 C CA . LEU A 1 576 ? 26.864 -2.099 -34.432 1.00 90.44 576 LEU A CA 1
ATOM 4386 C C . LEU A 1 576 ? 26.920 -2.754 -35.818 1.00 90.44 576 LEU A C 1
ATOM 4388 O O . LEU A 1 576 ? 26.612 -2.089 -36.807 1.00 90.44 576 LEU A O 1
ATOM 4392 N N . ARG A 1 577 ? 27.240 -4.055 -35.889 1.00 89.94 577 ARG A N 1
ATOM 4393 C CA . ARG A 1 577 ? 27.301 -4.782 -37.165 1.00 89.94 577 ARG A CA 1
ATOM 4394 C C . ARG A 1 577 ? 25.944 -4.836 -37.866 1.00 89.94 577 ARG A C 1
ATOM 4396 O O . ARG A 1 577 ? 25.870 -4.570 -39.057 1.00 89.94 577 ARG A O 1
ATOM 4403 N N . ARG A 1 578 ? 24.849 -5.088 -37.141 1.00 90.56 578 ARG A N 1
ATOM 4404 C CA . ARG A 1 578 ? 23.504 -5.086 -37.746 1.00 90.56 578 ARG A CA 1
ATOM 4405 C C . ARG A 1 578 ? 23.119 -3.721 -38.315 1.00 90.56 578 ARG A C 1
ATOM 4407 O O . ARG A 1 578 ? 22.516 -3.651 -39.381 1.00 90.56 578 ARG A O 1
ATOM 4414 N N . VAL A 1 579 ? 23.447 -2.634 -37.614 1.00 90.94 579 VAL A N 1
ATOM 4415 C CA . VAL A 1 579 ? 23.218 -1.270 -38.123 1.00 90.94 579 VAL A CA 1
ATOM 4416 C C . VAL A 1 579 ? 24.049 -1.019 -39.388 1.00 90.94 579 VAL A C 1
ATOM 4418 O O . VAL A 1 579 ? 23.554 -0.407 -40.337 1.00 90.94 579 VAL A O 1
ATOM 4421 N N . GLU A 1 580 ? 25.282 -1.526 -39.427 1.00 89.38 580 GLU A N 1
ATOM 4422 C CA . GLU A 1 580 ? 26.164 -1.469 -40.594 1.00 89.38 580 GLU A CA 1
ATOM 4423 C C . GLU A 1 580 ? 25.586 -2.213 -41.800 1.00 89.38 580 GLU A C 1
ATOM 4425 O O . GLU A 1 580 ? 25.456 -1.611 -42.865 1.00 89.38 580 GLU A O 1
ATOM 4430 N N . ASP A 1 581 ? 25.109 -3.445 -41.616 1.00 90.31 581 ASP A N 1
ATOM 4431 C CA . ASP A 1 581 ? 24.507 -4.246 -42.687 1.00 90.31 581 ASP A CA 1
ATOM 4432 C C . ASP A 1 581 ? 23.300 -3.520 -43.326 1.00 90.31 581 ASP A C 1
ATOM 4434 O O . ASP A 1 581 ? 23.180 -3.429 -44.552 1.00 90.31 581 ASP A O 1
ATOM 4438 N N . TYR A 1 582 ? 22.419 -2.910 -42.519 1.00 91.75 582 TYR A N 1
ATOM 4439 C CA . TYR A 1 582 ? 21.286 -2.126 -43.042 1.00 91.75 582 TYR A CA 1
ATOM 4440 C C . TYR A 1 582 ? 21.698 -0.779 -43.644 1.00 91.75 582 TYR A C 1
ATOM 4442 O O . TYR A 1 582 ? 20.968 -0.221 -44.476 1.00 91.75 582 TYR A O 1
ATOM 4450 N N . SER A 1 583 ? 22.859 -0.249 -43.257 1.00 89.81 583 SER A N 1
ATOM 4451 C CA . SER A 1 583 ? 23.453 0.911 -43.914 1.00 89.81 583 SER A CA 1
ATOM 4452 C C . SER A 1 583 ? 23.976 0.530 -45.299 1.00 89.81 583 SER A C 1
ATOM 4454 O O . SER A 1 583 ? 23.671 1.223 -46.276 1.00 89.81 583 SER A O 1
ATOM 4456 N N . HIS A 1 584 ? 24.679 -0.603 -45.396 1.00 91.62 584 HIS A N 1
ATOM 4457 C CA . HIS A 1 584 ? 25.187 -1.161 -46.649 1.00 91.62 584 HIS A CA 1
ATOM 4458 C C . HIS A 1 584 ? 24.033 -1.448 -47.606 1.00 91.62 584 HIS A C 1
ATOM 4460 O O . HIS A 1 584 ? 24.056 -0.999 -48.750 1.00 91.62 584 HIS A O 1
ATOM 4466 N N . TYR A 1 585 ? 22.957 -2.058 -47.100 1.00 92.06 585 TYR A N 1
ATOM 4467 C CA . TYR A 1 585 ? 21.737 -2.342 -47.853 1.00 92.06 585 TYR A CA 1
ATOM 4468 C C . TYR A 1 585 ? 21.195 -1.121 -48.617 1.00 92.06 585 TYR A C 1
ATOM 4470 O O . TYR A 1 585 ? 20.847 -1.212 -49.797 1.00 92.06 585 TYR A O 1
ATOM 4478 N N . GLY A 1 586 ? 21.140 0.046 -47.965 1.00 90.88 586 GLY A N 1
ATOM 4479 C CA . GLY A 1 586 ? 20.659 1.282 -48.586 1.00 90.88 586 GLY A CA 1
ATOM 4480 C C . GLY A 1 586 ? 21.535 1.753 -49.749 1.00 90.88 586 GLY A C 1
ATOM 4481 O O . GLY A 1 586 ? 21.021 2.137 -50.801 1.00 90.88 586 GLY A O 1
ATOM 4482 N N . ILE A 1 587 ? 22.855 1.686 -49.579 1.00 91.31 587 ILE A N 1
ATOM 4483 C CA . ILE A 1 587 ? 23.828 2.094 -50.601 1.00 91.31 587 ILE A CA 1
ATOM 4484 C C . ILE A 1 587 ? 23.858 1.084 -51.749 1.00 91.31 587 ILE A C 1
ATOM 4486 O O . ILE A 1 587 ? 23.806 1.477 -52.912 1.00 91.31 587 ILE A O 1
ATOM 4490 N N . PHE A 1 588 ? 23.858 -0.213 -51.449 1.00 94.50 588 PHE A N 1
ATOM 4491 C CA . PHE A 1 588 ? 23.806 -1.270 -52.459 1.00 94.50 588 PHE A CA 1
ATOM 4492 C C . PHE A 1 588 ? 22.540 -1.182 -53.304 1.00 94.50 588 PHE A C 1
ATOM 4494 O O . PHE A 1 588 ? 22.611 -1.321 -54.520 1.00 94.50 588 PHE A O 1
ATOM 4501 N N . THR A 1 589 ? 21.398 -0.844 -52.697 1.00 92.31 589 THR A N 1
ATOM 4502 C CA . THR A 1 589 ? 20.152 -0.589 -53.436 1.00 92.31 589 THR A CA 1
ATOM 4503 C C . THR A 1 589 ? 20.304 0.576 -54.421 1.00 92.31 589 THR A C 1
ATOM 4505 O O . THR A 1 589 ? 19.792 0.514 -55.537 1.00 92.31 589 THR A O 1
ATOM 4508 N N . PHE A 1 590 ? 21.023 1.639 -54.044 1.00 92.06 590 PHE A N 1
ATOM 4509 C CA . PHE A 1 590 ? 21.321 2.750 -54.951 1.00 92.06 590 PHE A CA 1
ATOM 4510 C C . PHE A 1 590 ? 22.205 2.306 -56.123 1.00 92.06 590 PHE A C 1
ATOM 4512 O O . PHE A 1 590 ? 21.843 2.537 -57.276 1.00 92.06 590 PHE A O 1
ATOM 4519 N N . ILE A 1 591 ? 23.316 1.621 -55.841 1.00 90.75 591 ILE A N 1
ATOM 4520 C CA . ILE A 1 591 ? 24.242 1.120 -56.867 1.00 90.75 591 ILE A CA 1
ATOM 4521 C C . ILE A 1 591 ? 23.505 0.178 -57.825 1.00 90.75 591 ILE A C 1
ATOM 4523 O O . ILE A 1 591 ? 23.527 0.380 -59.039 1.00 90.75 591 ILE A O 1
ATOM 4527 N N . HIS A 1 592 ? 22.769 -0.792 -57.282 1.00 91.06 592 HIS A N 1
ATOM 4528 C CA . HIS A 1 592 ? 22.002 -1.758 -58.058 1.00 91.06 592 HIS A CA 1
ATOM 4529 C C . HIS A 1 592 ? 21.031 -1.073 -59.028 1.00 91.06 592 HIS A C 1
ATOM 4531 O O . HIS A 1 592 ? 21.008 -1.411 -60.208 1.00 91.06 592 HIS A O 1
ATOM 4537 N N . ASN A 1 593 ? 20.298 -0.057 -58.563 1.00 89.12 593 ASN A N 1
ATOM 4538 C CA . ASN A 1 593 ? 19.279 0.612 -59.370 1.00 89.12 593 ASN A CA 1
ATOM 4539 C C . ASN A 1 593 ? 19.841 1.615 -60.391 1.00 89.12 593 ASN A C 1
ATOM 4541 O O . ASN A 1 593 ? 19.191 1.852 -61.406 1.00 89.12 593 ASN A O 1
ATOM 4545 N N . TYR A 1 594 ? 21.001 2.234 -60.133 1.00 86.81 594 TYR A N 1
ATOM 4546 C CA . TYR A 1 594 ? 21.467 3.379 -60.931 1.00 86.81 594 TYR A CA 1
ATOM 4547 C C . TYR A 1 594 ? 22.752 3.140 -61.721 1.00 86.81 594 TYR A C 1
ATOM 4549 O O . TYR A 1 594 ? 22.975 3.889 -62.670 1.00 86.81 594 TYR A O 1
ATOM 4557 N N . HIS A 1 595 ? 23.566 2.123 -61.408 1.00 86.50 595 HIS A N 1
ATOM 4558 C CA . HIS A 1 595 ? 24.866 1.911 -62.071 1.00 86.50 595 HIS A CA 1
ATOM 4559 C C . HIS A 1 595 ? 24.773 1.887 -63.608 1.00 86.50 595 HIS A C 1
ATOM 4561 O O . HIS A 1 595 ? 25.673 2.379 -64.285 1.00 86.50 595 HIS A O 1
ATOM 4567 N N . ILE A 1 596 ? 23.665 1.378 -64.162 1.00 85.25 596 ILE A N 1
ATOM 4568 C CA . ILE A 1 596 ? 23.450 1.251 -65.609 1.00 85.25 596 ILE A CA 1
ATOM 4569 C C . ILE A 1 596 ? 23.542 2.584 -66.362 1.00 85.25 596 ILE A C 1
ATOM 4571 O O . ILE A 1 596 ? 23.940 2.603 -67.521 1.00 85.25 596 ILE A O 1
ATOM 4575 N N . ASN A 1 597 ? 23.250 3.706 -65.697 1.00 83.06 597 ASN A N 1
ATOM 4576 C CA . ASN A 1 597 ? 23.291 5.035 -66.311 1.00 83.06 597 ASN A CA 1
ATOM 4577 C C . ASN A 1 597 ? 24.706 5.469 -66.725 1.00 83.06 597 ASN A C 1
ATOM 4579 O O . ASN A 1 597 ? 24.849 6.444 -67.458 1.00 83.06 597 ASN A O 1
ATOM 4583 N N . TRP A 1 598 ? 25.742 4.774 -66.248 1.00 81.06 598 TRP A N 1
ATOM 4584 C CA . TRP A 1 598 ? 27.145 5.109 -66.506 1.00 81.06 598 TRP A CA 1
ATOM 4585 C C . TRP A 1 598 ? 27.918 3.994 -67.216 1.00 81.06 598 TRP A C 1
ATOM 4587 O O . TRP A 1 598 ? 29.134 4.107 -67.390 1.00 81.06 598 TRP A O 1
ATOM 4597 N N . VAL A 1 599 ? 27.225 2.932 -67.635 1.00 83.25 599 VAL A N 1
ATOM 4598 C CA . VAL A 1 599 ? 27.799 1.818 -68.399 1.00 83.25 599 VAL A CA 1
ATOM 4599 C C . VAL A 1 599 ? 27.973 2.231 -69.859 1.00 83.25 599 VAL A C 1
ATOM 4601 O O . VAL A 1 599 ? 27.059 2.770 -70.476 1.00 83.25 599 VAL A O 1
ATOM 4604 N N . ALA A 1 600 ? 29.146 1.940 -70.418 1.00 81.19 600 ALA A N 1
ATOM 4605 C CA . ALA A 1 600 ? 29.486 2.199 -71.813 1.00 81.19 600 ALA A CA 1
ATOM 4606 C C . ALA A 1 600 ? 30.271 1.001 -72.369 1.00 81.19 600 ALA A C 1
ATOM 4608 O O . ALA A 1 600 ? 31.496 1.035 -72.513 1.00 81.19 600 ALA A O 1
ATOM 4609 N N . SER A 1 601 ? 29.558 -0.093 -72.654 1.00 78.31 601 SER A N 1
ATOM 4610 C CA . SER A 1 601 ? 30.166 -1.365 -73.073 1.00 78.31 601 SER A CA 1
ATOM 4611 C C . SER A 1 601 ? 30.982 -1.245 -74.364 1.00 78.31 601 SER A C 1
ATOM 4613 O O . SER A 1 601 ? 32.013 -1.899 -74.492 1.00 78.31 601 SER A O 1
ATOM 4615 N N . GLU A 1 602 ? 30.581 -0.361 -75.282 1.00 75.88 602 GLU A N 1
ATOM 4616 C CA . GLU A 1 602 ? 31.296 -0.072 -76.538 1.00 75.88 602 GLU A CA 1
ATOM 4617 C C . GLU A 1 602 ? 32.689 0.547 -76.314 1.00 75.88 602 GLU A C 1
ATOM 4619 O O . GLU A 1 602 ? 33.557 0.478 -77.185 1.00 75.88 602 GLU A O 1
ATOM 4624 N N . HIS A 1 603 ? 32.931 1.107 -75.126 1.00 71.69 603 HIS A N 1
ATOM 4625 C CA . HIS A 1 603 ? 34.196 1.725 -74.735 1.00 71.69 603 HIS A CA 1
ATOM 4626 C C . HIS A 1 603 ? 34.964 0.916 -73.675 1.00 71.69 603 HIS A C 1
ATOM 4628 O O . HIS A 1 603 ? 35.964 1.393 -73.145 1.00 71.69 603 HIS A O 1
ATOM 4634 N N . GLY A 1 604 ? 34.542 -0.326 -73.394 1.00 69.38 604 GLY A N 1
ATOM 4635 C CA . GLY A 1 604 ? 35.196 -1.217 -72.426 1.00 69.38 604 GLY A CA 1
ATOM 4636 C C . GLY A 1 604 ? 34.786 -0.991 -70.967 1.00 69.38 604 GLY A C 1
ATOM 4637 O O . GLY A 1 604 ? 35.364 -1.603 -70.074 1.00 69.38 604 GLY A O 1
ATOM 4638 N N . ARG A 1 605 ? 33.776 -0.148 -70.711 1.00 80.81 605 ARG A N 1
ATOM 4639 C CA . ARG A 1 605 ? 33.259 0.131 -69.366 1.00 80.81 605 ARG A CA 1
ATOM 4640 C C . ARG A 1 605 ? 31.982 -0.660 -69.116 1.00 80.81 605 ARG A C 1
ATOM 4642 O O . ARG A 1 605 ? 30.882 -0.209 -69.441 1.00 80.81 605 ARG A O 1
ATOM 4649 N N . ASP A 1 606 ? 32.139 -1.862 -68.578 1.00 82.94 606 ASP A N 1
ATOM 4650 C CA . ASP A 1 606 ? 31.021 -2.735 -68.229 1.00 82.94 606 ASP A CA 1
ATOM 4651 C C . ASP A 1 606 ? 30.388 -2.379 -66.867 1.00 82.94 606 ASP A C 1
ATOM 4653 O O . ASP A 1 606 ? 30.830 -1.477 -66.150 1.00 82.94 606 ASP A O 1
ATOM 4657 N N . ALA A 1 607 ? 29.312 -3.086 -66.512 1.00 84.06 607 ALA A N 1
ATOM 4658 C CA . ALA A 1 607 ? 28.609 -2.876 -65.248 1.00 84.06 607 ALA A CA 1
ATOM 4659 C C . ALA A 1 607 ? 29.502 -3.113 -64.018 1.00 84.06 607 ALA A C 1
ATOM 4661 O O . ALA A 1 607 ? 29.360 -2.396 -63.029 1.00 84.06 607 ALA A O 1
ATOM 4662 N N . SER A 1 608 ? 30.435 -4.067 -64.083 1.00 85.25 608 SER A N 1
ATOM 4663 C CA . SER A 1 608 ? 31.339 -4.397 -62.977 1.00 85.25 608 SER A CA 1
ATOM 4664 C C . SER A 1 608 ? 32.319 -3.254 -62.707 1.00 85.25 608 SER A C 1
ATOM 4666 O O . SER A 1 608 ? 32.508 -2.874 -61.553 1.00 85.25 608 SER A O 1
ATOM 4668 N N . VAL A 1 609 ? 32.890 -2.648 -63.753 1.00 82.75 609 VAL A N 1
ATOM 4669 C CA . VAL A 1 609 ? 33.794 -1.491 -63.618 1.00 82.75 609 VAL A CA 1
ATOM 4670 C C . VAL A 1 609 ? 33.087 -0.318 -62.935 1.00 82.75 609 VAL A C 1
ATOM 4672 O O . VAL A 1 609 ? 33.621 0.261 -61.988 1.00 82.75 609 VAL A O 1
ATOM 4675 N N . VAL A 1 610 ? 31.859 0.003 -63.356 1.00 82.94 610 VAL A N 1
ATOM 4676 C CA . VAL A 1 610 ? 31.078 1.098 -62.757 1.00 82.94 610 VAL A CA 1
ATOM 4677 C C . VAL A 1 610 ? 30.712 0.792 -61.304 1.00 82.94 610 VAL A C 1
ATOM 4679 O O . VAL A 1 610 ? 30.859 1.654 -60.441 1.00 82.94 610 VAL A O 1
ATOM 4682 N N . GLN A 1 611 ? 30.260 -0.428 -61.009 1.00 88.88 611 GLN A N 1
ATOM 4683 C CA . GLN A 1 611 ? 29.874 -0.827 -59.654 1.00 88.88 611 GLN A CA 1
ATOM 4684 C C . GLN A 1 611 ? 31.060 -0.793 -58.683 1.00 88.88 611 GLN A C 1
ATOM 4686 O O . GLN A 1 611 ? 30.919 -0.255 -57.587 1.00 88.88 611 GLN A O 1
ATOM 4691 N N . LYS A 1 612 ? 32.233 -1.294 -59.092 1.00 86.88 612 LYS A N 1
ATOM 4692 C CA . LYS A 1 612 ? 33.468 -1.224 -58.294 1.00 86.88 612 LYS A CA 1
ATOM 4693 C C . LYS A 1 612 ? 33.852 0.223 -57.982 1.00 86.88 612 LYS A C 1
ATOM 4695 O O . LYS A 1 612 ? 34.041 0.559 -56.818 1.00 86.88 612 LYS A O 1
ATOM 4700 N N . ALA A 1 613 ? 33.831 1.098 -58.990 1.00 81.62 613 ALA A N 1
ATOM 4701 C CA . ALA A 1 613 ? 34.097 2.523 -58.802 1.00 81.62 613 ALA A CA 1
ATOM 4702 C C . ALA A 1 613 ? 33.083 3.203 -57.860 1.00 81.62 613 ALA A C 1
ATOM 4704 O O . ALA A 1 613 ? 33.455 4.054 -57.054 1.00 81.62 613 ALA A O 1
ATOM 4705 N N . MET A 1 614 ? 31.799 2.830 -57.931 1.00 86.50 614 MET A N 1
ATOM 4706 C CA . MET A 1 614 ? 30.780 3.322 -56.996 1.00 86.50 614 MET A CA 1
ATOM 4707 C C . MET A 1 614 ? 31.057 2.877 -55.556 1.00 86.50 614 MET A C 1
ATOM 4709 O O . MET A 1 614 ? 30.888 3.679 -54.637 1.00 86.50 614 MET A O 1
ATOM 4713 N N . LEU A 1 615 ? 31.488 1.631 -55.347 1.00 88.25 615 LEU A N 1
ATOM 4714 C CA . LEU A 1 615 ? 31.798 1.109 -54.015 1.00 88.25 615 LEU A CA 1
ATOM 4715 C C . LEU A 1 615 ? 33.019 1.788 -53.396 1.00 88.25 615 LEU A C 1
ATOM 4717 O O . LEU A 1 615 ? 32.925 2.214 -52.249 1.00 88.25 615 LEU A O 1
ATOM 4721 N N . ASP A 1 616 ? 34.100 1.978 -54.155 1.00 82.12 616 ASP A N 1
ATOM 4722 C CA . ASP A 1 616 ? 35.322 2.645 -53.671 1.00 82.12 616 ASP A CA 1
ATOM 4723 C C . ASP A 1 616 ? 35.048 4.048 -53.122 1.00 82.12 616 ASP A C 1
ATOM 4725 O O . ASP A 1 616 ? 35.641 4.492 -52.139 1.00 82.12 616 ASP A O 1
ATOM 4729 N N . ILE A 1 617 ? 34.111 4.756 -53.751 1.00 79.06 617 ILE A N 1
ATOM 4730 C CA . ILE A 1 617 ? 33.741 6.113 -53.352 1.00 79.06 617 ILE A CA 1
ATOM 4731 C C . ILE A 1 617 ? 32.772 6.115 -52.174 1.00 79.06 617 ILE A C 1
ATOM 4733 O O . ILE A 1 617 ? 32.879 6.959 -51.283 1.00 79.06 617 ILE A O 1
ATOM 4737 N N . LEU A 1 618 ? 31.781 5.223 -52.191 1.00 84.44 618 LEU A N 1
ATOM 4738 C CA . LEU A 1 618 ? 30.701 5.226 -51.206 1.00 84.44 618 LEU A CA 1
ATOM 4739 C C . LEU A 1 618 ? 31.080 4.486 -49.910 1.00 84.44 618 LEU A C 1
ATOM 4741 O O . LEU A 1 618 ? 30.448 4.737 -48.881 1.00 84.44 618 LEU A O 1
ATOM 4745 N N . PHE A 1 619 ? 32.126 3.650 -49.938 1.00 83.88 619 PHE A N 1
ATOM 4746 C CA . PHE A 1 619 ? 32.664 2.887 -48.803 1.00 83.88 619 PHE A CA 1
ATOM 4747 C C . PHE A 1 619 ? 34.175 3.072 -48.598 1.00 83.88 619 PHE A C 1
ATOM 4749 O O . PHE A 1 619 ? 34.926 2.105 -48.536 1.00 83.88 619 PHE A O 1
ATOM 4756 N N . PRO A 1 620 ? 34.661 4.300 -48.399 1.00 73.31 620 PRO A N 1
ATOM 4757 C CA . PRO A 1 620 ? 36.102 4.557 -48.349 1.00 73.31 620 PRO A CA 1
ATOM 4758 C C . PRO A 1 620 ? 36.805 4.092 -47.072 1.00 73.31 620 PRO A C 1
ATOM 4760 O O . PRO A 1 620 ? 38.021 4.207 -46.966 1.00 73.31 620 PRO A O 1
ATOM 4763 N N . LEU A 1 621 ? 36.042 3.646 -46.071 1.00 74.81 621 LEU A N 1
ATOM 4764 C CA . LEU A 1 621 ? 36.559 3.123 -44.805 1.00 74.81 621 LEU A CA 1
ATOM 4765 C C . LEU A 1 621 ? 36.513 1.592 -44.743 1.00 74.81 621 LEU A C 1
ATOM 4767 O O . LEU A 1 621 ? 37.031 1.017 -43.788 1.00 74.81 621 LEU A O 1
ATOM 4771 N N . THR A 1 622 ? 35.888 0.945 -45.729 1.00 78.38 622 THR A N 1
ATOM 4772 C CA . THR A 1 622 ? 35.756 -0.511 -45.794 1.00 78.38 622 THR A CA 1
ATOM 4773 C C . THR A 1 622 ? 36.681 -1.024 -46.895 1.00 78.38 622 THR A C 1
ATOM 4775 O O . THR A 1 622 ? 36.658 -0.470 -47.995 1.00 78.38 622 THR A O 1
ATOM 4778 N N . PRO A 1 623 ? 37.499 -2.061 -46.646 1.00 81.75 623 PRO A N 1
ATOM 4779 C CA . PRO A 1 623 ? 38.349 -2.639 -47.681 1.00 81.75 623 PRO A CA 1
ATOM 4780 C C . PRO A 1 623 ? 37.546 -3.038 -48.927 1.00 81.75 623 PRO A C 1
ATOM 4782 O O . PRO A 1 623 ? 36.487 -3.659 -48.813 1.00 81.75 623 PRO A O 1
ATOM 4785 N N . HIS A 1 624 ? 38.072 -2.720 -50.116 1.00 82.12 624 HIS A N 1
ATOM 4786 C CA . HIS A 1 624 ? 37.388 -2.980 -51.389 1.00 82.12 624 HIS A CA 1
ATOM 4787 C C . HIS A 1 624 ? 36.963 -4.446 -51.540 1.00 82.12 624 HIS A C 1
ATOM 4789 O O . HIS A 1 624 ? 35.837 -4.734 -51.931 1.00 82.12 624 HIS A O 1
ATOM 4795 N N . GLU A 1 625 ? 37.852 -5.384 -51.214 1.00 84.44 625 GLU A N 1
ATOM 4796 C CA . GLU A 1 625 ? 37.582 -6.818 -51.362 1.00 84.44 625 GLU A CA 1
ATOM 4797 C C . GLU A 1 625 ? 36.414 -7.284 -50.480 1.00 84.44 625 GLU A C 1
ATOM 4799 O O . GLU A 1 625 ? 35.585 -8.078 -50.926 1.00 84.44 625 GLU A O 1
ATOM 4804 N N . GLU A 1 626 ? 36.311 -6.746 -49.260 1.00 86.69 626 GLU A N 1
ATOM 4805 C CA . GLU A 1 626 ? 35.224 -7.050 -48.326 1.00 86.69 626 GLU A CA 1
ATOM 4806 C C . GLU A 1 626 ? 33.893 -6.523 -48.869 1.00 86.69 626 GLU A C 1
ATOM 4808 O O . GLU A 1 626 ? 32.937 -7.284 -49.030 1.00 86.69 626 GLU A O 1
ATOM 4813 N N . ILE A 1 627 ? 33.841 -5.238 -49.236 1.00 88.94 627 ILE A N 1
ATOM 4814 C CA . ILE A 1 627 ? 32.592 -4.626 -49.695 1.00 88.94 627 ILE A CA 1
ATOM 4815 C C . ILE A 1 627 ? 32.158 -5.143 -51.073 1.00 88.94 627 ILE A C 1
ATOM 4817 O O . ILE A 1 627 ? 30.962 -5.256 -51.344 1.00 88.94 627 ILE A O 1
ATOM 4821 N N . TRP A 1 628 ? 33.108 -5.509 -51.940 1.00 89.94 628 TRP A N 1
ATOM 4822 C CA . TRP A 1 628 ? 32.815 -6.133 -53.228 1.00 89.94 628 TRP A CA 1
ATOM 4823 C C . TRP A 1 628 ? 32.185 -7.514 -53.046 1.00 89.94 628 TRP A C 1
ATOM 4825 O O . TRP A 1 628 ? 31.175 -7.813 -53.683 1.00 89.94 628 TRP A O 1
ATOM 4835 N N . ALA A 1 629 ? 32.722 -8.336 -52.139 1.00 89.06 629 ALA A N 1
ATOM 4836 C CA . ALA A 1 629 ? 32.135 -9.632 -51.813 1.00 89.06 629 ALA A CA 1
ATOM 4837 C C . ALA A 1 629 ? 30.722 -9.488 -51.217 1.00 89.06 629 ALA A C 1
ATOM 4839 O O . ALA A 1 629 ? 29.806 -10.211 -51.620 1.00 89.06 629 ALA A O 1
ATOM 4840 N N . GLU A 1 630 ? 30.515 -8.521 -50.317 1.00 89.94 630 GLU A N 1
ATOM 4841 C CA . GLU A 1 630 ? 29.191 -8.218 -49.760 1.00 89.94 630 GLU A CA 1
ATOM 4842 C C . GLU A 1 630 ? 28.196 -7.755 -50.835 1.00 89.94 630 GLU A C 1
ATOM 4844 O O . GLU A 1 630 ? 27.046 -8.201 -50.850 1.00 89.94 630 GLU A O 1
ATOM 4849 N N . TYR A 1 631 ? 28.632 -6.905 -51.769 1.00 91.81 631 TYR A N 1
ATOM 4850 C CA . TYR A 1 631 ? 27.797 -6.441 -52.876 1.00 91.81 631 TYR A CA 1
ATOM 4851 C C . TYR A 1 631 ? 27.452 -7.566 -53.863 1.00 91.81 631 TYR A C 1
ATOM 4853 O O . TYR A 1 631 ? 26.326 -7.633 -54.347 1.00 91.81 631 TYR A O 1
ATOM 4861 N N . LEU A 1 632 ? 28.366 -8.500 -54.137 1.00 89.94 632 LEU A N 1
ATOM 4862 C CA . LEU A 1 632 ? 28.056 -9.671 -54.968 1.00 89.94 632 LEU A CA 1
ATOM 4863 C C . LEU A 1 632 ? 27.026 -10.602 -54.309 1.00 89.94 632 LEU A C 1
ATOM 4865 O O . LEU A 1 632 ? 26.223 -11.230 -55.002 1.00 89.94 632 LEU A O 1
ATOM 4869 N N . ALA A 1 633 ? 27.027 -10.686 -52.977 1.00 90.12 633 ALA A N 1
ATOM 4870 C CA . ALA A 1 633 ? 26.033 -11.441 -52.218 1.00 90.12 633 ALA A CA 1
ATOM 4871 C C . ALA A 1 633 ? 24.685 -10.704 -52.081 1.00 90.12 633 ALA A C 1
ATOM 4873 O O . ALA A 1 633 ? 23.670 -11.326 -51.745 1.00 90.12 633 ALA A O 1
ATOM 4874 N N . PHE A 1 634 ? 24.653 -9.394 -52.343 1.00 91.75 634 PHE A N 1
ATOM 4875 C CA . PHE A 1 634 ? 23.467 -8.563 -52.194 1.00 91.75 634 PHE A CA 1
ATOM 4876 C C . PHE A 1 634 ? 22.361 -8.959 -53.178 1.00 91.75 634 PHE A C 1
ATOM 4878 O O . PHE A 1 634 ? 22.559 -9.090 -54.386 1.00 91.75 634 PHE A O 1
ATOM 4885 N N . LYS A 1 635 ? 21.141 -9.086 -52.648 1.00 87.38 635 LYS A N 1
ATOM 4886 C CA . LYS A 1 635 ? 19.918 -9.239 -53.437 1.00 87.38 635 LYS A CA 1
ATOM 4887 C C . LYS A 1 635 ? 18.896 -8.209 -52.963 1.00 87.38 635 LYS A C 1
ATOM 4889 O O . LYS A 1 635 ? 18.600 -8.189 -51.766 1.00 87.38 635 LYS A O 1
ATOM 4894 N N . PRO A 1 636 ? 18.329 -7.386 -53.860 1.00 85.62 636 PRO A N 1
ATOM 4895 C CA . PRO A 1 636 ? 17.286 -6.447 -53.482 1.00 85.62 636 PRO A CA 1
ATOM 4896 C C . PRO A 1 636 ? 16.053 -7.223 -53.014 1.00 85.62 636 PRO A C 1
ATOM 4898 O O . PRO A 1 636 ? 15.541 -8.097 -53.713 1.00 85.62 636 PRO A O 1
ATOM 4901 N N . GLN A 1 637 ? 15.589 -6.912 -51.810 1.00 88.94 637 GLN A N 1
ATOM 4902 C CA . GLN A 1 637 ? 14.407 -7.510 -51.200 1.00 88.94 637 GLN A CA 1
ATOM 4903 C C . GLN A 1 637 ? 13.502 -6.418 -50.631 1.00 88.94 637 GLN A C 1
ATOM 4905 O O . GLN A 1 637 ? 13.911 -5.282 -50.384 1.00 88.94 637 GLN A O 1
ATOM 4910 N N . TYR A 1 638 ? 12.230 -6.735 -50.429 1.00 86.12 638 TYR A N 1
ATOM 4911 C CA . TYR A 1 638 ? 11.355 -5.805 -49.733 1.00 86.12 638 TYR A CA 1
ATOM 4912 C C . TYR A 1 638 ? 11.719 -5.794 -48.244 1.00 86.12 638 TYR A C 1
ATOM 4914 O O . TYR A 1 638 ? 11.674 -6.836 -47.594 1.00 86.12 638 TYR A O 1
ATOM 4922 N N . GLN A 1 639 ? 12.097 -4.627 -47.720 1.00 88.06 639 GLN A N 1
ATOM 4923 C CA . GLN A 1 639 ? 12.405 -4.446 -46.303 1.00 88.06 639 GLN A CA 1
ATOM 4924 C C . GLN A 1 639 ? 11.198 -3.842 -45.572 1.00 88.06 639 GLN A C 1
ATOM 4926 O O . GLN A 1 639 ? 10.535 -2.966 -46.133 1.00 88.06 639 GLN A O 1
ATOM 4931 N N . PRO A 1 640 ? 10.929 -4.248 -44.319 1.00 87.25 640 PRO A N 1
ATOM 4932 C CA . PRO A 1 640 ? 9.931 -3.601 -43.473 1.00 87.25 640 PRO A CA 1
ATOM 4933 C C . PRO A 1 640 ? 10.148 -2.086 -43.366 1.00 87.25 640 PRO A C 1
ATOM 4935 O O . PRO A 1 640 ? 11.286 -1.617 -43.323 1.00 87.25 640 PRO A O 1
ATOM 4938 N N . GLU A 1 641 ? 9.059 -1.320 -43.255 1.00 85.81 641 GLU A N 1
ATOM 4939 C CA . GLU A 1 641 ? 9.097 0.152 -43.258 1.00 85.81 641 GLU A CA 1
ATOM 4940 C C . GLU A 1 641 ? 10.094 0.763 -42.245 1.00 85.81 641 GLU A C 1
ATOM 4942 O O . GLU A 1 641 ? 10.841 1.661 -42.636 1.00 85.81 641 GLU A O 1
ATOM 4947 N N . PRO A 1 642 ? 10.215 0.281 -40.988 1.00 83.31 642 PRO A N 1
ATOM 4948 C CA . PRO A 1 642 ? 11.200 0.820 -40.043 1.00 83.31 642 PRO A CA 1
ATOM 4949 C C . PRO A 1 642 ? 12.657 0.617 -40.485 1.00 83.31 642 PRO A C 1
ATOM 4951 O O . PRO A 1 642 ? 13.483 1.515 -40.321 1.00 83.31 642 PRO A O 1
ATOM 4954 N N . ILE A 1 643 ? 12.967 -0.532 -41.095 1.00 89.50 643 ILE A N 1
ATOM 4955 C CA . ILE A 1 643 ? 14.290 -0.814 -41.667 1.00 89.50 643 ILE A CA 1
ATOM 4956 C C . ILE A 1 643 ? 14.516 0.078 -42.889 1.00 89.50 643 ILE A C 1
ATOM 4958 O O . ILE A 1 643 ? 15.551 0.737 -43.009 1.00 89.50 643 ILE A O 1
ATOM 4962 N N . TRP A 1 644 ? 13.522 0.163 -43.775 1.00 89.50 644 TRP A N 1
ATOM 4963 C CA . TRP A 1 644 ? 13.625 0.969 -44.982 1.00 89.50 644 TRP A CA 1
ATOM 4964 C C . TRP A 1 644 ? 13.792 2.460 -44.680 1.00 89.50 644 TRP A C 1
ATOM 4966 O O . TRP A 1 644 ? 14.585 3.119 -45.340 1.00 89.50 644 TRP A O 1
ATOM 4976 N N . GLN A 1 645 ? 13.140 3.015 -43.656 1.00 86.81 645 GLN A N 1
ATOM 4977 C CA . GLN A 1 645 ? 13.326 4.418 -43.260 1.00 86.81 645 GLN A CA 1
ATOM 4978 C C . GLN A 1 645 ? 14.771 4.753 -42.860 1.00 86.81 645 GLN A C 1
ATOM 4980 O O . GLN A 1 645 ? 15.223 5.887 -43.081 1.00 86.81 645 GLN A O 1
ATOM 4985 N N . PHE A 1 646 ? 15.499 3.785 -42.299 1.00 91.12 646 PHE A N 1
ATOM 4986 C CA . PHE A 1 646 ? 16.930 3.901 -42.034 1.00 91.12 646 PHE A CA 1
ATOM 4987 C C . PHE A 1 646 ? 17.743 3.751 -43.328 1.00 91.12 646 PHE A C 1
ATOM 4989 O O . PHE A 1 646 ? 18.445 4.686 -43.727 1.00 91.12 646 PHE A O 1
ATOM 4996 N N . SER A 1 647 ? 17.588 2.634 -44.045 1.00 91.94 647 SER A N 1
ATOM 4997 C CA . SER A 1 647 ? 18.342 2.349 -45.275 1.00 91.94 647 SER A CA 1
ATOM 4998 C C . SER A 1 647 ? 18.115 3.399 -46.368 1.00 91.94 647 SER A C 1
ATOM 5000 O O . SER A 1 647 ? 19.049 3.780 -47.071 1.00 91.94 647 SER A O 1
ATOM 5002 N N . ARG A 1 648 ? 16.909 3.965 -46.472 1.00 88.69 648 ARG A N 1
ATOM 5003 C CA . ARG A 1 648 ? 16.559 5.039 -47.411 1.00 88.69 648 ARG A CA 1
ATOM 5004 C C . ARG A 1 648 ? 17.388 6.297 -47.182 1.00 88.69 648 ARG A C 1
ATOM 5006 O O . ARG A 1 648 ? 17.654 7.022 -48.134 1.00 88.69 648 ARG A O 1
ATOM 5013 N N . ARG A 1 649 ? 17.815 6.593 -45.951 1.00 87.44 649 ARG A N 1
ATOM 5014 C CA . ARG A 1 649 ? 18.700 7.743 -45.702 1.00 87.44 649 ARG A CA 1
ATOM 5015 C C . ARG A 1 649 ? 20.100 7.504 -46.227 1.00 87.44 649 ARG A C 1
ATOM 5017 O O . ARG A 1 649 ? 20.657 8.414 -46.827 1.00 87.44 649 ARG A O 1
ATOM 5024 N N . ARG A 1 650 ? 20.618 6.286 -46.093 1.00 88.38 650 ARG A N 1
ATOM 5025 C CA . ARG A 1 650 ? 21.894 5.896 -46.703 1.00 88.38 650 ARG A CA 1
ATOM 5026 C C . ARG A 1 650 ? 21.808 5.862 -48.226 1.00 88.38 650 ARG A C 1
ATOM 5028 O O . ARG A 1 650 ? 22.708 6.357 -48.890 1.00 88.38 650 ARG A O 1
ATOM 5035 N N . TYR A 1 651 ? 20.683 5.400 -48.768 1.00 89.69 651 TYR A N 1
ATOM 5036 C CA . TYR A 1 651 ? 20.366 5.498 -50.192 1.00 89.69 651 TYR A CA 1
ATOM 5037 C C . TYR A 1 651 ? 20.351 6.954 -50.681 1.00 89.69 651 TYR A C 1
ATOM 5039 O O . TYR A 1 651 ? 20.970 7.268 -51.690 1.00 89.69 651 TYR A O 1
ATOM 5047 N N . LEU A 1 652 ? 19.650 7.855 -49.980 1.00 85.12 652 LEU A N 1
ATOM 5048 C CA . LEU A 1 652 ? 19.573 9.270 -50.358 1.00 85.12 652 LEU A CA 1
ATOM 5049 C C . LEU A 1 652 ? 20.933 9.949 -50.227 1.00 85.12 652 LEU A C 1
ATOM 5051 O O . LEU A 1 652 ? 21.324 10.674 -51.126 1.00 85.12 652 LEU A O 1
ATOM 5055 N N . TRP A 1 653 ? 21.680 9.645 -49.166 1.00 85.44 653 TRP A N 1
ATOM 5056 C CA . TRP A 1 653 ? 23.053 10.108 -49.017 1.00 85.44 653 TRP A CA 1
ATOM 5057 C C . TRP A 1 653 ? 23.916 9.656 -50.201 1.00 85.44 653 TRP A C 1
ATOM 5059 O O . TRP A 1 653 ? 24.562 10.493 -50.818 1.00 85.44 653 TRP A O 1
ATOM 5069 N N . ALA A 1 654 ? 23.867 8.379 -50.593 1.00 85.50 654 ALA A N 1
ATOM 5070 C CA . ALA A 1 654 ? 24.592 7.889 -51.766 1.00 85.50 654 ALA A CA 1
ATOM 5071 C C . ALA A 1 654 ? 24.133 8.582 -53.059 1.00 85.50 654 ALA A C 1
ATOM 5073 O O . ALA A 1 654 ? 24.963 8.973 -53.876 1.00 85.50 654 ALA A O 1
ATOM 5074 N N . LYS A 1 655 ? 22.822 8.807 -53.207 1.00 82.75 655 LYS A N 1
ATOM 5075 C CA . LYS A 1 655 ? 22.230 9.553 -54.321 1.00 82.75 655 LYS A CA 1
ATOM 5076 C C . LYS A 1 655 ? 22.648 11.024 -54.348 1.00 82.75 655 LYS A C 1
ATOM 5078 O O . LYS A 1 655 ? 22.700 11.583 -55.431 1.00 82.75 655 LYS A O 1
ATOM 5083 N N . ASP A 1 656 ? 22.930 11.646 -53.212 1.00 80.69 656 ASP A N 1
ATOM 5084 C CA . ASP A 1 656 ? 23.383 13.037 -53.151 1.00 80.69 656 ASP A CA 1
ATOM 5085 C C . ASP A 1 656 ? 24.905 13.129 -53.346 1.00 80.69 656 ASP A C 1
ATOM 5087 O O . ASP A 1 656 ? 25.398 14.052 -53.992 1.00 80.69 656 ASP A O 1
ATOM 5091 N N . GLN A 1 657 ? 25.672 12.166 -52.827 1.00 76.75 657 GLN A N 1
ATOM 5092 C CA . GLN A 1 657 ? 27.131 12.145 -52.968 1.00 76.75 657 GLN A CA 1
ATOM 5093 C C . GLN A 1 657 ? 27.579 11.741 -54.374 1.00 76.75 657 GLN A C 1
ATOM 5095 O O . GLN A 1 657 ? 28.493 12.355 -54.923 1.00 76.75 657 GLN A O 1
ATOM 5100 N N . TRP A 1 658 ? 26.940 10.730 -54.970 1.00 79.94 658 TRP A N 1
ATOM 5101 C CA . TRP A 1 658 ? 27.388 10.173 -56.242 1.00 79.94 658 TRP A CA 1
ATOM 5102 C C . TRP A 1 658 ? 27.332 11.182 -57.394 1.00 79.94 658 TRP A C 1
ATOM 5104 O O . TRP A 1 658 ? 28.380 11.366 -57.984 1.00 79.94 658 TRP A O 1
ATOM 5114 N N . PRO A 1 659 ? 26.238 11.913 -57.690 1.00 68.25 659 PRO A N 1
ATOM 5115 C CA . PRO A 1 659 ? 26.195 12.902 -58.776 1.00 68.25 659 PRO A CA 1
ATOM 5116 C C . PRO A 1 659 ? 27.270 13.989 -58.668 1.00 68.25 659 PRO A C 1
ATOM 5118 O O . PRO A 1 659 ? 27.942 14.312 -59.645 1.00 68.25 659 PRO A O 1
ATOM 5121 N N . ASN A 1 660 ? 27.495 14.497 -57.452 1.00 68.44 660 ASN A N 1
ATOM 5122 C CA . ASN A 1 660 ? 28.493 15.535 -57.186 1.00 68.44 660 ASN A CA 1
ATOM 5123 C C . ASN A 1 660 ? 29.930 15.075 -57.491 1.00 68.44 660 ASN A C 1
ATOM 5125 O O . ASN A 1 660 ? 30.788 15.887 -57.845 1.00 68.44 660 ASN A O 1
ATOM 5129 N N . LEU A 1 661 ? 30.202 13.777 -57.347 1.00 70.19 661 LEU A N 1
ATOM 5130 C CA . LEU A 1 661 ? 31.499 13.167 -57.638 1.00 70.19 661 LEU A CA 1
ATOM 5131 C C . LEU A 1 661 ? 31.546 12.574 -59.052 1.00 70.19 661 LEU A C 1
ATOM 5133 O O . LEU A 1 661 ? 32.588 12.628 -59.710 1.00 70.19 661 LEU A O 1
ATOM 5137 N N . SER A 1 662 ? 30.413 12.068 -59.539 1.00 69.31 662 SER A N 1
ATOM 5138 C CA . SER A 1 662 ? 30.281 11.402 -60.822 1.00 69.31 662 SER A CA 1
ATOM 5139 C C . SER A 1 662 ? 30.493 12.381 -61.946 1.00 69.31 662 SER A C 1
ATOM 5141 O O . SER A 1 662 ? 31.203 12.005 -62.850 1.00 69.31 662 SER A O 1
ATOM 5143 N N . ASP A 1 663 ? 30.017 13.630 -61.882 1.00 69.00 663 ASP A N 1
ATOM 5144 C CA . ASP A 1 663 ? 30.227 14.606 -62.968 1.00 69.00 663 ASP A CA 1
ATOM 5145 C C . ASP A 1 663 ? 31.711 14.759 -63.349 1.00 69.00 663 ASP A C 1
ATOM 5147 O O . ASP A 1 663 ? 32.064 14.876 -64.524 1.00 69.00 663 ASP A O 1
ATOM 5151 N N . ARG A 1 664 ? 32.615 14.699 -62.364 1.00 71.56 664 ARG A N 1
ATOM 5152 C CA . ARG A 1 664 ? 34.068 14.761 -62.592 1.00 71.56 664 ARG A CA 1
ATOM 5153 C C . ARG A 1 664 ? 34.604 13.461 -63.186 1.00 71.56 664 ARG A C 1
ATOM 5155 O O . ARG A 1 664 ? 35.414 13.496 -64.108 1.00 71.56 664 ARG A O 1
ATOM 5162 N N . ILE A 1 665 ? 34.134 12.326 -62.677 1.00 74.31 665 ILE A N 1
ATOM 5163 C CA . ILE A 1 665 ? 34.537 10.988 -63.123 1.00 74.31 665 ILE A CA 1
ATOM 5164 C C . ILE A 1 665 ? 34.017 10.712 -64.534 1.00 74.31 665 ILE A C 1
ATOM 5166 O O . ILE A 1 665 ? 34.787 10.321 -65.400 1.00 74.31 665 ILE A O 1
ATOM 5170 N N . THR A 1 666 ? 32.747 11.004 -64.803 1.00 71.19 666 THR A N 1
ATOM 5171 C CA . THR A 1 666 ? 32.101 10.889 -66.108 1.00 71.19 666 THR A CA 1
ATOM 5172 C C . THR A 1 666 ? 32.721 11.834 -67.117 1.00 71.19 666 THR A C 1
ATOM 5174 O O . THR A 1 666 ? 32.836 11.453 -68.274 1.00 71.19 666 THR A O 1
ATOM 5177 N N . THR A 1 667 ? 33.170 13.029 -66.715 1.00 77.31 667 THR A N 1
ATOM 5178 C CA . THR A 1 667 ? 33.941 13.911 -67.605 1.00 77.31 667 THR A CA 1
ATOM 5179 C C . THR A 1 667 ? 35.252 13.246 -68.017 1.00 77.31 667 THR A C 1
ATOM 5181 O O . THR A 1 667 ? 35.532 13.162 -69.209 1.00 77.31 667 THR A O 1
ATOM 5184 N N . ILE A 1 668 ? 36.035 12.721 -67.068 1.00 75.94 668 ILE A N 1
ATOM 5185 C CA . ILE A 1 668 ? 37.300 12.033 -67.378 1.00 75.94 668 ILE A CA 1
ATOM 5186 C C . ILE A 1 668 ? 37.046 10.799 -68.252 1.00 75.94 668 ILE A C 1
ATOM 5188 O O . ILE A 1 668 ? 37.689 10.636 -69.285 1.00 75.94 668 ILE A O 1
ATOM 5192 N N . TRP A 1 669 ? 36.050 9.996 -67.895 1.00 77.88 669 TRP A N 1
ATOM 5193 C CA . TRP A 1 669 ? 35.595 8.846 -68.667 1.00 77.88 669 TRP A CA 1
ATOM 5194 C C . TRP A 1 669 ? 35.154 9.221 -70.087 1.00 77.88 669 TRP A C 1
ATOM 5196 O O . TRP A 1 669 ? 35.547 8.560 -71.039 1.00 77.88 669 TRP A O 1
ATOM 5206 N N . THR A 1 670 ? 34.419 10.320 -70.265 1.00 78.75 670 THR A N 1
ATOM 5207 C CA . THR A 1 670 ? 34.011 10.813 -71.594 1.00 78.75 670 THR A CA 1
ATOM 5208 C C . THR A 1 670 ? 35.224 11.255 -72.410 1.00 78.75 670 THR A C 1
ATOM 5210 O O . THR A 1 670 ? 35.316 10.969 -73.601 1.00 78.75 670 THR A O 1
ATOM 5213 N N . LEU A 1 671 ? 36.197 11.924 -71.784 1.00 80.69 671 LEU A N 1
ATOM 5214 C CA . LEU A 1 671 ? 37.443 12.303 -72.451 1.00 80.69 671 LEU A CA 1
ATOM 5215 C C . LEU A 1 671 ? 38.271 11.073 -72.863 1.00 80.69 671 LEU A C 1
ATOM 5217 O O . LEU A 1 671 ? 38.909 11.100 -73.913 1.00 80.69 671 LEU A O 1
ATOM 5221 N N . GLN A 1 672 ? 38.241 9.993 -72.080 1.00 78.81 672 GLN A N 1
ATOM 5222 C CA . GLN A 1 672 ? 38.880 8.716 -72.417 1.00 78.81 672 GLN A CA 1
ATOM 5223 C C . GLN A 1 672 ? 38.152 7.978 -73.547 1.00 78.81 672 GLN A C 1
ATOM 5225 O O . GLN A 1 672 ? 38.806 7.436 -74.444 1.00 78.81 672 GLN A O 1
ATOM 5230 N N . ASP A 1 673 ? 36.818 8.002 -73.551 1.00 77.81 673 ASP A N 1
ATOM 5231 C CA . ASP A 1 673 ? 35.990 7.427 -74.618 1.00 77.81 673 ASP A CA 1
ATOM 5232 C C . ASP A 1 673 ? 36.250 8.126 -75.958 1.00 77.81 673 ASP A C 1
ATOM 5234 O O . ASP A 1 673 ? 36.405 7.469 -76.988 1.00 77.81 673 ASP A O 1
ATOM 5238 N N . LEU A 1 674 ? 36.389 9.457 -75.931 1.00 82.62 674 LEU A N 1
ATOM 5239 C CA . LEU A 1 674 ? 36.730 10.293 -77.087 1.00 82.62 674 LEU A CA 1
ATOM 5240 C C . LEU A 1 674 ? 38.215 10.211 -77.494 1.00 82.62 674 LEU A C 1
ATOM 5242 O O . LEU A 1 674 ? 38.613 10.839 -78.474 1.00 82.62 674 LEU A O 1
ATOM 5246 N N . GLY A 1 675 ? 39.046 9.471 -76.749 1.00 79.44 675 GLY A N 1
ATOM 5247 C CA . GLY A 1 675 ? 40.483 9.336 -77.011 1.00 79.44 675 GLY A CA 1
ATOM 5248 C C . GLY A 1 675 ? 41.299 10.608 -76.749 1.00 79.44 675 GLY A C 1
ATOM 5249 O O . GLY A 1 675 ? 42.427 10.723 -77.222 1.00 79.44 675 GLY A O 1
ATOM 5250 N N . LEU A 1 676 ? 40.740 11.569 -76.008 1.00 82.88 676 LEU A N 1
ATOM 5251 C CA . LEU A 1 676 ? 41.381 12.843 -75.667 1.00 82.88 676 LEU A CA 1
ATOM 5252 C C . LEU A 1 676 ? 42.337 12.717 -74.471 1.00 82.88 676 LEU A C 1
ATOM 5254 O O . LEU A 1 676 ? 43.204 13.570 -74.284 1.00 82.88 676 LEU A O 1
ATOM 5258 N N . VAL A 1 677 ? 42.188 11.664 -73.662 1.00 81.44 677 VAL A N 1
ATOM 5259 C CA . VAL A 1 677 ? 43.039 11.340 -72.505 1.00 81.44 677 VAL A CA 1
ATOM 5260 C C . VAL A 1 677 ? 43.334 9.834 -72.495 1.00 81.44 677 VAL A C 1
ATOM 5262 O O . VAL A 1 677 ? 42.527 9.041 -72.980 1.00 81.44 677 VAL A O 1
ATOM 5265 N N . SER A 1 678 ? 44.493 9.428 -71.958 1.00 76.94 678 SER A N 1
ATOM 5266 C CA . SER A 1 678 ? 44.880 8.010 -71.864 1.00 76.94 678 SER A CA 1
ATOM 5267 C C . SER A 1 678 ? 43.853 7.178 -71.085 1.00 76.94 678 SER A C 1
ATOM 5269 O O . SER A 1 678 ? 43.381 7.592 -70.022 1.00 76.94 678 SER A O 1
ATOM 5271 N N . ARG A 1 679 ? 43.564 5.970 -71.584 1.00 67.75 679 ARG A N 1
ATOM 5272 C CA . ARG A 1 679 ? 42.702 4.980 -70.913 1.00 67.75 679 ARG A CA 1
ATOM 5273 C C . ARG A 1 679 ? 43.331 4.392 -69.645 1.00 67.75 679 ARG A C 1
ATOM 5275 O O . ARG A 1 679 ? 42.606 3.885 -68.800 1.00 67.75 679 ARG A O 1
ATOM 5282 N N . ASP A 1 680 ? 44.646 4.534 -69.483 1.00 71.19 680 ASP A N 1
ATOM 5283 C CA . ASP A 1 680 ? 45.390 4.083 -68.295 1.00 71.19 680 ASP A CA 1
ATOM 5284 C C . ASP A 1 680 ? 45.473 5.160 -67.199 1.00 71.19 680 ASP A C 1
ATOM 5286 O O . ASP A 1 680 ? 46.170 5.002 -66.199 1.00 71.19 680 ASP A O 1
ATOM 5290 N N . LEU A 1 681 ? 44.809 6.302 -67.400 1.00 71.88 681 LEU A N 1
ATOM 5291 C CA . LEU A 1 681 ? 44.798 7.383 -66.425 1.00 71.88 681 LEU A CA 1
ATOM 5292 C C . LEU A 1 681 ? 43.787 7.073 -65.317 1.00 71.88 681 LEU A C 1
ATOM 5294 O O . LEU A 1 681 ? 42.583 7.081 -65.562 1.00 71.88 681 LEU A O 1
ATOM 5298 N N . ASP A 1 682 ? 44.281 6.823 -64.105 1.00 70.56 682 ASP A N 1
ATOM 5299 C CA . ASP A 1 682 ? 43.455 6.627 -62.910 1.00 70.56 682 ASP A CA 1
ATOM 5300 C C . ASP A 1 682 ? 42.929 7.964 -62.367 1.00 70.56 682 ASP A C 1
ATOM 5302 O O . ASP A 1 682 ? 43.634 8.978 -62.364 1.00 70.56 682 ASP A O 1
ATOM 5306 N N . VAL A 1 683 ? 41.704 7.963 -61.838 1.00 69.19 683 VAL A N 1
ATOM 5307 C CA . VAL A 1 683 ? 41.101 9.153 -61.221 1.00 69.19 683 VAL A CA 1
ATOM 5308 C C . VAL A 1 683 ? 41.407 9.158 -59.727 1.00 69.19 683 VAL A C 1
ATOM 5310 O O . VAL A 1 683 ? 41.105 8.198 -59.030 1.00 69.19 683 VAL A O 1
ATOM 5313 N N . GLN A 1 684 ? 41.975 10.242 -59.200 1.00 69.62 684 GLN A N 1
ATOM 5314 C CA . GLN A 1 684 ? 42.146 10.426 -57.754 1.00 69.62 684 GLN A CA 1
ATOM 5315 C C . GLN A 1 684 ? 41.229 11.537 -57.253 1.00 69.62 684 GLN A C 1
ATOM 5317 O O . GLN A 1 684 ? 41.200 12.629 -57.819 1.00 69.62 684 GLN A O 1
ATOM 5322 N N . THR A 1 685 ? 40.498 11.274 -56.173 1.00 68.75 685 THR A N 1
ATOM 5323 C CA . THR A 1 685 ? 39.629 12.262 -55.528 1.00 68.75 685 THR A CA 1
ATOM 5324 C C . THR A 1 685 ? 39.814 12.248 -54.015 1.00 68.75 685 THR A C 1
ATOM 5326 O O . THR A 1 685 ? 40.167 11.225 -53.431 1.00 68.75 685 THR A O 1
ATOM 5329 N N . ILE A 1 686 ? 39.604 13.399 -53.375 1.00 68.62 686 ILE A N 1
ATOM 5330 C CA . ILE A 1 686 ? 39.568 13.512 -51.916 1.00 68.62 686 ILE A CA 1
ATOM 5331 C C . ILE A 1 686 ? 38.109 13.650 -51.517 1.00 68.62 686 ILE A C 1
ATOM 5333 O O . ILE A 1 686 ? 37.430 14.581 -51.954 1.00 68.62 686 ILE A O 1
ATOM 5337 N N . ILE A 1 687 ? 37.644 12.744 -50.670 1.00 67.75 687 ILE A N 1
ATOM 5338 C CA . ILE A 1 687 ? 36.294 12.782 -50.116 1.00 67.75 687 ILE A CA 1
ATOM 5339 C C . ILE A 1 687 ? 36.356 13.030 -48.618 1.00 67.75 687 ILE A C 1
ATOM 5341 O O . ILE A 1 687 ? 37.302 12.627 -47.940 1.00 67.75 687 ILE A O 1
ATOM 5345 N N . SER A 1 688 ? 35.341 13.714 -48.099 1.00 63.38 688 SER A N 1
ATOM 5346 C CA . SER A 1 688 ? 35.215 13.936 -46.667 1.00 63.38 688 SER A CA 1
ATOM 5347 C C . SER A 1 688 ? 34.259 12.919 -46.055 1.00 63.38 688 SER A C 1
ATOM 5349 O O . SER A 1 688 ? 33.180 12.676 -46.592 1.00 63.38 688 SER A O 1
ATOM 5351 N N . VAL A 1 689 ? 34.668 12.317 -44.941 1.00 62.41 689 VAL A N 1
ATOM 5352 C CA . VAL A 1 689 ? 33.914 11.290 -44.209 1.00 62.41 689 VAL A CA 1
ATOM 5353 C C . VAL A 1 689 ? 33.733 11.707 -42.748 1.00 62.41 689 VAL A C 1
ATOM 5355 O O . VAL A 1 689 ? 34.402 12.632 -42.285 1.00 62.41 689 VAL A O 1
ATOM 5358 N N . ALA A 1 690 ? 32.816 11.040 -42.036 1.00 59.62 690 ALA A N 1
ATOM 5359 C CA . ALA A 1 690 ? 32.453 11.346 -40.646 1.00 59.62 690 ALA A CA 1
ATOM 5360 C C . ALA A 1 690 ? 32.053 12.824 -40.440 1.00 59.62 690 ALA A C 1
ATOM 5362 O O . ALA A 1 690 ? 32.736 13.565 -39.739 1.00 59.62 690 ALA A O 1
ATOM 5363 N N . ASP A 1 691 ? 30.978 13.270 -41.106 1.00 57.91 691 ASP A N 1
ATOM 5364 C CA . ASP A 1 691 ? 30.456 14.650 -41.018 1.00 57.91 691 ASP A CA 1
ATOM 5365 C C . ASP A 1 691 ? 31.501 15.765 -41.239 1.00 57.91 691 ASP A C 1
ATOM 5367 O O . ASP A 1 691 ? 31.432 16.848 -40.660 1.00 57.91 691 ASP A O 1
ATOM 5371 N N . GLY A 1 692 ? 32.484 15.526 -42.109 1.00 59.25 692 GLY A N 1
ATOM 5372 C CA . GLY A 1 692 ? 33.483 16.539 -42.448 1.00 59.25 692 GLY A CA 1
ATOM 5373 C C . GLY A 1 692 ? 34.786 16.446 -41.653 1.00 59.25 692 GLY A C 1
ATOM 5374 O O . GLY A 1 692 ? 35.711 17.209 -41.933 1.00 59.25 692 GLY A O 1
ATOM 5375 N N . GLN A 1 693 ? 34.872 15.544 -40.669 1.00 56.91 693 GLN A N 1
ATOM 5376 C CA . GLN A 1 693 ? 36.005 15.491 -39.743 1.00 56.91 693 GLN A CA 1
ATOM 5377 C C . GLN A 1 693 ? 37.239 14.777 -40.294 1.00 56.91 693 GLN A C 1
ATOM 5379 O O . GLN A 1 693 ? 38.334 15.045 -39.813 1.00 56.91 693 GLN A O 1
ATOM 5384 N N . ARG A 1 694 ? 37.088 13.912 -41.304 1.00 64.19 694 ARG A N 1
ATOM 5385 C CA . ARG A 1 694 ? 38.209 13.185 -41.922 1.00 64.19 694 ARG A CA 1
ATOM 5386 C C . ARG A 1 694 ? 38.220 13.368 -43.436 1.00 64.19 694 ARG A C 1
ATOM 5388 O O . ARG A 1 694 ? 37.159 13.523 -44.055 1.00 64.19 694 ARG A O 1
ATOM 5395 N N . ARG A 1 695 ? 39.406 13.334 -44.050 1.00 67.50 695 ARG A N 1
ATOM 5396 C CA . ARG A 1 695 ? 39.589 13.403 -45.511 1.00 67.50 695 ARG A CA 1
ATOM 5397 C C . ARG A 1 695 ? 40.327 12.167 -46.012 1.00 67.50 695 ARG A C 1
ATOM 5399 O O . ARG A 1 695 ? 41.462 11.929 -45.631 1.00 67.50 695 ARG A O 1
ATOM 5406 N N . MET A 1 696 ? 39.692 11.425 -46.912 1.00 66.31 696 MET A N 1
ATOM 5407 C CA . MET A 1 696 ? 40.241 10.201 -47.496 1.00 66.31 696 MET A CA 1
ATOM 5408 C C . MET A 1 696 ? 40.615 10.439 -48.954 1.00 66.31 696 MET A C 1
ATOM 5410 O O . MET A 1 696 ? 39.822 11.016 -49.707 1.00 66.31 696 MET A O 1
ATOM 5414 N N . ARG A 1 697 ? 41.797 9.975 -49.373 1.00 69.50 697 ARG A N 1
ATOM 5415 C CA . ARG A 1 697 ? 42.150 9.895 -50.794 1.00 69.50 697 ARG A CA 1
ATOM 5416 C C . ARG A 1 697 ? 41.631 8.575 -51.362 1.00 69.50 697 ARG A C 1
ATOM 5418 O O . ARG A 1 697 ? 42.017 7.510 -50.896 1.00 69.50 697 ARG A O 1
ATOM 5425 N N . VAL A 1 698 ? 40.798 8.657 -52.393 1.00 65.75 698 VAL A N 1
ATOM 5426 C CA . VAL A 1 698 ? 40.261 7.502 -53.123 1.00 65.75 698 VAL A CA 1
ATOM 5427 C C . VAL A 1 698 ? 40.825 7.507 -54.535 1.00 65.75 698 VAL A C 1
ATOM 5429 O O . VAL A 1 698 ? 40.805 8.537 -55.218 1.00 65.75 698 VAL A O 1
ATOM 5432 N N . LYS A 1 699 ? 41.343 6.358 -54.970 1.00 67.31 699 LYS A N 1
ATOM 5433 C CA . LYS A 1 699 ? 41.881 6.152 -56.314 1.00 67.31 699 LYS A CA 1
ATOM 5434 C C . LYS A 1 699 ? 40.937 5.230 -57.083 1.00 67.31 699 LYS A C 1
ATOM 5436 O O . LYS A 1 699 ? 40.719 4.107 -56.675 1.00 67.31 699 LYS A O 1
ATOM 5441 N N . ILE A 1 700 ? 40.398 5.688 -58.200 1.00 66.44 700 ILE A N 1
ATOM 5442 C CA . ILE A 1 700 ? 39.477 4.933 -59.047 1.00 66.44 700 ILE A CA 1
ATOM 5443 C C . ILE A 1 700 ? 40.271 4.465 -60.260 1.00 66.44 700 ILE A C 1
ATOM 5445 O O . ILE A 1 700 ? 40.746 5.285 -61.052 1.00 66.44 700 ILE A O 1
ATOM 5449 N N . ALA A 1 701 ? 40.438 3.150 -60.378 1.00 64.31 701 ALA A N 1
ATOM 5450 C CA . ALA A 1 701 ? 41.111 2.555 -61.520 1.00 64.31 701 ALA A CA 1
ATOM 5451 C C . ALA A 1 701 ? 40.185 2.570 -62.741 1.00 64.31 701 ALA A C 1
ATOM 5453 O O . ALA A 1 701 ? 39.053 2.091 -62.673 1.00 64.31 701 ALA A O 1
ATOM 5454 N N . THR A 1 702 ? 40.669 3.102 -63.862 1.00 60.50 702 THR A N 1
ATOM 5455 C CA . THR A 1 702 ? 39.879 3.167 -65.106 1.00 60.50 702 THR A CA 1
ATOM 5456 C C . THR A 1 702 ? 39.880 1.821 -65.841 1.00 60.50 702 THR A C 1
ATOM 5458 O O . THR A 1 702 ? 38.886 1.453 -66.460 1.00 60.50 702 THR A O 1
ATOM 5461 N N . ASN A 1 703 ? 40.959 1.046 -65.687 1.00 61.59 703 ASN A N 1
ATOM 5462 C CA . ASN A 1 703 ? 41.083 -0.349 -66.113 1.00 61.59 703 ASN A CA 1
ATOM 5463 C C . ASN A 1 703 ? 41.516 -1.213 -64.913 1.00 61.59 703 ASN A C 1
ATOM 5465 O O . ASN A 1 703 ? 42.708 -1.489 -64.752 1.00 61.59 703 ASN A O 1
ATOM 5469 N N . PRO A 1 704 ? 40.591 -1.621 -64.027 1.00 55.31 704 PRO A N 1
ATOM 5470 C CA . PRO A 1 704 ? 40.939 -2.517 -62.932 1.00 55.31 704 PRO A CA 1
ATOM 5471 C C . PRO A 1 704 ? 41.323 -3.903 -63.493 1.00 55.31 704 PRO A C 1
ATOM 5473 O O . PRO A 1 704 ? 40.597 -4.429 -64.342 1.00 55.31 704 PRO A O 1
ATOM 5476 N N . PRO A 1 705 ? 42.438 -4.522 -63.055 1.00 50.62 705 PRO A N 1
ATOM 5477 C CA . PRO A 1 705 ? 42.772 -5.888 -63.456 1.00 50.62 705 PRO A CA 1
ATOM 5478 C C . PRO A 1 705 ? 41.638 -6.848 -63.062 1.00 50.62 705 PRO A C 1
ATOM 5480 O O . PRO A 1 705 ? 41.055 -6.712 -61.986 1.00 50.62 705 PRO A O 1
ATOM 5483 N N . GLN A 1 706 ? 41.320 -7.814 -63.936 1.00 48.03 706 GLN A N 1
ATOM 5484 C CA . GLN A 1 706 ? 40.195 -8.743 -63.735 1.00 48.03 706 GLN A CA 1
ATOM 5485 C C . GLN A 1 706 ? 40.292 -9.529 -62.412 1.00 48.03 706 GLN A C 1
ATOM 5487 O O . GLN A 1 706 ? 39.252 -9.765 -61.807 1.00 48.03 706 GLN A O 1
ATOM 5492 N N . ASP A 1 707 ? 41.511 -9.805 -61.924 1.00 43.38 707 ASP A N 1
ATOM 5493 C CA . ASP A 1 707 ? 41.788 -10.597 -60.712 1.00 43.38 707 ASP A CA 1
ATOM 5494 C C . ASP A 1 707 ? 42.920 -10.010 -59.826 1.00 43.38 707 ASP A C 1
ATOM 5496 O O . ASP A 1 707 ? 43.745 -10.743 -59.282 1.00 43.38 707 ASP A O 1
ATOM 5500 N N . GLY A 1 708 ? 43.016 -8.683 -59.680 1.00 46.06 708 GLY A N 1
ATOM 5501 C CA . GLY A 1 708 ? 44.017 -8.049 -58.800 1.00 46.06 708 GLY A CA 1
ATOM 5502 C C . GLY A 1 708 ? 43.445 -6.884 -57.986 1.00 46.06 708 GLY A C 1
ATOM 5503 O O . GLY A 1 708 ? 42.471 -6.278 -58.433 1.00 46.06 708 GLY A O 1
ATOM 5504 N N . PRO A 1 709 ? 44.022 -6.543 -56.816 1.00 35.62 709 PRO A N 1
ATOM 5505 C CA . PRO A 1 709 ? 43.449 -5.540 -55.921 1.00 35.62 709 PRO A CA 1
ATOM 5506 C C . PRO A 1 709 ? 43.565 -4.136 -56.540 1.00 35.62 709 PRO A C 1
ATOM 5508 O O . PRO A 1 709 ? 44.689 -3.688 -56.794 1.00 35.62 709 PRO A O 1
ATOM 5511 N N . PRO A 1 710 ? 42.463 -3.397 -56.783 1.00 45.91 710 PRO A N 1
ATOM 5512 C CA . PRO A 1 710 ? 42.547 -1.996 -57.149 1.00 45.91 710 PRO A CA 1
ATOM 5513 C C . PRO A 1 710 ? 42.357 -1.082 -55.926 1.00 45.91 710 PRO A C 1
ATOM 5515 O O . PRO A 1 710 ? 41.462 -1.262 -55.109 1.00 45.91 710 PRO A O 1
ATOM 5518 N N . SER A 1 711 ? 43.190 -0.039 -55.896 1.00 48.34 711 SER A N 1
ATOM 5519 C CA . SER A 1 711 ? 43.180 1.137 -55.012 1.00 48.34 711 SER A CA 1
ATOM 5520 C C . SER A 1 711 ? 43.590 0.940 -53.541 1.00 48.34 711 SER A C 1
ATOM 5522 O O . SER A 1 711 ? 42.919 0.310 -52.735 1.00 48.34 711 SER A O 1
ATOM 5524 N N . GLN A 1 712 ? 44.726 1.548 -53.182 1.00 48.44 712 GLN A N 1
ATOM 5525 C CA . GLN A 1 712 ? 45.064 1.874 -51.797 1.00 48.44 712 GLN A CA 1
ATOM 5526 C C . GLN A 1 712 ? 44.374 3.195 -51.443 1.00 48.44 712 GLN A C 1
ATOM 5528 O O . GLN A 1 712 ? 44.570 4.205 -52.124 1.00 48.44 712 GLN A O 1
ATOM 5533 N N . THR A 1 713 ? 43.551 3.179 -50.399 1.00 47.50 713 THR A N 1
ATOM 5534 C CA . THR A 1 713 ? 43.066 4.383 -49.724 1.00 47.50 713 THR A CA 1
ATOM 5535 C C . THR A 1 713 ? 44.101 4.808 -48.691 1.00 47.50 713 THR A C 1
ATOM 5537 O O . THR A 1 713 ? 44.286 4.115 -47.690 1.00 47.50 713 THR A O 1
ATOM 5540 N N . ASP A 1 714 ? 44.758 5.940 -48.924 1.00 52.44 714 ASP A N 1
ATOM 5541 C CA . ASP A 1 714 ? 45.682 6.532 -47.956 1.00 52.44 714 ASP A CA 1
ATOM 5542 C C . ASP A 1 714 ? 44.920 7.531 -47.075 1.00 52.44 714 ASP A C 1
ATOM 5544 O O . ASP A 1 714 ? 44.255 8.448 -47.577 1.00 52.44 714 ASP A O 1
ATOM 5548 N N . ASP A 1 715 ? 45.018 7.348 -45.759 1.00 45.28 715 ASP A N 1
ATOM 5549 C CA . ASP A 1 715 ? 44.543 8.316 -44.773 1.00 45.28 715 ASP A CA 1
ATOM 5550 C C . ASP A 1 715 ? 45.458 9.548 -44.804 1.00 45.28 715 ASP A C 1
ATOM 5552 O O . ASP A 1 715 ? 46.681 9.425 -44.726 1.00 45.28 715 ASP A O 1
ATOM 5556 N N . LEU A 1 716 ? 44.884 10.740 -44.975 1.00 53.06 716 LEU A N 1
ATOM 5557 C CA . LEU A 1 716 ? 45.663 11.973 -45.143 1.00 53.06 716 LEU A CA 1
ATOM 5558 C C . LEU A 1 716 ? 46.011 12.654 -43.808 1.00 53.06 716 LEU A C 1
ATOM 5560 O O . LEU A 1 716 ? 46.749 13.637 -43.825 1.00 53.06 716 LEU A O 1
ATOM 5564 N N . ASP A 1 717 ? 45.540 12.127 -42.671 1.00 44.75 717 ASP A N 1
ATOM 5565 C CA . ASP A 1 717 ? 45.707 12.731 -41.337 1.00 44.75 717 ASP A CA 1
ATOM 5566 C C . ASP A 1 717 ? 47.043 12.383 -40.633 1.00 44.75 717 ASP A C 1
ATOM 5568 O O . ASP A 1 717 ? 47.172 12.518 -39.416 1.00 44.75 717 ASP A O 1
ATOM 5572 N N . SER A 1 718 ? 48.082 11.984 -41.377 1.00 38.31 718 SER A N 1
ATOM 5573 C CA . SER A 1 718 ? 49.463 11.896 -40.868 1.00 38.31 718 SER A CA 1
ATOM 5574 C C . SER A 1 718 ? 50.354 13.039 -41.382 1.00 38.31 718 SER A C 1
ATOM 5576 O O . SER A 1 718 ? 51.427 12.786 -41.942 1.00 38.31 718 SER A O 1
ATOM 5578 N N . ALA A 1 719 ? 49.907 14.288 -41.214 1.00 31.80 719 ALA A N 1
ATOM 5579 C CA . ALA A 1 719 ? 50.719 15.498 -41.390 1.00 31.80 719 ALA A CA 1
ATOM 5580 C C . ALA A 1 719 ? 50.359 16.572 -40.356 1.00 31.80 719 ALA A C 1
ATOM 5582 O O . ALA A 1 719 ? 49.172 16.967 -40.308 1.00 31.80 719 ALA A O 1
#

pLDDT: mean 70.3, std 15.74, range [27.81, 94.5]

Secondary structure (DSSP, 8-state):
--S-HHHHHHHHS-GGGTTHHHHHHHHHHHHHHHHHHHHHHHHHHHHHHH-GGGGGGHHHHHHHHHHHHHHHHHHH-HHHHHHHHHHHHHHHHHHHHHHHHHHHHHHHH-GGGGHHHHHHHHHHHHTTS---B--TTS-TTT-HHHHHHHHHHHHHHHHHHHHGGGGGTTT-TTTS----HHHHHHHHHHHHHHHHHHHHHHHHHHHHTT---BSSS-HHHHHHHHHHHHTSSS---GGG-PPPHHHHHHHHHHHHHHHHHHHHHHHHT----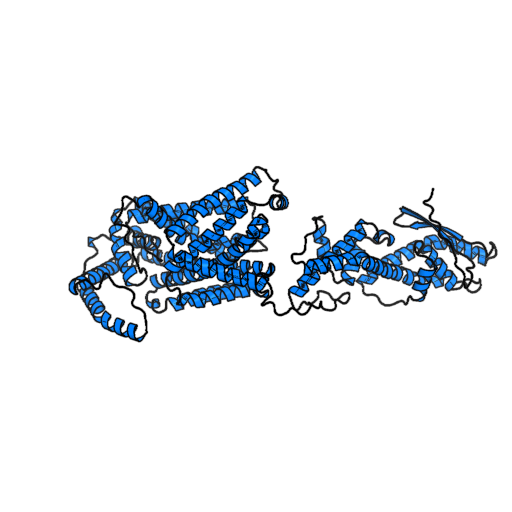--TTGGGS-HHHHHHHHHHHHHHHHHHHHHHTTSHHHHHHHHHHHHHHHHHHHHHHHHHHHHHHHHHHHHHTTSS-GGGGSHHHHHHHHHHHHHHHTTT---HHHHHHHHHHHHHHHHHHHHHHHHT--HHHHHTTTPPTTSHHHHHHHHHHHHHHHHHHHHHHHHHHH-HHHHHHHHHHHHHHHHHHHHHHTTSSS------------TT-SS---SSHHHHHHHHHHHHHHHHHHHHHHHTTTTGGG---HHHHHHHHHHHHT--THHHHTTTT--SPPPPSSHHHHHHHHHHHTTHHHHHHHHHHHHHHHHHHHHHHHGGGG-BGGGTB-HHHHHHHHHHHH-TTS-HHHHHHHHHH----PPPHHHHHHHHHHHHHHHHHHHHHHHHHHHHHHHHHTTSS-TT--EEEEEEETTTTEEEEEEE-SS--TTS-----EES---